Protein AF-A0AAD3CF88-F1 (afdb_monomer)

Secondary structure (DSSP, 8-state):
-------------------------------------------SS--HHHHHS-HHHHHHHTEEEEEEEEETTEEEEEEEEESSGGGEEEEEEEESS---B--TTSPPP-GGGS-SSSTT--TT-------TTHHHHHHHHHHHHHHHHS-EEEEEEE-B-TTT--TTS-HHHHHTT-HHHHHHHHHHHHHHHHHHHHHHHHH-EEEEE-TTS-EEEEEEEEEEEEEE--STTS--TT-S-----EEEE-S--HHHHTS----GGG-S-TTGGGSTT--HHHHHHSTTSHHHHHHHHHHHSGGGTT-TTTT-EES-SS--SHHHHHT-TTT-----S-TT-------S-TTHHHHTBSSTT--STTS-EEEEEEEEE-HHHHH--TTS-HHHHHHHHHHHHHHHHHHHHHHHHT-TTSPPPTTGGGGG---

Structure (mmCIF, N/CA/C/O backbone):
data_AF-A0AAD3CF88-F1
#
_entry.id   AF-A0AAD3CF88-F1
#
loop_
_atom_site.group_PDB
_atom_site.id
_atom_site.type_symbol
_atom_site.label_atom_id
_atom_site.label_alt_id
_atom_site.label_comp_id
_atom_site.label_asym_id
_atom_site.label_entity_id
_atom_site.label_seq_id
_atom_site.pdbx_PDB_ins_code
_atom_site.Cartn_x
_atom_site.Cartn_y
_atom_site.Cartn_z
_atom_site.occupancy
_atom_site.B_iso_or_equiv
_atom_site.auth_seq_id
_atom_site.auth_comp_id
_atom_site.auth_asym_id
_atom_site.auth_atom_id
_atom_site.pdbx_PDB_model_num
ATOM 1 N N . MET A 1 1 ? 71.402 -38.974 14.533 1.00 35.00 1 MET A N 1
ATOM 2 C CA . MET A 1 1 ? 71.876 -37.616 14.890 1.00 35.00 1 MET A CA 1
ATOM 3 C C . MET A 1 1 ? 70.671 -36.695 14.735 1.00 35.00 1 MET A C 1
ATOM 5 O O . MET A 1 1 ? 70.282 -36.456 13.610 1.00 35.00 1 MET A O 1
ATOM 9 N N . LEU A 1 2 ? 69.879 -36.413 15.769 1.00 31.81 2 LEU A N 1
ATOM 10 C CA . LEU A 1 2 ? 70.148 -35.460 16.853 1.00 31.81 2 LEU A CA 1
ATOM 11 C C . LEU A 1 2 ? 69.498 -35.930 18.181 1.00 31.81 2 LEU A C 1
ATOM 13 O O . LEU A 1 2 ? 68.544 -36.700 18.171 1.00 31.81 2 LEU A O 1
ATOM 17 N N . ARG A 1 3 ? 70.079 -35.480 19.298 1.00 31.27 3 ARG A N 1
ATOM 18 C CA . ARG A 1 3 ? 69.821 -35.789 20.727 1.00 31.27 3 ARG A CA 1
ATOM 19 C C . ARG A 1 3 ? 68.526 -35.110 21.259 1.00 31.27 3 ARG A C 1
ATOM 21 O O . ARG A 1 3 ? 68.211 -34.039 20.764 1.00 31.27 3 ARG A O 1
ATOM 28 N N . LEU A 1 4 ? 67.679 -35.753 22.092 1.00 29.66 4 LEU A N 1
ATOM 29 C CA . LEU A 1 4 ? 67.696 -35.900 23.586 1.00 29.66 4 LEU A CA 1
ATOM 30 C C . LEU A 1 4 ? 67.271 -34.589 24.312 1.00 29.66 4 LEU A C 1
ATOM 32 O O . LEU A 1 4 ? 67.928 -33.580 24.097 1.00 29.66 4 LEU A O 1
ATOM 36 N N . LEU A 1 5 ? 66.136 -34.496 25.036 1.00 29.28 5 LEU A N 1
ATOM 37 C CA . LEU A 1 5 ? 65.890 -34.720 26.495 1.00 29.28 5 LEU A CA 1
ATOM 38 C C . LEU A 1 5 ? 64.359 -34.495 26.765 1.00 29.28 5 LEU A C 1
ATOM 40 O O . LEU A 1 5 ? 63.810 -33.579 26.163 1.00 29.28 5 LEU A O 1
ATOM 44 N N . PHE A 1 6 ? 63.565 -35.341 27.459 1.00 27.70 6 PHE A N 1
ATOM 45 C CA . PHE A 1 6 ? 63.315 -35.473 28.929 1.00 27.70 6 PHE A CA 1
ATOM 46 C C . PHE A 1 6 ? 63.043 -34.118 29.657 1.00 27.70 6 PHE A C 1
ATOM 48 O O . PHE A 1 6 ? 63.795 -33.185 29.435 1.00 27.70 6 PHE A O 1
ATOM 55 N N . VAL A 1 7 ? 62.056 -33.891 30.553 1.00 29.02 7 VAL A N 1
ATOM 56 C CA . VAL A 1 7 ? 61.417 -34.742 31.587 1.00 29.02 7 VAL A CA 1
ATOM 57 C C . VAL A 1 7 ? 60.271 -33.970 32.339 1.00 29.02 7 VAL A C 1
ATOM 59 O O . VAL A 1 7 ? 60.304 -32.745 32.358 1.00 29.02 7 VAL A O 1
ATOM 62 N N . LEU A 1 8 ? 59.367 -34.716 33.017 1.00 27.97 8 LEU A N 1
ATOM 63 C CA . LEU A 1 8 ? 58.503 -34.457 34.223 1.00 27.97 8 LEU A CA 1
ATOM 64 C C . LEU A 1 8 ? 57.459 -33.303 34.234 1.00 27.97 8 LEU A C 1
ATOM 66 O O . LEU A 1 8 ? 57.796 -32.143 34.061 1.00 27.97 8 LEU A O 1
ATOM 70 N N . VAL A 1 9 ? 56.144 -33.570 34.346 1.00 29.48 9 VAL A N 1
ATOM 71 C CA . VAL A 1 9 ? 55.304 -33.999 35.508 1.00 29.48 9 VAL A CA 1
ATOM 72 C C . VAL A 1 9 ? 55.079 -32.912 36.568 1.00 29.48 9 VAL A C 1
ATOM 74 O O . VAL A 1 9 ? 55.984 -32.565 37.319 1.00 29.48 9 VAL A O 1
ATOM 77 N N . SER A 1 10 ? 53.818 -32.496 36.733 1.00 28.30 10 SER A N 1
ATOM 78 C CA . SER A 1 10 ? 53.130 -32.474 38.038 1.00 28.30 10 SER A CA 1
ATOM 79 C C . SER A 1 10 ? 51.633 -32.203 37.861 1.00 28.30 10 SER A C 1
ATOM 81 O O . SER A 1 10 ? 51.216 -31.265 37.190 1.00 28.30 10 SER A O 1
ATOM 83 N N . ALA A 1 11 ? 50.836 -33.081 38.461 1.00 30.59 11 ALA A N 1
ATOM 84 C CA . ALA A 1 11 ? 49.405 -32.939 38.661 1.00 30.59 11 ALA A CA 1
ATOM 85 C C . ALA A 1 11 ? 49.144 -32.136 39.942 1.00 30.59 11 ALA A C 1
ATOM 87 O O . ALA A 1 11 ? 49.865 -32.323 40.918 1.00 30.59 11 ALA A O 1
ATOM 88 N N . PHE A 1 12 ? 48.068 -31.349 39.973 1.00 28.20 12 PHE A N 1
ATOM 89 C CA . PHE A 1 12 ? 47.324 -31.079 41.203 1.00 28.20 12 PHE A CA 1
ATOM 90 C C . PHE A 1 12 ? 45.832 -30.973 40.882 1.00 28.20 12 PHE A C 1
ATOM 92 O O . PHE A 1 12 ? 45.399 -30.143 40.086 1.00 28.20 12 PHE A O 1
ATOM 99 N N . ALA A 1 13 ? 45.069 -31.865 41.504 1.00 29.31 13 ALA A N 1
ATOM 100 C CA . ALA A 1 13 ? 43.632 -31.764 41.685 1.00 29.31 13 ALA A CA 1
ATOM 101 C C . ALA A 1 13 ? 43.336 -30.842 42.880 1.00 29.31 13 ALA A C 1
ATOM 103 O O . ALA A 1 13 ? 44.122 -30.842 43.822 1.00 29.31 13 ALA A O 1
ATOM 104 N N . PHE A 1 14 ? 42.209 -30.123 42.873 1.00 26.08 14 PHE A N 1
ATOM 105 C CA . PHE A 1 14 ? 41.207 -30.134 43.953 1.00 26.08 14 PHE A CA 1
ATOM 106 C C . PHE A 1 14 ? 39.970 -29.302 43.567 1.00 26.08 14 PHE A C 1
ATOM 108 O O . PHE A 1 14 ? 40.020 -28.432 42.704 1.00 26.08 14 PHE A O 1
ATOM 115 N N . THR A 1 15 ? 38.851 -29.680 44.177 1.00 28.88 15 THR A N 1
ATOM 116 C CA . THR A 1 15 ? 37.448 -29.496 43.777 1.00 28.88 15 THR A CA 1
ATOM 117 C C . THR A 1 15 ? 36.774 -28.278 44.472 1.00 28.88 15 THR A C 1
ATOM 119 O O . THR A 1 15 ? 37.495 -27.371 44.874 1.00 28.88 15 THR A O 1
ATOM 122 N N . PRO A 1 16 ? 35.427 -28.152 44.566 1.00 41.34 16 PRO A N 1
ATOM 123 C CA . PRO A 1 16 ? 34.681 -26.957 44.168 1.00 41.34 16 PRO A CA 1
ATOM 124 C C . PRO A 1 16 ? 34.224 -26.110 45.374 1.00 41.34 16 PRO A C 1
ATOM 126 O O . PRO A 1 16 ? 34.216 -26.574 46.512 1.00 41.34 16 PRO A O 1
ATOM 129 N N . SER A 1 17 ? 33.738 -24.893 45.136 1.00 26.89 17 SER A N 1
ATOM 130 C CA . SER A 1 17 ? 32.870 -24.231 46.115 1.00 26.89 17 SER A CA 1
ATOM 131 C C . SER A 1 17 ? 31.791 -23.408 45.426 1.00 26.89 17 SER A C 1
ATOM 133 O O . SER A 1 17 ? 32.075 -22.426 44.741 1.00 26.89 17 SER A O 1
ATOM 135 N N . GLU A 1 18 ? 30.551 -23.839 45.637 1.00 32.34 18 GLU A N 1
ATOM 136 C CA . GLU A 1 18 ? 29.340 -23.059 45.436 1.00 32.34 18 GLU A CA 1
ATOM 137 C C . GLU A 1 18 ? 29.361 -21.783 46.288 1.00 32.34 18 GLU A C 1
ATOM 139 O O . GLU A 1 18 ? 29.691 -21.818 47.472 1.00 32.34 18 GLU A O 1
ATOM 144 N N . SER A 1 19 ? 28.856 -20.685 45.731 1.00 28.67 19 SER A N 1
ATOM 145 C CA . SER A 1 19 ? 27.954 -19.815 46.482 1.00 28.67 19 SER A CA 1
ATOM 146 C C . SER A 1 19 ? 26.976 -19.161 45.515 1.00 28.67 19 SER A C 1
ATOM 148 O O . SER A 1 19 ? 27.366 -18.458 44.585 1.00 28.67 19 SER A O 1
ATOM 150 N N . GLN A 1 20 ? 25.704 -19.463 45.754 1.00 30.36 20 GLN A N 1
ATOM 151 C CA . GLN A 1 20 ? 24.504 -18.947 45.107 1.00 30.36 20 GLN A CA 1
ATOM 152 C C . GLN A 1 20 ? 24.487 -17.412 45.037 1.00 30.36 20 GLN A C 1
ATOM 154 O O . GLN A 1 20 ? 25.147 -16.772 45.838 1.00 30.36 20 GLN A O 1
ATOM 159 N N . TRP A 1 21 ? 23.710 -16.838 44.113 1.00 26.75 21 TRP A N 1
ATOM 160 C CA . TRP A 1 21 ? 22.658 -15.834 44.370 1.00 26.75 21 TRP A CA 1
ATOM 161 C C . TRP A 1 21 ? 22.099 -15.317 43.024 1.00 26.75 21 TRP A C 1
ATOM 163 O O . TRP A 1 21 ? 22.660 -14.438 42.389 1.00 26.75 21 TRP A O 1
ATOM 173 N N . GLY A 1 22 ? 20.946 -15.863 42.623 1.00 25.25 22 GLY A N 1
ATOM 174 C CA . GLY A 1 22 ? 19.783 -15.065 42.219 1.00 25.25 22 GLY A CA 1
ATOM 175 C C . GLY A 1 22 ? 19.722 -14.377 40.843 1.00 25.25 22 GLY A C 1
ATOM 176 O O . GLY A 1 22 ? 20.160 -13.247 40.689 1.00 25.25 22 GLY A O 1
ATOM 177 N N . ARG A 1 23 ? 18.836 -14.950 40.013 1.00 27.17 23 ARG A N 1
ATOM 178 C CA . ARG A 1 23 ? 17.708 -14.301 39.300 1.00 27.17 23 ARG A CA 1
ATOM 179 C C . ARG A 1 23 ? 17.895 -13.722 37.878 1.00 27.17 23 ARG A C 1
ATOM 181 O O . ARG A 1 23 ? 18.526 -12.696 37.676 1.00 27.17 23 ARG A O 1
ATOM 188 N N . ARG A 1 24 ? 17.025 -14.285 37.015 1.00 26.84 24 ARG A N 1
ATOM 189 C CA . ARG A 1 24 ? 16.386 -13.787 35.775 1.00 26.84 24 ARG A CA 1
ATOM 190 C C . ARG A 1 24 ? 17.201 -13.924 34.487 1.00 26.84 24 ARG A C 1
ATOM 192 O O . ARG A 1 24 ? 17.798 -12.971 34.008 1.00 26.84 24 ARG A O 1
ATOM 199 N N . GLU A 1 25 ? 17.092 -15.099 33.867 1.00 25.30 25 GLU A N 1
ATOM 200 C CA . GLU A 1 25 ? 17.305 -15.239 32.426 1.00 25.30 25 GLU A CA 1
ATOM 201 C C . GLU A 1 25 ? 16.136 -14.576 31.682 1.00 25.30 25 GLU A C 1
ATOM 203 O O . GLU A 1 25 ? 15.008 -15.067 31.684 1.00 25.30 25 GLU A O 1
ATOM 208 N N . PHE A 1 26 ? 16.408 -13.423 31.073 1.00 25.70 26 PHE A N 1
ATOM 209 C CA . PHE A 1 26 ? 15.654 -12.947 29.921 1.00 25.70 26 PHE A CA 1
ATOM 210 C C . PHE A 1 26 ? 16.117 -13.765 28.714 1.00 25.70 26 PHE A C 1
ATOM 212 O O . PHE A 1 26 ? 17.277 -13.683 28.310 1.00 25.70 26 PHE A O 1
ATOM 219 N N . VAL A 1 27 ? 15.213 -14.552 28.136 1.00 26.78 27 VAL A N 1
ATOM 220 C CA . VAL A 1 27 ? 15.438 -15.199 26.841 1.00 26.78 27 VAL A CA 1
ATOM 221 C C . VAL A 1 27 ? 15.374 -14.109 25.769 1.00 26.78 27 VAL A C 1
ATOM 223 O O . VAL A 1 27 ? 14.305 -13.744 25.293 1.00 26.78 27 VAL A O 1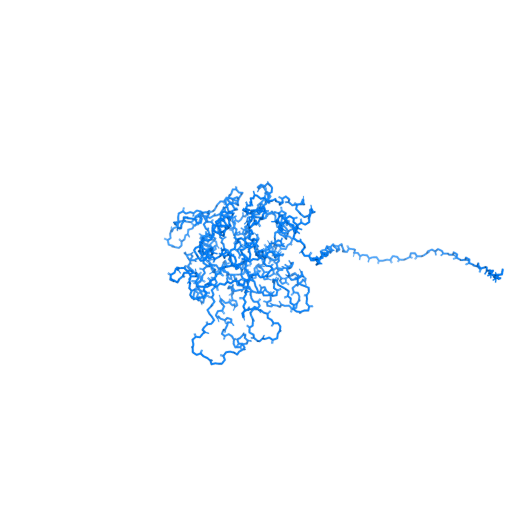
ATOM 226 N N . SER A 1 28 ? 16.533 -13.552 25.423 1.00 27.52 28 SER A N 1
ATOM 227 C CA . SER A 1 28 ? 16.717 -12.716 24.237 1.00 27.52 28 SER A CA 1
ATOM 228 C C . SER A 1 28 ? 16.906 -13.631 23.031 1.00 27.52 28 SER A C 1
ATOM 230 O O . SER A 1 28 ? 18.017 -14.079 22.752 1.00 27.52 28 SER A O 1
ATOM 232 N N . ALA A 1 29 ? 15.826 -13.925 22.311 1.00 25.61 29 ALA A N 1
ATOM 233 C CA . ALA A 1 29 ? 15.913 -14.529 20.988 1.00 25.61 29 ALA A CA 1
ATOM 234 C C . ALA A 1 29 ? 16.157 -13.428 19.941 1.00 25.61 29 ALA A C 1
ATOM 236 O O . ALA A 1 29 ? 15.255 -13.021 19.219 1.00 25.61 29 ALA A O 1
ATOM 237 N N . THR A 1 30 ? 17.388 -12.921 19.862 1.00 26.89 30 THR A N 1
ATOM 238 C CA . THR A 1 30 ? 17.843 -12.124 18.715 1.00 26.89 30 THR A CA 1
ATOM 239 C C . THR A 1 30 ? 18.110 -13.069 17.547 1.00 26.89 30 THR A C 1
ATOM 241 O O . THR A 1 30 ? 19.160 -13.709 17.486 1.00 26.89 30 THR A O 1
ATOM 244 N N . ALA A 1 31 ? 17.154 -13.182 16.624 1.00 27.03 31 ALA A N 1
ATOM 245 C CA . ALA A 1 31 ? 17.386 -13.795 15.323 1.00 27.03 31 ALA A CA 1
ATOM 246 C C . ALA A 1 31 ? 18.047 -12.761 14.402 1.00 27.03 31 ALA A C 1
ATOM 248 O O . ALA A 1 31 ? 17.384 -11.996 13.709 1.00 27.03 31 ALA A O 1
ATOM 249 N N . THR A 1 32 ? 19.375 -12.714 14.414 1.00 26.22 32 THR A N 1
ATOM 250 C CA . THR A 1 32 ? 20.156 -11.889 13.490 1.00 26.22 32 THR A CA 1
ATOM 251 C C . THR A 1 32 ? 20.099 -12.513 12.090 1.00 26.22 32 THR A C 1
ATOM 253 O O . THR A 1 32 ? 20.726 -13.544 11.841 1.00 26.22 32 THR A O 1
ATOM 256 N N . MET A 1 33 ? 19.346 -11.916 11.160 1.00 29.88 33 MET A N 1
ATOM 257 C CA . MET A 1 33 ? 19.416 -12.272 9.737 1.00 29.88 33 MET A CA 1
ATOM 258 C C . MET A 1 33 ? 20.729 -11.753 9.138 1.00 29.88 33 MET A C 1
ATOM 260 O O . MET A 1 33 ? 20.924 -10.553 8.965 1.00 29.88 33 MET A O 1
ATOM 264 N N . ALA A 1 34 ? 21.630 -12.666 8.782 1.00 25.25 34 ALA A N 1
ATOM 265 C CA . ALA A 1 34 ? 22.809 -12.347 7.988 1.00 25.25 34 ALA A CA 1
ATOM 266 C C . ALA A 1 34 ? 22.409 -12.137 6.516 1.00 25.25 34 ALA A C 1
ATOM 268 O O . ALA A 1 34 ? 22.090 -13.093 5.806 1.00 25.25 34 ALA A O 1
ATOM 269 N N . ILE A 1 35 ? 22.449 -10.891 6.036 1.00 28.02 35 ILE A N 1
ATOM 270 C CA . ILE A 1 35 ? 22.311 -10.574 4.609 1.00 28.02 35 ILE A CA 1
ATOM 271 C C . ILE A 1 35 ? 23.662 -10.843 3.934 1.00 28.02 35 ILE A C 1
ATOM 273 O O . ILE A 1 35 ? 24.577 -10.023 3.973 1.00 28.02 35 ILE A O 1
ATOM 277 N N . ALA A 1 36 ? 23.798 -12.012 3.310 1.00 27.39 36 ALA A N 1
ATOM 278 C CA . ALA A 1 36 ? 24.942 -12.320 2.462 1.00 27.39 36 ALA A CA 1
ATOM 279 C C . ALA A 1 36 ? 24.815 -11.577 1.121 1.00 27.39 36 ALA A C 1
ATOM 281 O O . ALA A 1 36 ? 23.962 -11.888 0.288 1.00 27.39 36 ALA A O 1
ATOM 282 N N . SER A 1 37 ? 25.692 -10.600 0.890 1.00 34.00 37 SER A N 1
ATOM 283 C CA . SER A 1 37 ? 25.894 -9.998 -0.427 1.00 34.00 37 SER A CA 1
ATOM 284 C C . SER A 1 37 ? 26.537 -11.024 -1.363 1.00 34.00 37 SER A C 1
ATOM 286 O O . SER A 1 37 ? 27.699 -11.377 -1.169 1.00 34.00 37 SER A O 1
ATOM 288 N N . ASN A 1 38 ? 25.829 -11.473 -2.400 1.00 29.59 38 ASN A N 1
ATOM 289 C CA . ASN A 1 38 ? 26.429 -12.281 -3.459 1.00 29.59 38 ASN A CA 1
ATOM 290 C C . ASN A 1 38 ? 26.098 -11.734 -4.852 1.00 29.59 38 ASN A C 1
ATOM 292 O O . ASN A 1 38 ? 24.953 -11.430 -5.183 1.00 29.59 38 ASN A O 1
ATOM 296 N N . LYS A 1 39 ? 27.155 -11.622 -5.666 1.00 30.69 39 LYS A N 1
ATOM 297 C CA . LYS A 1 39 ? 27.144 -11.372 -7.115 1.00 30.69 39 LYS A CA 1
ATOM 298 C C . LYS A 1 39 ? 26.056 -12.211 -7.799 1.00 30.69 39 LYS A C 1
ATOM 300 O O . LYS A 1 39 ? 26.122 -13.435 -7.776 1.00 30.69 39 LYS A O 1
ATOM 305 N N . ILE A 1 40 ? 25.111 -11.557 -8.473 1.00 30.47 40 ILE A N 1
ATOM 306 C CA . ILE A 1 40 ? 24.057 -12.235 -9.238 1.00 30.47 40 ILE A CA 1
ATOM 307 C C . ILE A 1 40 ? 24.640 -12.730 -10.569 1.00 30.47 40 ILE A C 1
ATOM 309 O O . ILE A 1 40 ? 24.848 -11.951 -11.502 1.00 30.47 40 ILE A O 1
ATOM 313 N N . VAL A 1 41 ? 24.894 -14.036 -10.653 1.00 29.47 41 VAL A N 1
ATOM 314 C CA . VAL A 1 41 ? 25.004 -14.770 -11.921 1.00 29.47 41 VAL A CA 1
ATOM 315 C C . VAL A 1 41 ? 23.579 -15.089 -12.386 1.00 29.47 41 VAL A C 1
ATOM 317 O O . VAL A 1 41 ? 22.738 -15.495 -11.592 1.00 29.47 41 VAL A O 1
ATOM 320 N N . ARG A 1 42 ? 23.287 -14.814 -13.662 1.00 35.66 42 ARG A N 1
ATOM 321 C CA . ARG A 1 42 ? 21.953 -14.947 -14.267 1.00 35.66 42 ARG A CA 1
ATOM 322 C C . ARG A 1 42 ? 21.630 -16.409 -14.576 1.00 35.66 42 ARG A C 1
ATOM 324 O O . ARG A 1 42 ? 22.322 -17.002 -15.399 1.00 35.66 42 ARG A O 1
ATOM 331 N N . GLU A 1 43 ? 20.517 -16.911 -14.055 1.00 32.91 43 GLU A N 1
ATOM 332 C CA . GLU A 1 43 ? 19.850 -18.115 -14.562 1.00 32.91 43 GLU A CA 1
ATOM 333 C C . GLU A 1 43 ? 18.487 -17.746 -15.165 1.00 32.91 43 GLU A C 1
ATOM 335 O O . GLU A 1 43 ? 17.821 -16.814 -14.712 1.00 32.91 43 GLU A O 1
ATOM 340 N N . LYS A 1 44 ? 18.103 -18.436 -16.246 1.00 34.81 44 LYS A N 1
ATOM 341 C CA . LYS A 1 44 ? 16.753 -18.362 -16.827 1.00 34.81 44 LYS A CA 1
ATOM 342 C C . LYS A 1 44 ? 15.744 -18.867 -15.789 1.00 34.81 44 LYS A C 1
ATOM 344 O O . LYS A 1 44 ? 15.991 -19.919 -15.210 1.00 34.81 44 LYS A O 1
ATOM 349 N N . GLY A 1 45 ? 14.614 -18.179 -15.616 1.00 47.31 45 GLY A N 1
ATOM 350 C CA . GLY A 1 45 ? 13.590 -18.562 -14.632 1.00 47.31 45 GLY A CA 1
ATOM 351 C C . GLY A 1 45 ? 13.537 -17.656 -13.399 1.00 47.31 45 GLY A C 1
ATOM 352 O O . GLY A 1 45 ? 13.422 -18.147 -12.279 1.00 47.31 45 GLY A O 1
ATOM 353 N N . TYR A 1 46 ? 13.685 -16.339 -13.566 1.00 48.69 46 TYR A N 1
ATOM 354 C CA . TYR A 1 46 ? 13.716 -15.401 -12.443 1.00 48.69 46 TYR A CA 1
ATOM 355 C C . TYR A 1 46 ? 12.348 -15.315 -11.738 1.00 48.69 46 TYR A C 1
ATOM 357 O O . TYR A 1 46 ? 11.441 -14.658 -12.240 1.00 48.69 46 TYR A O 1
ATOM 365 N N . SER A 1 47 ? 12.218 -15.928 -10.556 1.00 51.84 47 SER A N 1
ATOM 366 C CA . SER A 1 47 ? 11.261 -15.521 -9.513 1.00 51.84 47 SER A CA 1
ATOM 367 C C . SER A 1 47 ? 12.063 -15.081 -8.281 1.00 51.84 47 SER A C 1
ATOM 369 O O . SER A 1 47 ? 12.603 -15.924 -7.560 1.00 51.84 47 SER A O 1
ATOM 371 N N . PRO A 1 48 ? 12.217 -13.771 -8.026 1.00 60.00 48 PRO A N 1
ATOM 372 C CA . PRO A 1 48 ? 13.014 -13.287 -6.897 1.00 60.00 48 PRO A CA 1
ATOM 373 C C . PRO A 1 48 ? 12.379 -13.593 -5.536 1.00 60.00 48 PRO A C 1
ATOM 375 O O . PRO A 1 48 ? 13.073 -13.570 -4.525 1.00 60.00 48 PRO A O 1
ATOM 378 N N . THR A 1 49 ? 11.087 -13.898 -5.496 1.00 59.31 49 THR A N 1
ATOM 379 C CA . THR A 1 49 ? 10.297 -14.044 -4.270 1.00 59.31 49 THR A CA 1
ATOM 380 C C . THR A 1 49 ? 10.561 -15.373 -3.561 1.00 59.31 49 THR A C 1
ATOM 382 O O . THR A 1 49 ? 10.859 -15.374 -2.368 1.00 59.31 49 THR A O 1
ATOM 385 N N . LEU A 1 50 ? 10.581 -16.496 -4.293 1.00 49.25 50 LEU A N 1
ATOM 386 C CA . LEU A 1 50 ? 10.946 -17.812 -3.737 1.00 49.25 50 LEU A CA 1
ATOM 387 C C . LEU A 1 50 ? 12.417 -17.883 -3.296 1.00 49.25 50 LEU A C 1
ATOM 389 O O . LEU A 1 50 ? 12.762 -18.661 -2.412 1.00 49.25 50 LEU A O 1
ATOM 393 N N . ALA A 1 51 ? 13.284 -17.065 -3.899 1.00 53.06 51 ALA A N 1
ATOM 394 C CA . ALA A 1 51 ? 14.690 -16.971 -3.518 1.00 53.06 51 ALA A CA 1
ATOM 395 C C . ALA A 1 51 ? 14.922 -16.059 -2.296 1.00 53.06 51 ALA A C 1
ATOM 397 O O . ALA A 1 51 ? 15.845 -16.310 -1.522 1.00 53.06 51 ALA A O 1
ATOM 398 N N . LYS A 1 52 ? 14.109 -15.003 -2.118 1.00 58.47 52 LYS A N 1
ATOM 399 C CA . LYS A 1 52 ? 14.223 -14.044 -1.000 1.00 58.47 52 LYS A CA 1
ATOM 400 C C . LYS A 1 52 ? 13.659 -14.593 0.309 1.00 58.47 52 LYS A C 1
ATOM 402 O O . LYS A 1 52 ? 14.274 -14.403 1.356 1.00 58.47 52 LYS A O 1
ATOM 407 N N . PHE A 1 53 ? 12.544 -15.316 0.269 1.00 54.44 53 PHE A N 1
ATOM 408 C CA . PHE A 1 53 ? 12.100 -16.078 1.427 1.00 54.44 53 PHE A CA 1
ATOM 409 C C . PHE A 1 53 ? 12.798 -17.436 1.422 1.00 54.44 53 PHE A C 1
ATOM 411 O O . PHE A 1 53 ? 12.318 -18.391 0.813 1.00 54.44 53 PHE A O 1
ATOM 418 N N . SER A 1 54 ? 13.956 -17.543 2.078 1.00 48.25 54 SER A N 1
ATOM 419 C CA . SER A 1 54 ? 14.559 -18.862 2.296 1.00 48.25 54 SER A CA 1
ATOM 420 C C . SER A 1 54 ? 13.501 -19.816 2.875 1.00 48.25 54 SER A C 1
ATOM 422 O O . SER A 1 54 ? 12.698 -19.421 3.718 1.00 48.25 54 SER A O 1
ATOM 424 N N . SER A 1 55 ? 13.480 -21.057 2.389 1.00 48.75 55 SER A N 1
ATOM 425 C CA . SER A 1 55 ? 12.447 -22.097 2.598 1.00 48.75 55 SER A CA 1
ATOM 426 C C . SER A 1 55 ? 11.930 -22.356 4.034 1.00 48.75 55 SER A C 1
ATOM 428 O O . SER A 1 55 ? 10.996 -23.138 4.211 1.00 48.75 55 SER A O 1
ATOM 430 N N . LEU A 1 56 ? 12.491 -21.710 5.059 1.00 41.16 56 LEU A N 1
ATOM 431 C CA . LEU A 1 56 ? 12.069 -21.771 6.458 1.00 41.16 56 LEU A CA 1
ATOM 432 C C . LEU A 1 56 ? 10.961 -20.767 6.831 1.00 41.16 56 LEU A C 1
ATOM 434 O O . LEU A 1 56 ? 10.132 -21.111 7.667 1.00 41.16 56 LEU A O 1
ATOM 438 N N . SER A 1 57 ? 10.889 -19.575 6.225 1.00 48.09 57 SER A N 1
ATOM 439 C CA . SER A 1 57 ? 9.853 -18.573 6.557 1.00 48.09 57 SER A CA 1
ATOM 440 C C . SER A 1 57 ? 8.547 -18.767 5.774 1.00 48.09 57 SER A C 1
ATOM 442 O O . SER A 1 57 ? 7.473 -18.650 6.358 1.00 48.09 57 SER A O 1
ATOM 444 N N . LEU A 1 58 ? 8.609 -19.195 4.503 1.00 49.19 58 LEU A N 1
ATOM 445 C CA . LEU A 1 58 ? 7.413 -19.560 3.715 1.00 49.19 58 LEU A CA 1
ATOM 446 C C . LEU A 1 58 ? 6.639 -20.737 4.332 1.00 49.19 58 LEU A C 1
ATOM 448 O O . LEU A 1 58 ? 5.410 -20.726 4.383 1.00 49.19 58 LEU A O 1
ATOM 452 N N . ASN A 1 59 ? 7.357 -21.742 4.847 1.00 48.91 59 ASN A N 1
ATOM 453 C CA . ASN A 1 59 ? 6.749 -22.944 5.426 1.00 48.91 59 ASN A CA 1
ATOM 454 C C . ASN A 1 59 ? 6.160 -22.731 6.830 1.00 48.91 59 ASN A C 1
ATOM 456 O O . ASN A 1 59 ? 5.342 -23.540 7.260 1.00 48.91 59 ASN A O 1
ATOM 460 N N . LYS A 1 60 ? 6.548 -21.668 7.547 1.00 52.03 60 LYS A N 1
ATOM 461 C CA . LYS A 1 60 ? 6.083 -21.417 8.921 1.00 52.03 60 LYS A CA 1
ATOM 462 C C . LYS A 1 60 ? 4.722 -20.704 8.980 1.00 52.03 60 LYS A C 1
ATOM 464 O O . LYS A 1 60 ? 4.081 -20.751 10.021 1.00 52.03 60 LYS A O 1
ATOM 469 N N . ALA A 1 61 ? 4.279 -20.097 7.875 1.00 59.88 61 ALA A N 1
ATOM 470 C CA . ALA A 1 61 ? 3.160 -19.148 7.859 1.00 59.88 61 ALA A CA 1
ATOM 471 C C . ALA A 1 61 ? 2.030 -19.462 6.867 1.00 59.88 61 ALA A C 1
ATOM 473 O O . ALA A 1 61 ? 1.013 -18.781 6.859 1.00 59.88 61 ALA A O 1
ATOM 474 N N . GLY A 1 62 ? 2.216 -20.435 5.971 1.00 79.19 62 GLY A N 1
ATOM 475 C CA . GLY A 1 62 ? 1.231 -20.707 4.923 1.00 79.19 62 GLY A CA 1
ATOM 476 C C . GLY A 1 62 ? 1.160 -19.635 3.828 1.00 79.19 62 GLY A C 1
ATOM 477 O O . GLY A 1 62 ? 0.176 -19.611 3.100 1.00 79.19 62 GLY A O 1
ATOM 478 N N . LEU A 1 63 ? 2.175 -18.777 3.667 1.00 87.56 63 LEU A N 1
ATOM 479 C CA . LEU A 1 63 ? 2.279 -17.856 2.528 1.00 87.56 63 LEU A CA 1
ATOM 480 C C . LEU A 1 63 ? 2.605 -18.642 1.247 1.00 87.56 63 LEU A C 1
ATOM 482 O O . LEU A 1 63 ? 3.572 -19.405 1.205 1.00 87.56 63 LEU A O 1
ATOM 486 N N . VAL A 1 64 ? 1.818 -18.449 0.191 1.00 87.50 64 VAL A N 1
ATOM 487 C CA . VAL A 1 64 ? 1.978 -19.113 -1.109 1.00 87.50 64 VAL A CA 1
ATOM 488 C C . VAL A 1 64 ? 1.883 -18.112 -2.252 1.00 87.50 64 VAL A C 1
ATOM 490 O O . VAL A 1 64 ? 1.254 -17.064 -2.125 1.00 87.50 64 VAL A O 1
ATOM 493 N N . VAL A 1 65 ? 2.484 -18.460 -3.388 1.00 90.25 65 VAL A N 1
ATOM 494 C CA . VAL A 1 65 ? 2.216 -17.781 -4.660 1.00 90.25 65 VAL A CA 1
ATOM 495 C C . VAL A 1 65 ? 0.816 -18.182 -5.121 1.00 90.25 65 VAL A C 1
ATOM 497 O O . VAL A 1 65 ? 0.533 -19.372 -5.264 1.00 90.25 65 VAL A O 1
ATOM 500 N N . ILE A 1 66 ? -0.051 -17.195 -5.329 1.00 92.75 66 ILE A N 1
ATOM 501 C CA . ILE A 1 66 ? -1.429 -17.393 -5.792 1.00 92.75 66 ILE A CA 1
ATOM 502 C C . ILE A 1 66 ? -1.479 -17.360 -7.318 1.00 92.75 66 ILE A C 1
ATOM 504 O O . ILE A 1 66 ? -2.111 -18.224 -7.920 1.00 92.75 66 ILE A O 1
ATOM 508 N N . ASP A 1 67 ? -0.819 -16.374 -7.930 1.00 95.06 67 ASP A N 1
ATOM 509 C CA . ASP A 1 67 ? -0.792 -16.192 -9.381 1.00 95.06 67 ASP A CA 1
ATOM 510 C C . ASP A 1 67 ? 0.422 -15.350 -9.817 1.00 95.06 67 ASP A C 1
ATOM 512 O O . ASP A 1 67 ? 1.014 -14.617 -9.015 1.00 95.06 67 ASP A O 1
ATOM 516 N N . GLN A 1 68 ? 0.813 -15.475 -11.086 1.00 95.00 68 GLN A N 1
ATOM 517 C CA . GLN A 1 68 ? 1.982 -14.823 -11.675 1.00 95.00 68 GLN A CA 1
ATOM 518 C C . GLN A 1 68 ? 1.735 -14.428 -13.132 1.00 95.00 68 GLN A C 1
ATOM 520 O O . GLN A 1 68 ? 1.289 -15.229 -13.950 1.00 95.00 68 GLN A O 1
ATOM 525 N N . TYR A 1 69 ? 2.166 -13.223 -13.500 1.00 96.31 69 TYR A N 1
ATOM 526 C CA . TYR A 1 69 ? 2.348 -12.847 -14.897 1.00 96.31 69 TYR A CA 1
ATOM 527 C C . TYR A 1 69 ? 3.807 -13.052 -15.302 1.00 96.31 69 TYR A C 1
ATOM 529 O O . TYR A 1 69 ? 4.724 -12.436 -14.744 1.00 96.31 69 TYR A O 1
ATOM 537 N N . THR A 1 70 ? 4.021 -13.927 -16.285 1.00 93.81 70 THR A N 1
ATOM 538 C CA . THR A 1 70 ? 5.357 -14.343 -16.725 1.00 93.81 70 THR A CA 1
ATOM 539 C C . THR A 1 70 ? 5.589 -14.063 -18.205 1.00 93.81 70 THR A C 1
ATOM 541 O O . THR A 1 70 ? 4.664 -14.055 -19.017 1.00 93.81 70 THR A O 1
ATOM 544 N N . HIS A 1 71 ? 6.851 -13.851 -18.579 1.00 92.44 71 HIS A N 1
ATOM 545 C CA . HIS A 1 71 ? 7.265 -13.764 -19.976 1.00 92.44 71 HIS A CA 1
ATOM 546 C C . HIS A 1 71 ? 8.623 -14.439 -20.164 1.00 92.44 71 HIS A C 1
ATOM 548 O O . HIS A 1 71 ? 9.581 -14.122 -19.466 1.00 92.44 71 HIS A O 1
ATOM 554 N N . ASN A 1 72 ? 8.725 -15.375 -21.114 1.00 90.00 72 ASN A N 1
ATOM 555 C CA . ASN A 1 72 ? 9.938 -16.171 -21.362 1.00 90.00 72 ASN A CA 1
ATOM 556 C C . ASN A 1 72 ? 10.506 -16.873 -20.108 1.00 90.00 72 ASN A C 1
ATOM 558 O O . ASN A 1 72 ? 11.718 -17.062 -19.995 1.00 90.00 72 ASN A O 1
ATOM 562 N N . GLY A 1 73 ? 9.630 -17.265 -19.177 1.00 85.69 73 GLY A N 1
ATOM 563 C CA . GLY A 1 73 ? 10.002 -17.894 -17.908 1.00 85.69 73 GLY A CA 1
ATOM 564 C C . GLY A 1 73 ? 10.425 -16.919 -16.805 1.00 85.69 73 GLY A C 1
ATOM 565 O O . GLY A 1 73 ? 10.664 -17.362 -15.688 1.00 85.69 73 GLY A O 1
ATOM 566 N N . ASP A 1 74 ? 10.499 -15.614 -17.074 1.00 88.06 74 ASP A N 1
ATOM 567 C CA . ASP A 1 74 ? 10.714 -14.609 -16.033 1.00 88.06 74 ASP A CA 1
ATOM 568 C C . ASP A 1 74 ? 9.373 -14.212 -15.406 1.00 88.06 74 ASP A C 1
ATOM 570 O O . ASP A 1 74 ? 8.412 -13.930 -16.126 1.00 88.06 74 ASP A O 1
ATOM 574 N N . VAL A 1 75 ? 9.313 -14.142 -14.076 1.00 91.31 75 VAL A N 1
ATOM 575 C CA . VAL A 1 75 ? 8.168 -13.602 -13.334 1.00 91.31 75 VAL A CA 1
ATOM 576 C C . VAL A 1 75 ? 8.281 -12.083 -13.302 1.00 91.31 75 VAL A C 1
ATOM 578 O O . VAL A 1 75 ? 9.252 -11.527 -12.786 1.00 91.31 75 VAL A O 1
ATOM 581 N N . LEU A 1 76 ? 7.294 -11.401 -13.881 1.00 94.62 76 LEU A N 1
ATOM 582 C CA . LEU A 1 76 ? 7.285 -9.942 -13.990 1.00 94.62 76 LEU A CA 1
ATOM 583 C C . LEU A 1 76 ? 6.436 -9.299 -12.895 1.00 94.62 76 LEU A C 1
ATOM 585 O O . LEU A 1 76 ? 6.831 -8.273 -12.348 1.00 94.62 76 LEU A O 1
ATOM 589 N N . VAL A 1 77 ? 5.302 -9.919 -12.570 1.00 96.56 77 VAL A N 1
ATOM 590 C CA . VAL A 1 77 ? 4.369 -9.500 -11.518 1.00 96.56 77 VAL A CA 1
ATOM 591 C C . VAL A 1 77 ? 3.811 -10.749 -10.851 1.00 96.56 77 VAL A C 1
ATOM 593 O O . VAL A 1 77 ? 3.563 -11.742 -11.534 1.00 96.56 77 VAL A O 1
ATOM 596 N N . GLU A 1 78 ? 3.595 -10.715 -9.542 1.00 94.69 78 GLU A N 1
ATOM 597 C CA . GLU A 1 78 ? 2.939 -11.813 -8.835 1.00 94.69 78 GLU A CA 1
ATOM 598 C C . GLU A 1 78 ? 2.124 -11.349 -7.636 1.00 94.69 78 GLU A C 1
ATOM 600 O O . GLU A 1 78 ? 2.342 -10.263 -7.092 1.00 94.69 78 GLU A O 1
ATOM 605 N N . ILE A 1 79 ? 1.204 -12.218 -7.229 1.00 95.69 79 ILE A N 1
ATOM 606 C CA . ILE A 1 79 ? 0.445 -12.114 -5.992 1.00 95.69 79 ILE A CA 1
ATOM 607 C C . ILE A 1 79 ? 0.774 -13.290 -5.082 1.00 95.69 79 ILE A C 1
ATOM 609 O O . ILE A 1 79 ? 0.716 -14.458 -5.476 1.00 95.69 79 ILE A O 1
ATOM 613 N N . LEU A 1 80 ? 1.076 -12.961 -3.833 1.00 93.88 80 LEU A N 1
ATOM 614 C CA . LEU A 1 80 ? 1.196 -13.898 -2.732 1.00 93.88 80 LEU A CA 1
ATOM 615 C C . LEU A 1 80 ? 0.054 -13.708 -1.740 1.00 93.88 80 LEU A C 1
ATOM 617 O O . LEU A 1 80 ? -0.542 -12.636 -1.649 1.00 93.88 80 LEU A O 1
ATOM 621 N N . GLY A 1 81 ? -0.233 -14.745 -0.969 1.00 94.12 81 GLY A N 1
ATOM 622 C CA . GLY A 1 81 ? -1.201 -14.668 0.115 1.00 94.12 81 GLY A CA 1
ATOM 623 C C . GLY A 1 81 ? -1.300 -15.978 0.888 1.00 94.12 81 GLY A C 1
ATOM 624 O O . GLY A 1 81 ? -0.475 -16.874 0.692 1.00 94.12 81 GLY A O 1
ATOM 625 N N . PRO A 1 82 ? -2.286 -16.106 1.782 1.00 94.00 82 PRO A N 1
ATOM 626 C CA . PRO A 1 82 ? -2.468 -17.314 2.570 1.00 94.00 82 PRO A CA 1
ATOM 627 C C . PRO A 1 82 ? -2.845 -18.518 1.703 1.00 94.00 82 PRO A C 1
ATOM 629 O O . PRO A 1 82 ? -3.648 -18.425 0.773 1.00 94.00 82 PRO A O 1
ATOM 632 N N . LYS A 1 83 ? -2.344 -19.689 2.092 1.00 90.88 83 LYS A N 1
ATOM 633 C CA . LYS A 1 83 ? -2.749 -20.991 1.559 1.00 90.88 83 LYS A CA 1
ATOM 634 C C . LYS A 1 83 ? -4.219 -21.280 1.858 1.00 90.88 83 LYS A C 1
ATOM 636 O O . LYS A 1 83 ? -4.913 -21.817 0.997 1.00 90.88 83 LYS A O 1
ATOM 641 N N . ASN A 1 84 ? -4.684 -20.929 3.060 1.00 92.75 84 ASN A N 1
ATOM 642 C CA . ASN A 1 84 ? -6.081 -21.060 3.464 1.00 92.75 84 ASN A CA 1
ATOM 643 C C . ASN A 1 84 ? -6.656 -19.685 3.788 1.00 92.75 84 ASN A C 1
ATOM 645 O O . ASN A 1 84 ? -6.071 -18.929 4.551 1.00 92.75 84 ASN A O 1
ATOM 649 N N . ILE A 1 85 ? -7.851 -19.386 3.284 1.00 94.31 85 ILE A N 1
ATOM 650 C CA . ILE A 1 85 ? -8.500 -18.087 3.512 1.00 94.31 85 ILE A CA 1
ATOM 651 C C . ILE A 1 85 ? -8.719 -17.755 5.000 1.00 94.31 85 ILE A C 1
ATOM 653 O O . ILE A 1 85 ? -8.802 -16.584 5.359 1.00 94.31 85 ILE A O 1
ATOM 657 N N . GLU A 1 86 ? -8.772 -18.768 5.868 1.00 93.06 86 GLU A N 1
ATOM 658 C CA . GLU A 1 86 ? -8.900 -18.586 7.316 1.00 93.06 86 GLU A CA 1
ATOM 659 C C . GLU A 1 86 ? -7.709 -17.861 7.946 1.00 93.06 86 GLU A C 1
ATOM 661 O O . GLU A 1 86 ? -7.907 -17.130 8.914 1.00 93.06 86 GLU A O 1
ATOM 666 N N . ASP A 1 87 ? -6.527 -18.003 7.345 1.00 93.75 87 ASP A N 1
ATOM 667 C CA . ASP A 1 87 ? -5.272 -17.402 7.795 1.00 93.75 87 ASP A CA 1
ATOM 668 C C . ASP A 1 87 ? -5.074 -15.985 7.217 1.00 93.75 87 ASP A C 1
ATOM 670 O O . ASP A 1 87 ? -4.033 -15.369 7.424 1.00 93.75 87 ASP A O 1
ATOM 674 N N . ALA A 1 88 ? -6.031 -15.456 6.442 1.00 96.38 88 ALA A N 1
ATOM 675 C CA . ALA A 1 88 ? -5.896 -14.155 5.791 1.00 96.38 88 ALA A CA 1
ATOM 676 C C . ALA A 1 88 ? -5.914 -12.997 6.796 1.00 96.38 88 ALA A C 1
ATOM 678 O O . ALA A 1 88 ? -6.779 -12.944 7.664 1.00 96.38 88 ALA A O 1
ATOM 679 N N . ALA A 1 89 ? -5.027 -12.019 6.615 1.00 97.12 89 ALA A N 1
ATOM 680 C CA . ALA A 1 89 ? -5.135 -10.709 7.255 1.00 97.12 89 ALA A CA 1
ATOM 681 C C . ALA A 1 89 ? -6.122 -9.809 6.485 1.00 97.12 89 ALA A C 1
ATOM 683 O O . ALA A 1 89 ? -6.265 -9.967 5.266 1.00 97.12 89 ALA A O 1
ATOM 684 N N . PRO A 1 90 ? -6.762 -8.811 7.128 1.00 97.69 90 PRO A N 1
ATOM 685 C CA . PRO A 1 90 ? -7.619 -7.842 6.443 1.00 97.69 90 PRO A CA 1
ATOM 686 C C . PRO A 1 90 ? -6.790 -6.739 5.751 1.00 97.69 90 PRO A C 1
ATOM 688 O O . PRO A 1 90 ? -7.116 -5.552 5.812 1.00 97.69 90 PRO A O 1
ATOM 691 N N . LEU A 1 91 ? -5.683 -7.139 5.120 1.00 98.31 91 LEU A N 1
ATOM 692 C CA . LEU A 1 91 ? -4.635 -6.267 4.606 1.00 98.31 91 LEU A CA 1
ATOM 693 C C . LEU A 1 91 ? -4.174 -6.737 3.220 1.00 98.31 91 LEU A C 1
ATOM 695 O O . LEU A 1 91 ? -3.840 -7.910 3.021 1.00 98.31 91 LEU A O 1
ATOM 699 N N . VAL A 1 92 ? -4.127 -5.794 2.281 1.00 98.50 92 VAL A N 1
ATOM 700 C CA . VAL A 1 92 ? -3.471 -5.937 0.976 1.00 98.50 92 VAL A CA 1
ATOM 701 C C . VAL A 1 92 ? -2.285 -4.981 0.939 1.00 98.50 92 VAL A C 1
ATOM 703 O O . VAL A 1 92 ? -2.429 -3.812 1.282 1.00 98.50 92 VAL A O 1
ATOM 706 N N . ILE A 1 93 ? -1.120 -5.461 0.520 1.00 97.88 93 ILE A N 1
ATOM 707 C CA . ILE A 1 93 ? 0.081 -4.643 0.332 1.00 97.88 93 ILE A CA 1
ATOM 708 C C . ILE A 1 93 ? 0.448 -4.696 -1.150 1.00 97.88 93 ILE A C 1
ATOM 710 O O . ILE A 1 93 ? 0.607 -5.787 -1.700 1.00 97.88 93 ILE A O 1
ATOM 714 N N . SER A 1 94 ? 0.608 -3.544 -1.797 1.00 96.56 94 SER A N 1
ATOM 715 C CA . SER A 1 94 ? 1.117 -3.446 -3.165 1.00 96.56 94 SER A CA 1
ATOM 716 C C . SER A 1 94 ? 2.461 -2.726 -3.216 1.00 96.56 94 SER A C 1
ATOM 718 O O . SER A 1 94 ? 2.677 -1.732 -2.531 1.00 96.56 94 SER A O 1
ATOM 720 N N . VAL A 1 95 ? 3.382 -3.236 -4.039 1.00 94.81 95 VAL A N 1
ATOM 721 C CA . VAL A 1 95 ? 4.675 -2.594 -4.328 1.00 94.81 95 VAL A CA 1
ATOM 722 C C . VAL A 1 95 ? 4.834 -2.465 -5.837 1.00 94.81 95 VAL A C 1
ATOM 724 O O . VAL A 1 95 ? 5.215 -3.411 -6.534 1.00 94.81 95 VAL A O 1
ATOM 727 N N . GLY A 1 96 ? 4.532 -1.272 -6.348 1.00 93.94 96 GLY A N 1
ATOM 728 C CA . GLY A 1 96 ? 4.566 -0.986 -7.780 1.00 93.94 96 GLY A CA 1
ATOM 729 C C . GLY A 1 96 ? 5.959 -0.664 -8.325 1.00 93.94 96 GLY A C 1
ATOM 730 O O . GLY A 1 96 ? 6.245 -0.979 -9.482 1.00 93.94 96 GLY A O 1
ATOM 731 N N . HIS A 1 97 ? 6.839 -0.034 -7.533 1.00 91.88 97 HIS A N 1
ATOM 732 C CA . HIS A 1 97 ? 8.062 0.623 -8.046 1.00 91.88 97 HIS A CA 1
ATOM 733 C C . HIS A 1 97 ? 9.392 0.143 -7.434 1.00 91.88 97 HIS A C 1
ATOM 735 O O . HIS A 1 97 ? 10.458 0.631 -7.832 1.00 91.88 97 HIS A O 1
ATOM 741 N N . GLY A 1 98 ? 9.363 -0.849 -6.538 1.00 89.31 98 GLY A N 1
ATOM 742 C CA . GLY A 1 98 ? 10.561 -1.444 -5.921 1.00 89.31 98 GLY A CA 1
ATOM 743 C C . GLY A 1 98 ? 11.344 -2.413 -6.818 1.00 89.31 98 GLY A C 1
ATOM 744 O O . GLY A 1 98 ? 12.497 -2.740 -6.531 1.00 89.31 98 GLY A O 1
ATOM 745 N N . GLY A 1 99 ? 10.747 -2.858 -7.928 1.00 90.50 99 GLY A N 1
ATOM 746 C CA . GLY A 1 99 ? 11.353 -3.800 -8.864 1.00 90.50 99 GLY A CA 1
ATOM 747 C C . GLY A 1 99 ? 12.688 -3.323 -9.453 1.00 90.50 99 GLY A C 1
ATOM 748 O O . GLY A 1 99 ? 12.886 -2.153 -9.787 1.00 90.50 99 GLY A O 1
ATOM 749 N N . ARG A 1 100 ? 13.634 -4.252 -9.634 1.00 90.12 100 ARG A N 1
ATOM 750 C CA . ARG A 1 100 ? 14.965 -3.972 -10.217 1.00 90.12 100 ARG A CA 1
ATOM 751 C C . ARG A 1 100 ? 15.165 -4.594 -11.595 1.00 90.12 100 ARG A C 1
ATOM 753 O O . ARG A 1 100 ? 16.178 -4.328 -12.250 1.00 90.12 100 ARG A O 1
ATOM 760 N N . PHE A 1 101 ? 14.225 -5.415 -12.057 1.00 92.06 101 PHE A N 1
ATOM 761 C CA . PHE A 1 101 ? 14.397 -6.190 -13.273 1.00 92.06 101 PHE A CA 1
ATOM 762 C C . PHE A 1 101 ? 14.257 -5.308 -14.521 1.00 92.06 101 PHE A C 1
ATOM 764 O O . PHE A 1 101 ? 13.261 -4.619 -14.731 1.00 92.06 101 PHE A O 1
ATOM 771 N N . LYS A 1 102 ? 15.295 -5.310 -15.365 1.00 93.75 102 LYS A N 1
ATOM 772 C CA . LYS A 1 102 ? 15.368 -4.534 -16.615 1.00 93.75 102 LYS A CA 1
ATOM 773 C C . LYS A 1 102 ? 15.586 -5.476 -17.803 1.00 93.75 102 LYS A C 1
ATOM 775 O O . LYS A 1 102 ? 16.680 -5.472 -18.379 1.00 93.75 102 LYS A O 1
ATOM 780 N N . PRO A 1 103 ? 14.596 -6.308 -18.168 1.00 92.88 103 PRO A N 1
ATOM 781 C CA . PRO A 1 103 ? 14.742 -7.210 -19.301 1.00 92.88 103 PRO A CA 1
ATOM 782 C C . PRO A 1 103 ? 14.955 -6.427 -20.600 1.00 92.88 103 PRO A C 1
ATOM 784 O O . PRO A 1 103 ? 14.456 -5.313 -20.765 1.00 92.88 103 PRO A O 1
ATOM 787 N N . LYS A 1 104 ? 15.709 -7.016 -21.536 1.00 92.88 104 LYS A N 1
ATOM 788 C CA . LYS A 1 104 ? 15.955 -6.411 -22.857 1.00 92.88 104 LYS A CA 1
ATOM 789 C C . LYS A 1 104 ? 14.706 -6.424 -23.746 1.00 92.88 104 LYS A C 1
ATOM 791 O O . LYS A 1 104 ? 14.592 -5.568 -24.611 1.00 92.88 104 LYS A O 1
ATOM 796 N N . TYR A 1 105 ? 13.797 -7.377 -23.526 1.00 93.56 105 TYR A N 1
ATOM 797 C CA . TYR A 1 105 ? 12.567 -7.539 -24.310 1.00 93.56 105 TYR A CA 1
ATOM 798 C C . TYR A 1 105 ? 11.447 -6.563 -23.914 1.00 93.56 105 TYR A C 1
ATOM 800 O O . TYR A 1 105 ? 10.496 -6.407 -24.671 1.00 93.56 105 TYR A O 1
ATOM 808 N N . VAL A 1 106 ? 11.572 -5.870 -22.774 1.00 95.25 106 VAL A N 1
ATOM 809 C CA . VAL A 1 106 ? 10.731 -4.710 -22.446 1.00 95.25 106 VAL A CA 1
ATOM 810 C C . VAL A 1 106 ? 11.561 -3.447 -22.695 1.00 95.25 106 VAL A C 1
ATOM 812 O O . VAL A 1 106 ? 12.576 -3.243 -22.012 1.00 95.25 106 VAL A O 1
ATOM 815 N N . PRO A 1 107 ? 11.202 -2.600 -23.672 1.00 94.62 107 PRO A N 1
ATOM 816 C CA . PRO A 1 107 ? 11.890 -1.339 -23.917 1.00 94.62 107 PRO A CA 1
ATOM 817 C C . PRO A 1 107 ? 11.914 -0.449 -22.670 1.00 94.62 107 PRO A C 1
ATOM 819 O O . PRO A 1 107 ? 11.070 -0.548 -21.785 1.00 94.62 107 PRO A O 1
ATOM 822 N N . THR A 1 108 ? 12.930 0.403 -22.562 1.00 95.06 108 THR A N 1
ATOM 823 C CA . THR A 1 108 ? 12.915 1.464 -21.549 1.00 95.06 108 THR A CA 1
ATOM 824 C C . THR A 1 108 ? 11.945 2.544 -22.007 1.00 95.06 108 THR A C 1
ATOM 826 O O . THR A 1 108 ? 11.990 2.927 -23.175 1.00 95.06 108 THR A O 1
ATOM 829 N N . ARG A 1 109 ? 11.083 3.010 -21.102 1.00 93.00 109 ARG A N 1
ATOM 830 C CA . ARG A 1 109 ? 10.171 4.121 -21.366 1.00 93.00 109 ARG A CA 1
ATOM 831 C C . ARG A 1 109 ? 10.960 5.389 -21.643 1.00 93.00 109 ARG A C 1
ATOM 833 O O . ARG A 1 109 ? 12.022 5.589 -21.050 1.00 93.00 109 ARG A O 1
ATOM 840 N N . THR A 1 110 ? 10.442 6.239 -22.512 1.00 89.94 110 THR A N 1
ATOM 841 C CA . THR A 1 110 ? 11.110 7.479 -22.912 1.00 89.94 110 THR A CA 1
ATOM 842 C C . THR A 1 110 ? 10.152 8.662 -22.856 1.00 89.94 110 THR A C 1
ATOM 844 O O . THR A 1 110 ? 8.949 8.509 -23.066 1.00 89.94 110 THR A O 1
ATOM 847 N N . GLU A 1 111 ? 10.673 9.842 -22.524 1.00 83.19 111 GLU A N 1
ATOM 848 C CA . GLU A 1 111 ? 9.856 11.046 -22.337 1.00 83.19 111 GLU A CA 1
ATOM 849 C C . GLU A 1 111 ? 9.206 11.518 -23.647 1.00 83.19 111 GLU A C 1
ATOM 851 O O . GLU A 1 111 ? 8.070 11.972 -23.633 1.00 83.19 111 GLU A O 1
ATOM 856 N N . ASP A 1 112 ? 9.851 11.311 -24.799 1.00 80.88 112 ASP A N 1
ATOM 857 C CA . ASP A 1 112 ? 9.297 11.624 -26.129 1.00 80.88 112 ASP A CA 1
ATOM 858 C C . ASP A 1 112 ? 8.032 10.820 -26.465 1.00 80.88 112 ASP A C 1
ATOM 860 O O . ASP A 1 112 ? 7.199 11.261 -27.254 1.00 80.88 112 ASP A O 1
ATOM 864 N N . LYS A 1 113 ? 7.869 9.649 -25.843 1.00 79.31 113 LYS A N 1
ATOM 865 C CA . LYS A 1 113 ? 6.674 8.804 -25.959 1.00 79.31 113 LYS A CA 1
ATOM 866 C C . LYS A 1 113 ? 5.666 9.057 -24.845 1.00 79.31 113 LYS A C 1
ATOM 868 O O . LYS A 1 113 ? 4.676 8.336 -24.744 1.00 79.31 113 LYS A O 1
ATOM 873 N N . HIS A 1 114 ? 5.930 10.017 -23.963 1.00 73.50 114 HIS A N 1
ATOM 874 C CA . HIS A 1 114 ? 4.995 10.393 -22.922 1.00 73.50 114 HIS A CA 1
ATOM 875 C C . HIS A 1 114 ? 3.888 11.249 -23.548 1.00 73.50 114 HIS A C 1
ATOM 877 O O . HIS A 1 114 ? 4.166 12.337 -24.056 1.00 73.50 114 HIS A O 1
ATOM 883 N N . PRO A 1 115 ? 2.632 10.779 -23.552 1.00 68.00 115 PRO A N 1
ATOM 884 C CA . PRO A 1 115 ? 1.561 11.518 -24.194 1.00 68.00 115 PRO A CA 1
ATOM 885 C C . PRO A 1 115 ? 1.327 12.851 -23.470 1.00 68.00 115 PRO A C 1
ATOM 887 O O . PRO A 1 115 ? 1.222 12.900 -22.246 1.00 68.00 115 PRO A O 1
ATOM 890 N N . VAL A 1 116 ? 1.252 13.947 -24.226 1.00 63.81 116 VAL A N 1
ATOM 891 C CA . VAL A 1 116 ? 0.953 15.284 -23.694 1.00 63.81 116 VAL A CA 1
ATOM 892 C C . VAL A 1 116 ? -0.561 15.481 -23.680 1.00 63.81 116 VAL A C 1
ATOM 894 O O . VAL A 1 116 ? -1.231 15.202 -24.669 1.00 63.81 116 VAL A O 1
ATOM 897 N N . GLY A 1 117 ? -1.107 15.979 -22.568 1.00 57.41 117 GLY A N 1
ATOM 898 C CA . GLY A 1 117 ? -2.535 16.304 -22.459 1.00 57.41 117 GLY A CA 1
ATOM 899 C C . GLY A 1 117 ? -3.450 15.131 -22.091 1.00 57.41 117 GLY A C 1
ATOM 900 O O . GLY A 1 117 ? -4.660 15.323 -22.012 1.00 57.41 117 GLY A O 1
ATOM 901 N N . ILE A 1 118 ? -2.899 13.945 -21.813 1.00 57.62 118 ILE A N 1
ATOM 902 C CA . ILE A 1 118 ? -3.644 12.868 -21.147 1.00 57.62 118 ILE A CA 1
ATOM 903 C C . ILE A 1 118 ? -3.693 13.166 -19.639 1.00 57.62 118 ILE A C 1
ATOM 905 O O . ILE A 1 118 ? -2.714 13.632 -19.049 1.00 57.62 118 ILE A O 1
ATOM 909 N N . GLN A 1 119 ? -4.843 12.932 -18.999 1.00 48.53 119 GLN A N 1
ATOM 910 C CA . GLN A 1 119 ? -4.985 13.040 -17.542 1.00 48.53 119 GLN A CA 1
ATOM 911 C C . GLN A 1 119 ? -3.900 12.186 -16.856 1.00 48.53 119 GLN A C 1
ATOM 913 O O . GLN A 1 119 ? -3.525 11.140 -17.366 1.00 48.53 119 GLN A O 1
ATOM 918 N N . GLY A 1 120 ? -3.292 12.643 -15.758 1.00 50.22 120 GLY A N 1
ATOM 919 C CA . GLY A 1 120 ? -2.168 11.924 -15.125 1.00 50.22 120 GLY A CA 1
ATOM 920 C C . GLY A 1 120 ? -0.835 11.952 -15.901 1.00 50.22 120 GLY A C 1
ATOM 921 O O . GLY A 1 120 ? 0.186 11.523 -15.366 1.00 50.22 120 GLY A O 1
ATOM 922 N N . ALA A 1 121 ? -0.815 12.521 -17.112 1.00 48.34 121 ALA A N 1
ATOM 923 C CA . ALA A 1 121 ? 0.362 12.728 -17.953 1.00 48.34 121 ALA A CA 1
ATOM 924 C C . ALA A 1 121 ? 0.832 14.198 -17.941 1.00 48.34 121 ALA A C 1
ATOM 926 O O . ALA A 1 121 ? 1.271 14.734 -18.960 1.00 48.34 121 ALA A O 1
ATOM 927 N N . GLY A 1 122 ? 0.726 14.881 -16.793 1.00 44.94 122 GLY A N 1
ATOM 928 C CA . GLY A 1 122 ? 1.244 16.246 -16.648 1.00 44.94 122 GLY A CA 1
ATOM 929 C C . GLY A 1 122 ? 2.720 16.341 -17.061 1.00 44.94 122 GLY A C 1
ATOM 930 O O . GLY A 1 122 ? 3.432 15.341 -17.048 1.00 44.94 122 GLY A O 1
ATOM 931 N N . SER A 1 123 ? 3.207 17.544 -17.375 1.00 42.19 123 SER A N 1
ATOM 932 C CA . SER A 1 123 ? 4.595 17.813 -17.810 1.00 42.19 123 SER A CA 1
ATOM 933 C C . SER A 1 123 ? 5.693 17.352 -16.829 1.00 42.19 123 SER A C 1
ATOM 935 O O . SER A 1 123 ? 6.866 17.404 -17.165 1.00 42.19 123 SER A O 1
ATOM 937 N N . ASN A 1 124 ? 5.313 16.883 -15.633 1.00 52.59 124 ASN A N 1
ATOM 938 C CA . ASN A 1 124 ? 6.180 16.328 -14.587 1.00 52.59 124 ASN A CA 1
ATOM 939 C C . ASN A 1 124 ? 5.872 14.836 -14.288 1.00 52.59 124 ASN A C 1
ATOM 941 O O . ASN A 1 124 ? 6.294 14.303 -13.266 1.00 52.59 124 ASN A O 1
ATOM 945 N N . GLY A 1 125 ? 5.060 14.169 -15.119 1.00 57.62 125 GLY A N 1
ATOM 946 C CA . GLY A 1 125 ? 4.498 12.834 -14.868 1.00 57.62 125 GLY A CA 1
ATOM 947 C C . GLY A 1 125 ? 5.422 11.667 -15.223 1.00 57.62 125 GLY A C 1
ATOM 948 O O . GLY A 1 125 ? 5.190 10.548 -14.752 1.00 57.62 125 GLY A O 1
ATOM 949 N N . PHE A 1 126 ? 6.477 11.928 -16.000 1.00 70.62 126 PHE A N 1
ATOM 950 C CA . PHE A 1 126 ? 7.462 10.939 -16.418 1.00 70.62 126 PHE A CA 1
ATOM 951 C C . PHE A 1 126 ? 8.573 10.795 -15.370 1.00 70.62 126 PHE A C 1
ATOM 953 O O . PHE A 1 126 ? 9.454 11.640 -15.246 1.00 70.62 126 PHE A O 1
ATOM 960 N N . ALA A 1 127 ? 8.551 9.689 -14.629 1.00 76.25 127 ALA A N 1
ATOM 961 C CA . ALA A 1 127 ? 9.616 9.315 -13.707 1.00 76.25 127 ALA A CA 1
ATOM 962 C C . ALA A 1 127 ? 10.122 7.913 -14.038 1.00 76.25 127 ALA A C 1
ATOM 964 O O . ALA A 1 127 ? 9.336 6.993 -14.258 1.00 76.25 127 ALA A O 1
ATOM 965 N N . THR A 1 128 ? 11.441 7.734 -14.058 1.00 80.69 128 THR A N 1
ATOM 966 C CA . THR A 1 128 ? 12.078 6.430 -14.308 1.00 80.69 128 THR A CA 1
ATOM 967 C C . THR A 1 128 ? 12.868 5.908 -13.119 1.00 80.69 128 THR A C 1
ATOM 969 O O . THR A 1 128 ? 13.378 4.790 -13.187 1.00 80.69 128 THR A O 1
ATOM 972 N N . VAL A 1 129 ? 13.018 6.715 -12.069 1.00 81.88 129 VAL A N 1
ATOM 973 C CA . VAL A 1 129 ? 13.752 6.341 -10.858 1.00 81.88 129 VAL A CA 1
ATOM 974 C C . VAL A 1 129 ? 12.911 5.350 -10.058 1.00 81.88 129 VAL A C 1
ATOM 976 O O . VAL A 1 129 ? 11.700 5.503 -9.970 1.00 81.88 129 VAL A O 1
ATOM 979 N N . SER A 1 130 ? 13.549 4.300 -9.548 1.00 83.25 130 SER A N 1
ATOM 980 C CA . SER A 1 130 ? 12.891 3.302 -8.706 1.00 83.25 130 SER A CA 1
ATOM 981 C C . SER A 1 130 ? 12.813 3.778 -7.262 1.00 83.25 130 SER A C 1
ATOM 983 O O . SER A 1 130 ? 13.727 4.442 -6.761 1.00 83.25 130 SER A O 1
ATOM 985 N N . ASP A 1 131 ? 11.754 3.347 -6.595 1.00 85.31 131 ASP A N 1
ATOM 986 C CA . ASP A 1 131 ? 11.500 3.549 -5.179 1.00 85.31 131 ASP A CA 1
ATOM 987 C C . ASP A 1 131 ? 12.357 2.553 -4.398 1.00 85.31 131 ASP A C 1
ATOM 989 O O . ASP A 1 131 ? 11.914 1.472 -4.000 1.00 85.31 131 ASP A O 1
ATOM 993 N N . ALA A 1 132 ? 13.652 2.860 -4.293 1.00 80.25 132 ALA A N 1
ATOM 994 C CA . ALA A 1 132 ? 14.633 1.859 -3.905 1.00 80.25 132 ALA A CA 1
ATOM 995 C C . ALA A 1 132 ? 14.304 1.231 -2.542 1.00 80.25 132 ALA A C 1
ATOM 997 O O . ALA A 1 132 ? 14.100 1.953 -1.563 1.00 80.25 132 ALA A O 1
ATOM 998 N N . ASN A 1 133 ? 14.358 -0.107 -2.518 1.00 85.50 133 ASN A N 1
ATOM 999 C CA . ASN A 1 133 ? 14.174 -1.004 -1.371 1.00 85.50 133 ASN A CA 1
ATOM 1000 C C . ASN A 1 133 ? 12.740 -1.151 -0.839 1.00 85.50 133 ASN A C 1
ATOM 1002 O O . ASN A 1 133 ? 12.537 -1.854 0.149 1.00 85.50 133 ASN A O 1
ATOM 1006 N N . THR A 1 134 ? 11.742 -0.554 -1.494 1.00 89.12 134 THR A N 1
ATOM 1007 C CA . THR A 1 134 ? 10.325 -0.782 -1.149 1.00 89.12 134 THR A CA 1
ATOM 1008 C C . THR A 1 134 ? 9.893 -2.237 -1.357 1.00 89.12 134 THR A C 1
ATOM 1010 O O . THR A 1 134 ? 9.019 -2.720 -0.647 1.00 89.12 134 THR A O 1
ATOM 1013 N N . ASP A 1 135 ? 10.543 -2.979 -2.260 1.00 88.31 135 ASP A N 1
ATOM 1014 C CA . ASP A 1 135 ? 10.332 -4.420 -2.440 1.00 88.31 135 ASP A CA 1
ATOM 1015 C C . ASP A 1 135 ? 10.782 -5.220 -1.212 1.00 88.31 135 ASP A C 1
ATOM 1017 O O . ASP A 1 135 ? 10.053 -6.074 -0.717 1.00 88.31 135 ASP A O 1
ATOM 1021 N N . GLU A 1 136 ? 11.974 -4.929 -0.690 1.00 86.12 136 GLU A N 1
ATOM 1022 C CA . GLU A 1 136 ? 12.478 -5.539 0.540 1.00 86.12 136 GLU A CA 1
ATOM 1023 C C . GLU A 1 136 ? 11.661 -5.148 1.769 1.00 86.12 136 GLU A C 1
ATOM 1025 O O . GLU A 1 136 ? 11.421 -6.009 2.613 1.00 86.12 136 GLU A O 1
ATOM 1030 N N . LEU A 1 137 ? 11.204 -3.895 1.856 1.00 88.38 137 LEU A N 1
ATOM 1031 C CA . LEU A 1 137 ? 10.311 -3.483 2.933 1.00 88.38 137 LEU A CA 1
ATOM 1032 C C . LEU A 1 137 ? 8.971 -4.205 2.853 1.00 88.38 137 LEU A C 1
ATOM 1034 O O . LEU A 1 137 ? 8.513 -4.710 3.865 1.00 88.38 137 LEU A O 1
ATOM 1038 N N . GLY A 1 138 ? 8.371 -4.309 1.663 1.00 91.75 138 GLY A N 1
ATOM 1039 C CA . GLY A 1 138 ? 7.115 -5.034 1.471 1.00 91.75 138 GLY A CA 1
ATOM 1040 C C . GLY A 1 138 ? 7.220 -6.479 1.960 1.00 91.75 138 GLY A C 1
ATOM 1041 O O . GLY A 1 138 ? 6.375 -6.934 2.728 1.00 91.75 138 GLY A O 1
ATOM 1042 N N . PHE A 1 139 ? 8.311 -7.175 1.619 1.00 89.50 139 PHE A N 1
ATOM 1043 C CA . PHE A 1 139 ? 8.586 -8.513 2.153 1.00 89.50 139 PHE A CA 1
ATOM 1044 C C . PHE A 1 139 ? 8.750 -8.533 3.678 1.00 89.50 139 PHE A C 1
ATOM 1046 O O . PHE A 1 139 ? 8.211 -9.425 4.336 1.00 89.50 139 PHE A O 1
ATOM 1053 N N . ALA A 1 140 ? 9.467 -7.560 4.244 1.00 89.25 140 ALA A N 1
ATOM 1054 C CA . ALA A 1 140 ? 9.629 -7.441 5.688 1.00 89.25 140 ALA A CA 1
ATOM 1055 C C . ALA A 1 140 ? 8.286 -7.174 6.389 1.00 89.25 140 ALA A C 1
ATOM 1057 O O . ALA A 1 140 ? 8.003 -7.807 7.399 1.00 89.25 140 ALA A O 1
ATOM 1058 N N . THR A 1 141 ? 7.417 -6.322 5.837 1.00 93.00 141 THR A N 1
ATOM 1059 C CA . THR A 1 141 ? 6.077 -6.045 6.378 1.00 93.00 141 THR A CA 1
ATOM 1060 C C . THR A 1 141 ? 5.181 -7.280 6.322 1.00 93.00 141 THR A C 1
ATOM 1062 O O . THR A 1 141 ? 4.458 -7.544 7.281 1.00 93.00 141 THR A O 1
ATOM 1065 N N . VAL A 1 142 ? 5.248 -8.080 5.250 1.00 93.12 142 VAL A N 1
ATOM 1066 C CA . VAL A 1 142 ? 4.549 -9.376 5.176 1.00 93.12 142 VAL A CA 1
ATOM 1067 C C . VAL A 1 142 ? 5.030 -10.311 6.289 1.00 93.12 142 VAL A C 1
ATOM 1069 O O . VAL A 1 142 ? 4.202 -10.877 6.999 1.00 93.12 142 VAL A O 1
ATOM 1072 N N . SER A 1 143 ? 6.350 -10.435 6.482 1.00 90.00 143 SER A N 1
ATOM 1073 C CA . SER A 1 143 ? 6.923 -11.254 7.563 1.00 90.00 143 SER A CA 1
ATOM 1074 C C . SER A 1 143 ? 6.489 -10.755 8.939 1.00 90.00 143 SER A C 1
ATOM 1076 O O . SER A 1 143 ? 5.984 -11.534 9.736 1.00 90.00 143 SER A O 1
ATOM 1078 N N . ALA A 1 144 ? 6.598 -9.450 9.191 1.00 91.69 144 ALA A N 1
ATOM 1079 C CA . ALA A 1 144 ? 6.179 -8.844 10.448 1.00 91.69 144 ALA A CA 1
ATOM 1080 C C . ALA A 1 144 ? 4.683 -9.059 10.712 1.00 91.69 144 ALA A C 1
ATOM 1082 O O . ALA A 1 144 ? 4.295 -9.307 11.848 1.00 91.69 144 ALA A O 1
ATOM 1083 N N . THR A 1 145 ? 3.842 -9.024 9.673 1.00 93.56 145 THR A N 1
ATOM 1084 C CA . THR A 1 145 ? 2.402 -9.292 9.807 1.00 93.56 145 THR A CA 1
ATOM 1085 C C . THR A 1 145 ? 2.147 -10.713 10.296 1.00 93.56 145 THR A C 1
ATOM 1087 O O . THR A 1 145 ? 1.398 -10.919 11.250 1.00 93.56 145 THR A O 1
ATOM 1090 N N . ILE A 1 146 ? 2.824 -11.681 9.683 1.00 91.81 146 ILE A N 1
ATOM 1091 C CA . ILE A 1 146 ? 2.775 -13.087 10.084 1.00 91.81 146 ILE A CA 1
ATOM 1092 C C . ILE A 1 146 ? 3.257 -13.252 11.526 1.00 91.81 146 ILE A C 1
ATOM 1094 O O . ILE A 1 146 ? 2.579 -13.891 12.325 1.00 91.81 146 ILE A O 1
ATOM 1098 N N . ASP A 1 147 ? 4.404 -12.669 11.868 1.00 89.88 147 ASP A N 1
ATOM 1099 C CA . ASP A 1 147 ? 5.026 -12.856 13.179 1.00 89.88 147 ASP A CA 1
ATOM 1100 C C . ASP A 1 147 ? 4.218 -12.192 14.309 1.00 89.88 147 ASP A C 1
ATOM 1102 O O . ASP A 1 147 ? 4.120 -12.742 15.405 1.00 89.88 147 ASP A O 1
ATOM 1106 N N . ASN A 1 148 ? 3.602 -11.037 14.043 1.00 91.00 148 ASN A N 1
ATOM 1107 C CA . ASN A 1 148 ? 2.859 -10.267 15.043 1.00 91.00 148 ASN A CA 1
ATOM 1108 C C . ASN A 1 148 ? 1.418 -10.736 15.241 1.00 91.00 148 ASN A C 1
ATOM 1110 O O . ASN A 1 148 ? 0.905 -10.677 16.358 1.00 91.00 148 ASN A O 1
ATOM 1114 N N . TRP A 1 149 ? 0.758 -11.154 14.160 1.00 91.81 149 TRP A N 1
ATOM 1115 C CA . TRP A 1 149 ? -0.682 -11.418 14.158 1.00 91.81 149 TRP A CA 1
ATOM 1116 C C . TRP A 1 149 ? -1.027 -12.877 13.890 1.00 91.81 149 TRP A C 1
ATOM 1118 O O . TRP A 1 149 ? -2.182 -13.262 14.051 1.00 91.81 149 TRP A O 1
ATOM 1128 N N . ASN A 1 150 ? -0.054 -13.691 13.467 1.00 90.88 150 ASN A N 1
ATOM 1129 C CA . ASN A 1 150 ? -0.294 -15.036 12.948 1.00 90.88 150 ASN A CA 1
ATOM 1130 C C . ASN A 1 150 ? -1.339 -15.038 11.810 1.00 90.88 150 ASN A C 1
ATOM 1132 O O . ASN A 1 150 ? -2.138 -15.963 11.677 1.00 90.88 150 ASN A O 1
ATOM 1136 N N . LEU A 1 151 ? -1.337 -13.969 11.005 1.00 93.19 151 LEU A N 1
ATOM 1137 C CA . LEU A 1 151 ? -2.176 -13.774 9.825 1.00 93.19 151 LEU A CA 1
ATOM 1138 C C . LEU A 1 151 ? -1.291 -13.453 8.619 1.00 93.19 151 LEU A C 1
ATOM 1140 O O . LEU A 1 151 ? -0.219 -12.866 8.750 1.00 93.19 151 LEU A O 1
ATOM 1144 N N . VAL A 1 152 ? -1.758 -13.797 7.424 1.00 94.94 152 VAL A N 1
ATOM 1145 C CA . VAL A 1 152 ? -1.025 -13.617 6.171 1.00 94.94 152 VAL A CA 1
ATOM 1146 C C . VAL A 1 152 ? -1.713 -12.543 5.323 1.00 94.94 152 VAL A C 1
ATOM 1148 O O . VAL A 1 152 ? -2.857 -12.743 4.899 1.00 94.94 152 VAL A O 1
ATOM 1151 N N . PRO A 1 153 ? -1.056 -11.407 5.038 1.00 97.06 153 PRO A N 1
ATOM 1152 C CA . PRO A 1 153 ? -1.600 -10.408 4.128 1.00 97.06 153 PRO A CA 1
ATOM 1153 C C . PRO A 1 153 ? -1.489 -10.882 2.676 1.00 97.06 153 PRO A C 1
ATOM 1155 O O . PRO A 1 153 ? -0.616 -11.682 2.327 1.00 97.06 153 PRO A O 1
ATOM 1158 N N . TYR A 1 154 ? -2.349 -10.352 1.808 1.00 98.06 154 TYR A N 1
ATOM 1159 C CA . TYR A 1 154 ? -2.138 -10.485 0.368 1.00 98.06 154 TYR A CA 1
ATOM 1160 C C . TYR A 1 154 ? -1.074 -9.482 -0.076 1.00 98.06 154 TYR A C 1
ATOM 1162 O O . TYR A 1 154 ? -1.130 -8.311 0.299 1.00 98.06 154 TYR A O 1
ATOM 1170 N N . PHE A 1 155 ? -0.115 -9.930 -0.880 1.00 96.94 155 PHE A N 1
ATOM 1171 C CA . PHE A 1 155 ? 1.016 -9.121 -1.319 1.00 96.94 155 PHE A CA 1
ATOM 1172 C C . PHE A 1 155 ? 1.148 -9.144 -2.838 1.00 96.94 155 PHE A C 1
ATOM 1174 O O . PHE A 1 155 ? 1.416 -10.195 -3.417 1.00 96.94 155 PHE A O 1
ATOM 1181 N N . VAL A 1 156 ? 0.967 -7.990 -3.478 1.00 97.56 156 VAL A N 1
ATOM 1182 C CA . VAL A 1 156 ? 1.075 -7.821 -4.931 1.00 97.56 156 VAL A CA 1
ATOM 1183 C C . VAL A 1 156 ? 2.351 -7.054 -5.249 1.00 97.56 156 VAL A C 1
ATOM 1185 O O . VAL A 1 156 ? 2.534 -5.916 -4.818 1.00 97.56 156 VAL A O 1
ATOM 1188 N N . ILE A 1 157 ? 3.246 -7.659 -6.021 1.00 95.44 157 ILE A N 1
ATOM 1189 C CA . ILE A 1 157 ? 4.569 -7.092 -6.283 1.00 95.44 157 ILE A CA 1
ATOM 1190 C C . ILE A 1 157 ? 4.889 -7.074 -7.774 1.00 95.44 157 ILE A C 1
ATOM 1192 O O . ILE A 1 157 ? 4.724 -8.065 -8.486 1.00 95.44 157 ILE A O 1
ATOM 1196 N N . ASN A 1 158 ? 5.394 -5.930 -8.235 1.00 95.50 158 ASN A N 1
ATOM 1197 C CA . ASN A 1 158 ? 6.000 -5.779 -9.548 1.00 95.50 158 ASN A CA 1
ATOM 1198 C C . ASN A 1 158 ? 7.532 -5.903 -9.461 1.00 95.50 158 ASN A C 1
ATOM 1200 O O . ASN A 1 158 ? 8.197 -5.146 -8.751 1.00 95.50 158 ASN A O 1
ATOM 1204 N N . HIS A 1 159 ? 8.109 -6.803 -10.259 1.00 94.19 159 HIS A N 1
ATOM 1205 C CA . HIS A 1 159 ? 9.560 -7.011 -10.330 1.00 94.19 159 HIS A CA 1
ATOM 1206 C C . HIS A 1 159 ? 10.240 -6.154 -11.391 1.00 94.19 159 HIS A C 1
ATOM 1208 O O . HIS A 1 159 ? 11.454 -5.925 -11.314 1.00 94.19 159 HIS A O 1
ATOM 1214 N N . LEU A 1 160 ? 9.486 -5.665 -12.379 1.00 95.00 160 LEU A N 1
ATOM 1215 C CA . LEU A 1 160 ? 10.012 -4.769 -13.400 1.00 95.00 160 LEU A CA 1
ATOM 1216 C C . LEU A 1 160 ? 10.404 -3.430 -12.781 1.00 95.00 160 LEU A C 1
ATOM 1218 O O . LEU A 1 160 ? 9.677 -2.831 -11.997 1.00 95.00 160 LEU A O 1
ATOM 1222 N N . HIS A 1 161 ? 11.552 -2.910 -13.191 1.00 94.38 161 HIS A N 1
ATOM 1223 C CA . HIS A 1 161 ? 11.957 -1.568 -12.806 1.00 94.38 161 HIS A CA 1
ATOM 1224 C C . HIS A 1 161 ? 10.998 -0.516 -13.369 1.00 94.38 161 HIS A C 1
ATOM 1226 O O . HIS A 1 161 ? 10.584 -0.631 -14.521 1.00 94.38 161 HIS A O 1
ATOM 1232 N N . ARG A 1 162 ? 10.738 0.565 -12.617 1.00 93.19 162 ARG A N 1
ATOM 1233 C CA . ARG A 1 162 ? 9.821 1.654 -13.017 1.00 93.19 162 ARG A CA 1
ATOM 1234 C C . ARG A 1 162 ? 10.100 2.211 -14.417 1.00 93.19 162 ARG A C 1
ATOM 1236 O O . ARG A 1 162 ? 9.197 2.555 -15.172 1.00 93.19 162 ARG A O 1
ATOM 1243 N N . SER A 1 163 ? 11.368 2.261 -14.826 1.00 93.31 163 SER A N 1
ATOM 1244 C CA . SER A 1 163 ? 11.770 2.652 -16.191 1.00 93.31 163 SER A CA 1
ATOM 1245 C C . SER A 1 163 ? 11.263 1.726 -17.312 1.00 93.31 163 SER A C 1
ATOM 1247 O O . SER A 1 163 ? 11.464 2.041 -18.478 1.00 93.31 163 SER A O 1
ATOM 1249 N N . LYS A 1 164 ? 10.720 0.550 -16.992 1.00 95.56 164 LYS A N 1
ATOM 1250 C CA . LYS A 1 164 ? 10.135 -0.417 -17.932 1.00 95.56 164 LYS A CA 1
ATOM 1251 C C . LYS A 1 164 ? 8.619 -0.307 -17.958 1.00 95.56 164 LYS A C 1
ATOM 1253 O O . LYS A 1 164 ? 8.044 -0.294 -19.036 1.00 95.56 164 LYS A O 1
ATOM 1258 N N . VAL A 1 165 ? 8.008 -0.176 -16.785 1.00 94.56 165 VAL A N 1
ATOM 1259 C CA . VAL A 1 165 ? 6.573 0.048 -16.620 1.00 94.56 165 VAL A CA 1
ATOM 1260 C C . VAL A 1 165 ? 6.327 0.849 -15.343 1.00 94.56 165 VAL A C 1
ATOM 1262 O O . VAL A 1 165 ? 6.969 0.588 -14.328 1.00 94.56 165 VAL A O 1
ATOM 1265 N N . ASP A 1 166 ? 5.451 1.851 -15.394 1.00 92.19 166 ASP A N 1
ATOM 1266 C CA . ASP A 1 166 ? 5.033 2.603 -14.203 1.00 92.19 166 ASP A CA 1
ATOM 1267 C C . ASP A 1 166 ? 3.653 2.128 -13.739 1.00 92.19 166 ASP A C 1
ATOM 1269 O O . ASP A 1 166 ? 2.640 2.531 -14.299 1.00 92.19 166 ASP A O 1
ATOM 1273 N N . MET A 1 167 ? 3.612 1.292 -12.700 1.00 91.38 167 MET A N 1
ATOM 1274 C CA . MET A 1 167 ? 2.359 0.739 -12.163 1.00 91.38 167 MET A CA 1
ATOM 1275 C C . MET A 1 167 ? 1.422 1.785 -11.542 1.00 91.38 167 MET A C 1
ATOM 1277 O O . MET A 1 167 ? 0.292 1.460 -11.203 1.00 91.38 167 MET A O 1
ATOM 1281 N N . ASN A 1 168 ? 1.871 3.034 -11.375 1.00 86.56 168 ASN A N 1
ATOM 1282 C CA . ASN A 1 168 ? 1.100 4.103 -10.745 1.00 86.56 168 ASN A CA 1
ATOM 1283 C C . ASN A 1 168 ? 0.786 5.234 -11.757 1.00 86.56 168 ASN A C 1
ATOM 1285 O O . ASN A 1 168 ? 0.792 6.428 -11.430 1.00 86.56 168 ASN A O 1
ATOM 1289 N N . ARG A 1 169 ? 0.578 4.858 -13.027 1.00 83.62 169 ARG A N 1
ATOM 1290 C CA . ARG A 1 169 ? 0.176 5.724 -14.149 1.00 83.62 169 ARG A CA 1
ATOM 1291 C C . ARG A 1 169 ? -0.858 5.014 -15.019 1.00 83.62 169 ARG A C 1
ATOM 1293 O O . ARG A 1 169 ? -0.919 3.790 -15.026 1.00 83.62 169 ARG A O 1
ATOM 1300 N N . TYR A 1 170 ? -1.616 5.780 -15.804 1.00 81.31 170 TYR A N 1
ATOM 1301 C CA . TYR A 1 170 ? -2.460 5.220 -16.862 1.00 81.31 170 TYR A CA 1
ATOM 1302 C C . TYR A 1 170 ? -1.653 4.381 -17.846 1.00 81.31 170 TYR A C 1
ATOM 1304 O O . TYR A 1 170 ? -0.526 4.747 -18.176 1.00 81.31 170 TYR A O 1
ATOM 1312 N N . ILE A 1 171 ? -2.266 3.319 -18.369 1.00 87.31 171 ILE A N 1
ATOM 1313 C CA . ILE A 1 171 ? -1.610 2.324 -19.220 1.00 87.31 171 ILE A CA 1
ATOM 1314 C C . ILE A 1 171 ? -0.831 2.932 -20.401 1.00 87.31 171 ILE A C 1
ATOM 1316 O O . ILE A 1 171 ? 0.319 2.555 -20.627 1.00 87.31 171 ILE A O 1
ATOM 1320 N N . ASP A 1 172 ? -1.378 3.951 -21.072 1.00 84.12 172 ASP A N 1
ATOM 1321 C CA . ASP A 1 172 ? -0.723 4.619 -22.209 1.00 84.12 172 ASP A CA 1
ATOM 1322 C C . ASP A 1 172 ? 0.608 5.281 -21.810 1.00 84.12 172 ASP A C 1
ATOM 1324 O O . ASP A 1 172 ? 1.598 5.232 -22.542 1.00 84.12 172 ASP A O 1
ATOM 1328 N N . VAL A 1 173 ? 0.662 5.856 -20.606 1.00 82.75 173 VAL A N 1
ATOM 1329 C CA . VAL A 1 173 ? 1.867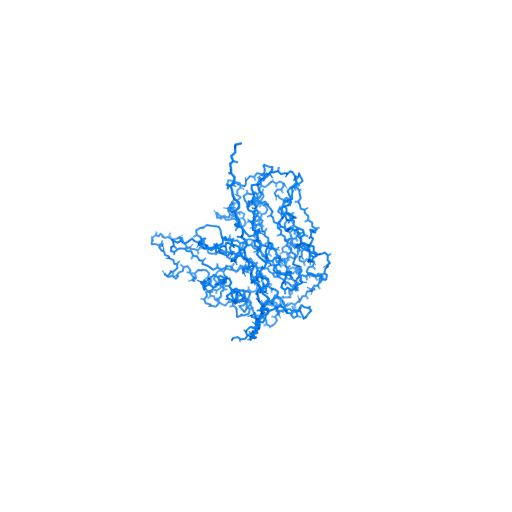 6.454 -20.008 1.00 82.75 173 VAL A CA 1
ATOM 1330 C C . VAL A 1 173 ? 2.774 5.377 -19.402 1.00 82.75 173 VAL A C 1
ATOM 1332 O O . VAL A 1 173 ? 4.007 5.449 -19.477 1.00 82.75 173 VAL A O 1
ATOM 1335 N N . ALA A 1 174 ? 2.156 4.387 -18.765 1.00 88.19 174 ALA A N 1
ATOM 1336 C CA . ALA A 1 174 ? 2.804 3.355 -17.983 1.00 88.19 174 ALA A CA 1
ATOM 1337 C C . ALA A 1 174 ? 3.555 2.353 -18.846 1.00 88.19 174 ALA A C 1
ATOM 1339 O O . ALA A 1 174 ? 4.635 1.939 -18.448 1.00 88.19 174 ALA A O 1
ATOM 1340 N N . ALA A 1 175 ? 3.003 1.963 -19.992 1.00 91.94 175 ALA A N 1
ATOM 1341 C CA . ALA A 1 175 ? 3.508 0.879 -20.828 1.00 91.94 175 ALA A CA 1
ATOM 1342 C C . ALA A 1 1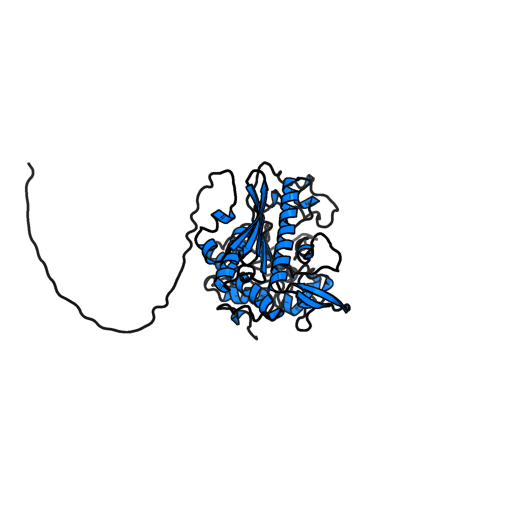75 ? 3.924 1.333 -22.237 1.00 91.94 175 ALA A C 1
ATOM 1344 O O . ALA A 1 175 ? 4.646 0.601 -22.918 1.00 91.94 175 ALA A O 1
ATOM 1345 N N . GLN A 1 176 ? 3.519 2.537 -22.665 1.00 91.06 176 GLN A N 1
ATOM 1346 C CA . GLN A 1 176 ? 3.888 3.149 -23.952 1.00 91.06 176 GLN A CA 1
ATOM 1347 C C . GLN A 1 176 ? 3.669 2.220 -25.162 1.00 91.06 176 GLN A C 1
ATOM 1349 O O . GLN A 1 176 ? 4.522 2.128 -26.051 1.00 91.06 176 GLN A O 1
ATOM 1354 N N . GLY A 1 177 ? 2.542 1.498 -25.174 1.00 92.25 177 GLY A N 1
ATOM 1355 C CA . GLY A 1 177 ? 2.152 0.600 -26.265 1.00 92.25 177 GLY A CA 1
ATOM 1356 C C . GLY A 1 177 ? 2.923 -0.723 -26.325 1.00 92.25 177 GLY A C 1
ATOM 1357 O O . GLY A 1 177 ? 2.828 -1.445 -27.319 1.00 92.25 177 GLY A O 1
ATOM 1358 N N . ASN A 1 178 ? 3.764 -1.041 -25.331 1.00 95.88 178 ASN A N 1
ATOM 1359 C CA . ASN A 1 178 ? 4.472 -2.317 -25.309 1.00 95.88 178 ASN A CA 1
ATOM 1360 C C . ASN A 1 178 ? 3.575 -3.421 -24.718 1.00 95.88 178 ASN A C 1
ATOM 1362 O O . ASN A 1 178 ? 3.289 -3.369 -23.523 1.00 95.88 178 ASN A O 1
ATOM 1366 N N . PRO A 1 179 ? 3.235 -4.485 -25.470 1.00 97.31 179 PRO A N 1
ATOM 1367 C CA . PRO A 1 179 ? 2.253 -5.478 -25.024 1.00 97.31 179 PRO A CA 1
ATOM 1368 C C . PRO A 1 179 ? 2.694 -6.266 -23.782 1.00 97.31 179 PRO A C 1
ATOM 1370 O O . PRO A 1 179 ? 1.863 -6.695 -22.987 1.00 97.31 179 PRO A O 1
ATOM 1373 N N . ILE A 1 180 ? 4.004 -6.451 -23.574 1.00 97.56 180 ILE A N 1
ATOM 1374 C CA . ILE A 1 180 ? 4.517 -7.147 -22.385 1.00 97.56 180 ILE A CA 1
ATOM 1375 C C . ILE A 1 180 ? 4.361 -6.254 -21.150 1.00 97.56 180 ILE A C 1
ATOM 1377 O O . ILE A 1 180 ? 3.937 -6.743 -20.104 1.00 97.56 180 ILE A O 1
ATOM 1381 N N . ALA A 1 181 ? 4.685 -4.963 -21.275 1.00 97.00 181 ALA A N 1
ATOM 1382 C CA . ALA A 1 181 ? 4.497 -3.978 -20.214 1.00 97.00 181 ALA A CA 1
ATOM 1383 C C . ALA A 1 181 ? 3.010 -3.735 -19.914 1.00 97.00 181 ALA A C 1
ATOM 1385 O O . ALA A 1 181 ? 2.650 -3.653 -18.747 1.00 97.00 181 ALA A O 1
ATOM 1386 N N . GLU A 1 182 ? 2.145 -3.691 -20.931 1.00 97.12 182 GLU A N 1
ATOM 1387 C CA . GLU A 1 182 ? 0.688 -3.606 -20.763 1.00 97.12 182 GLU A CA 1
ATOM 1388 C C . GLU A 1 182 ? 0.135 -4.836 -20.046 1.00 97.12 182 GLU A C 1
ATOM 1390 O O . GLU A 1 182 ? -0.673 -4.705 -19.132 1.00 97.12 182 GLU A O 1
ATOM 1395 N N . GLY A 1 183 ? 0.596 -6.037 -20.409 1.00 97.81 183 GLY A N 1
ATOM 1396 C CA . GLY A 1 183 ? 0.219 -7.263 -19.707 1.00 97.81 183 GLY A CA 1
ATOM 1397 C C . GLY A 1 183 ? 0.674 -7.264 -18.246 1.00 97.81 183 GLY A C 1
ATOM 1398 O O . GLY A 1 183 ? -0.105 -7.631 -17.372 1.00 97.81 183 GLY A O 1
ATOM 1399 N N . ALA A 1 184 ? 1.889 -6.781 -17.960 1.00 97.44 184 ALA A N 1
ATOM 1400 C CA . ALA A 1 184 ? 2.380 -6.642 -16.588 1.00 97.44 184 ALA A CA 1
ATOM 1401 C C . ALA A 1 184 ? 1.563 -5.614 -15.794 1.00 97.44 184 ALA A C 1
ATOM 1403 O O . ALA A 1 184 ? 1.192 -5.873 -14.654 1.00 97.44 184 ALA A O 1
ATOM 1404 N N . TRP A 1 185 ? 1.256 -4.470 -16.407 1.00 95.81 185 TRP A N 1
ATOM 1405 C CA . TRP A 1 185 ? 0.424 -3.429 -15.814 1.00 95.81 185 TRP A CA 1
ATOM 1406 C C . TRP A 1 185 ? -0.971 -3.971 -15.481 1.00 95.81 185 TRP A C 1
ATOM 1408 O O . TRP A 1 185 ? -1.378 -3.947 -14.324 1.00 95.81 185 TRP A O 1
ATOM 1418 N N . ASN A 1 186 ? -1.658 -4.581 -16.453 1.00 95.44 186 ASN A N 1
ATOM 1419 C CA . ASN A 1 186 ? -2.977 -5.179 -16.241 1.00 95.44 186 ASN A CA 1
ATOM 1420 C C . ASN A 1 186 ? -2.952 -6.255 -15.147 1.00 95.44 186 ASN A C 1
ATOM 1422 O O . ASN A 1 186 ? -3.813 -6.241 -14.272 1.00 95.44 186 ASN A O 1
ATOM 1426 N N . ALA A 1 187 ? -1.951 -7.143 -15.153 1.00 96.75 187 ALA A N 1
ATOM 1427 C CA . ALA A 1 187 ? -1.814 -8.179 -14.134 1.00 96.75 187 ALA A CA 1
ATOM 1428 C C . ALA A 1 187 ? -1.652 -7.592 -12.725 1.00 96.75 187 ALA A C 1
ATOM 1430 O O . ALA A 1 187 ? -2.275 -8.080 -11.790 1.00 96.75 187 ALA A O 1
ATOM 1431 N N . PHE A 1 188 ? -0.868 -6.522 -12.566 1.00 96.69 188 PHE A N 1
ATOM 1432 C CA . PHE A 1 188 ? -0.689 -5.857 -11.274 1.00 96.69 188 PHE A CA 1
ATOM 1433 C C . PHE A 1 188 ? -2.015 -5.330 -10.707 1.00 96.69 188 PHE A C 1
ATOM 1435 O O . PHE A 1 188 ? -2.342 -5.601 -9.551 1.00 96.69 188 PHE A O 1
ATOM 1442 N N . HIS A 1 189 ? -2.812 -4.633 -11.522 1.00 94.69 189 HIS A N 1
ATOM 1443 C CA . HIS A 1 189 ? -4.114 -4.116 -11.084 1.00 94.69 189 HIS A CA 1
ATOM 1444 C C . HIS A 1 189 ? -5.152 -5.230 -10.877 1.00 94.69 189 HIS A C 1
ATOM 1446 O O . HIS A 1 189 ? -5.905 -5.191 -9.905 1.00 94.69 189 HIS A O 1
ATOM 1452 N N . ASP A 1 190 ? -5.162 -6.257 -11.729 1.00 94.44 190 ASP A N 1
ATOM 1453 C CA . ASP A 1 190 ? -6.057 -7.411 -11.585 1.00 94.44 190 ASP A CA 1
ATOM 1454 C C . ASP A 1 190 ? -5.760 -8.217 -10.315 1.00 94.44 190 ASP A C 1
ATOM 1456 O O . ASP A 1 190 ? -6.683 -8.648 -9.624 1.00 94.44 190 ASP A O 1
ATOM 1460 N N . PHE A 1 191 ? -4.484 -8.385 -9.968 1.00 97.00 191 PHE A N 1
ATOM 1461 C CA . PHE A 1 191 ? -4.070 -9.048 -8.734 1.00 97.00 191 PHE A CA 1
ATOM 1462 C C . PHE A 1 191 ? -4.455 -8.249 -7.487 1.00 97.00 191 PHE A C 1
ATOM 1464 O O . PHE A 1 191 ? -4.865 -8.843 -6.490 1.00 97.00 191 PHE A O 1
ATOM 1471 N N . ILE A 1 192 ? -4.419 -6.914 -7.538 1.00 96.12 192 ILE A N 1
ATOM 1472 C CA . ILE A 1 192 ? -4.970 -6.078 -6.461 1.00 96.12 192 ILE A CA 1
ATOM 1473 C C . ILE A 1 192 ? -6.470 -6.347 -6.293 1.00 96.12 192 ILE A C 1
ATOM 1475 O O . ILE A 1 192 ? -6.898 -6.714 -5.198 1.00 96.12 192 ILE A O 1
ATOM 1479 N N . SER A 1 193 ? -7.255 -6.281 -7.371 1.00 94.44 193 SER A N 1
ATOM 1480 C CA . SER A 1 193 ? -8.686 -6.618 -7.336 1.00 94.44 193 SER A CA 1
ATOM 1481 C C . SER A 1 193 ? -8.948 -8.027 -6.798 1.00 94.44 193 SER A C 1
ATOM 1483 O O . SER A 1 193 ? -9.844 -8.235 -5.976 1.00 94.44 193 SER A O 1
ATOM 1485 N N . GLN A 1 194 ? -8.143 -9.007 -7.213 1.00 95.62 194 GLN A N 1
ATOM 1486 C CA . GLN A 1 194 ? -8.225 -10.381 -6.725 1.00 95.62 194 GLN A CA 1
ATOM 1487 C C . GLN A 1 194 ? -7.993 -10.457 -5.210 1.00 95.62 194 GLN A C 1
ATOM 1489 O O . GLN A 1 194 ? -8.768 -11.110 -4.507 1.00 95.62 194 GLN A O 1
ATOM 1494 N N . ALA A 1 195 ? -6.970 -9.771 -4.694 1.00 97.81 195 ALA A N 1
ATOM 1495 C CA . ALA A 1 195 ? -6.669 -9.703 -3.268 1.00 97.81 195 ALA A CA 1
ATOM 1496 C C . ALA A 1 195 ? -7.821 -9.071 -2.469 1.00 97.81 195 ALA A C 1
ATOM 1498 O O . ALA A 1 195 ? -8.259 -9.625 -1.461 1.00 97.81 195 ALA A O 1
ATOM 1499 N N . GLN A 1 196 ? -8.385 -7.963 -2.953 1.00 96.62 196 GLN A N 1
ATOM 1500 C CA . GLN A 1 196 ? -9.517 -7.291 -2.308 1.00 96.62 196 GLN A CA 1
ATOM 1501 C C . GLN A 1 196 ? -10.763 -8.182 -2.252 1.00 96.62 196 GLN A C 1
ATOM 1503 O O . GLN A 1 196 ? -11.435 -8.255 -1.222 1.00 96.62 196 GLN A O 1
ATOM 1508 N N . VAL A 1 197 ? -11.057 -8.916 -3.332 1.00 96.19 197 VAL A N 1
ATOM 1509 C CA . VAL A 1 197 ? -12.147 -9.905 -3.359 1.00 96.19 197 VAL A CA 1
ATOM 1510 C C . VAL A 1 197 ? -11.915 -11.006 -2.325 1.00 96.19 197 VAL A C 1
ATOM 1512 O O . VAL A 1 197 ? -12.864 -11.443 -1.674 1.00 96.19 197 VAL A O 1
ATOM 1515 N N . LYS A 1 198 ? -10.672 -11.450 -2.130 1.00 97.38 198 LYS A N 1
ATOM 1516 C CA . LYS A 1 198 ? -10.342 -12.459 -1.118 1.00 97.38 198 LYS A CA 1
ATOM 1517 C C . LYS A 1 198 ? -10.486 -11.931 0.311 1.00 97.38 198 LYS A C 1
ATOM 1519 O O . LYS A 1 198 ? -11.045 -12.629 1.155 1.00 97.38 198 LYS A O 1
ATOM 1524 N N . VAL A 1 199 ? -10.065 -10.694 0.576 1.00 98.12 199 VAL A N 1
ATOM 1525 C CA . VAL A 1 199 ? -10.299 -10.032 1.872 1.00 98.12 199 VAL A CA 1
ATOM 1526 C C . VAL A 1 199 ? -11.801 -9.876 2.125 1.00 98.12 199 VAL A C 1
ATOM 1528 O O . VAL A 1 199 ? -12.283 -10.247 3.194 1.00 98.12 199 VAL A O 1
ATOM 1531 N N . LYS A 1 200 ? -12.572 -9.451 1.115 1.00 97.12 200 LYS A N 1
ATOM 1532 C CA . LYS A 1 200 ? -14.041 -9.406 1.173 1.00 97.12 200 LYS A CA 1
ATOM 1533 C C . LYS A 1 200 ? -14.651 -10.760 1.530 1.00 97.12 200 LYS A C 1
ATOM 1535 O O . LYS A 1 200 ? -15.581 -10.809 2.324 1.00 97.12 200 LYS A O 1
ATOM 1540 N N . GLN A 1 201 ? -14.159 -11.852 0.946 1.00 96.69 201 GLN A N 1
ATOM 1541 C CA . GLN A 1 201 ? -14.668 -13.198 1.227 1.00 96.69 201 GLN A CA 1
ATOM 1542 C C . GLN A 1 201 ? -14.473 -13.604 2.695 1.00 96.69 201 GLN A C 1
ATOM 1544 O O . GLN A 1 201 ? -15.358 -14.244 3.254 1.00 96.69 201 GLN A O 1
ATOM 1549 N N . LYS A 1 202 ? -13.350 -13.223 3.318 1.00 96.50 202 LYS A N 1
ATOM 1550 C CA . LYS A 1 202 ? -13.042 -13.557 4.718 1.00 96.50 202 LYS A CA 1
ATOM 1551 C C . LYS A 1 202 ? -13.735 -12.636 5.723 1.00 96.50 202 LYS A C 1
ATOM 1553 O O . LYS A 1 202 ? -14.300 -13.115 6.700 1.00 96.50 202 LYS A O 1
ATOM 1558 N N . PHE A 1 203 ? -13.668 -11.326 5.497 1.00 97.00 203 PHE A N 1
ATOM 1559 C CA . PHE A 1 203 ? -14.065 -10.320 6.488 1.00 97.00 203 PHE A CA 1
ATOM 1560 C C . PHE A 1 203 ? -15.412 -9.659 6.184 1.00 97.00 203 PHE A C 1
ATOM 1562 O O . PHE A 1 203 ? -15.992 -9.007 7.050 1.00 97.00 203 PHE A O 1
ATOM 1569 N N . GLY A 1 204 ? -15.950 -9.850 4.980 1.00 96.12 204 GLY A N 1
ATOM 1570 C CA . GLY A 1 204 ? -17.211 -9.257 4.551 1.00 96.12 204 GLY A CA 1
ATOM 1571 C C . GLY A 1 204 ? -17.103 -7.768 4.224 1.00 96.12 204 GLY A C 1
ATOM 1572 O O . GLY A 1 204 ? -16.023 -7.221 3.974 1.00 96.12 204 GLY A O 1
ATOM 1573 N N . THR A 1 205 ? -18.262 -7.115 4.200 1.00 96.00 205 THR A N 1
ATOM 1574 C CA . THR A 1 205 ? -18.414 -5.688 3.907 1.00 96.00 205 THR A CA 1
ATOM 1575 C C . THR A 1 205 ? -19.119 -4.952 5.044 1.00 96.00 205 THR A C 1
ATOM 1577 O O . THR A 1 205 ? -19.711 -5.553 5.944 1.00 96.00 205 THR A O 1
ATOM 1580 N N . VAL A 1 206 ? -19.041 -3.627 5.007 1.00 94.00 206 VAL A N 1
ATOM 1581 C CA . VAL A 1 206 ? -19.834 -2.697 5.803 1.00 94.00 206 VAL A CA 1
ATOM 1582 C C . VAL A 1 206 ? -20.471 -1.674 4.868 1.00 94.00 206 VAL A C 1
ATOM 1584 O O . VAL A 1 206 ? -19.903 -1.328 3.833 1.00 94.00 206 VAL A O 1
ATOM 1587 N N . THR A 1 207 ? -21.666 -1.204 5.216 1.00 92.31 207 THR A N 1
ATOM 1588 C CA . THR A 1 207 ? -22.334 -0.112 4.502 1.00 92.31 207 THR A CA 1
ATOM 1589 C C . THR A 1 207 ? -22.386 1.107 5.404 1.00 92.31 207 THR A C 1
ATOM 1591 O O . THR A 1 207 ? -22.975 1.042 6.481 1.00 92.31 207 THR A O 1
ATOM 1594 N N . GLY A 1 208 ? -21.795 2.210 4.957 1.00 88.38 208 GLY A N 1
ATOM 1595 C CA . GLY A 1 208 ? -21.920 3.507 5.614 1.00 88.38 208 GLY A CA 1
ATOM 1596 C C . GLY A 1 208 ? -22.656 4.518 4.739 1.00 88.38 208 GLY A C 1
ATOM 1597 O O . GLY A 1 208 ? -23.124 4.207 3.635 1.00 88.38 208 GLY A O 1
ATOM 1598 N N . ARG A 1 209 ? -22.803 5.743 5.248 1.00 86.88 209 ARG A N 1
ATOM 1599 C CA . ARG A 1 209 ? -23.565 6.811 4.594 1.00 86.88 209 ARG A CA 1
ATOM 1600 C C . ARG A 1 209 ? -22.720 8.070 4.465 1.00 86.88 209 ARG A C 1
ATOM 1602 O O . ARG A 1 209 ? -22.303 8.663 5.451 1.00 86.88 209 ARG A O 1
ATOM 1609 N N . LEU A 1 210 ? -22.515 8.511 3.229 1.00 80.38 210 LEU A N 1
ATOM 1610 C CA . LEU A 1 210 ? -21.847 9.773 2.930 1.00 80.38 210 LEU A CA 1
ATOM 1611 C C . LEU A 1 210 ? -22.696 10.967 3.373 1.00 80.38 210 LEU A C 1
ATOM 1613 O O . LEU A 1 210 ? -23.927 10.900 3.407 1.00 80.38 210 LEU A O 1
ATOM 1617 N N . LYS A 1 211 ? -22.044 12.114 3.596 1.00 73.94 211 LYS A N 1
ATOM 1618 C CA . LYS A 1 211 ? -22.709 13.386 3.934 1.00 73.94 211 LYS A CA 1
ATOM 1619 C C . LYS A 1 211 ? -23.761 13.826 2.913 1.00 73.94 211 LYS A C 1
ATOM 1621 O O . LYS A 1 211 ? -24.764 14.421 3.285 1.00 73.94 211 LYS A O 1
ATOM 1626 N N . ASN A 1 212 ? -23.561 13.500 1.635 1.00 76.56 212 ASN A N 1
ATOM 1627 C CA . ASN A 1 212 ? -24.531 13.777 0.570 1.00 76.56 212 ASN A CA 1
ATOM 1628 C C . ASN A 1 212 ? -25.724 12.796 0.551 1.00 76.56 212 ASN A C 1
ATOM 1630 O O . ASN A 1 212 ? -26.539 12.830 -0.366 1.00 76.56 212 ASN A O 1
ATOM 1634 N N . GLY A 1 213 ? -25.823 11.903 1.539 1.00 81.00 213 GLY A N 1
ATOM 1635 C CA . GLY A 1 213 ? -26.909 10.945 1.706 1.00 81.00 213 GLY A CA 1
ATOM 1636 C C . GLY A 1 213 ? -26.725 9.623 0.961 1.00 81.00 213 GLY A C 1
ATOM 1637 O O . GLY A 1 213 ? -27.521 8.716 1.207 1.00 81.00 213 GLY A O 1
ATOM 1638 N N . ARG A 1 214 ? -25.702 9.488 0.102 1.00 83.12 214 ARG A N 1
ATOM 1639 C CA . ARG A 1 214 ? -25.417 8.267 -0.667 1.00 83.12 214 ARG A CA 1
ATOM 1640 C C . ARG A 1 214 ? -24.842 7.168 0.229 1.00 83.12 214 ARG A C 1
ATOM 1642 O O . ARG A 1 214 ? -23.954 7.428 1.037 1.00 83.12 214 ARG A O 1
ATOM 1649 N N . PHE A 1 215 ? -25.315 5.939 0.045 1.00 86.62 215 PHE A N 1
ATOM 1650 C CA . PHE A 1 215 ? -24.735 4.760 0.689 1.00 86.62 215 PHE A CA 1
ATOM 1651 C C . PHE A 1 215 ? -23.480 4.294 -0.046 1.00 86.62 215 PHE A C 1
ATOM 1653 O O . PHE A 1 215 ? -23.420 4.359 -1.275 1.00 86.62 215 PHE A O 1
ATOM 1660 N N . VAL A 1 216 ? -22.491 3.825 0.709 1.00 86.56 216 VAL A N 1
ATOM 1661 C CA . VAL A 1 216 ? -21.263 3.233 0.172 1.00 86.56 216 VAL A CA 1
ATOM 1662 C C . VAL A 1 216 ? -21.024 1.905 0.869 1.00 86.56 216 VAL A C 1
ATOM 1664 O O . VAL A 1 216 ? -21.023 1.842 2.097 1.00 86.56 216 VAL A O 1
ATOM 1667 N N . GLU A 1 217 ? -20.818 0.856 0.077 1.00 90.62 217 GLU A N 1
ATOM 1668 C CA . GLU A 1 217 ? -20.400 -0.456 0.562 1.00 90.62 217 GLU A CA 1
ATOM 1669 C C . GLU A 1 217 ? -18.877 -0.593 0.445 1.00 90.62 217 GLU A C 1
ATOM 1671 O O . GLU A 1 217 ? -18.290 -0.308 -0.604 1.00 90.62 217 GLU A O 1
ATOM 1676 N N . GLY A 1 218 ? -18.235 -1.057 1.515 1.00 92.44 218 GLY A N 1
ATOM 1677 C CA . GLY A 1 218 ? -16.795 -1.263 1.563 1.00 92.44 218 GLY A CA 1
ATOM 1678 C C . GLY A 1 218 ? -16.391 -2.562 2.248 1.00 92.44 218 GLY A C 1
ATOM 1679 O O . GLY A 1 218 ? -17.062 -3.032 3.158 1.00 92.44 218 GLY A O 1
ATOM 1680 N N . VAL A 1 219 ? -15.301 -3.162 1.790 1.00 95.69 219 VAL A N 1
ATOM 1681 C CA . VAL A 1 219 ? -14.639 -4.326 2.373 1.00 95.69 219 VAL A CA 1
ATOM 1682 C C . VAL A 1 219 ? -14.037 -3.945 3.715 1.00 95.69 219 VAL A C 1
ATOM 1684 O O . VAL A 1 219 ? -13.334 -2.941 3.806 1.00 95.69 219 VAL A O 1
ATOM 1687 N N . LYS A 1 220 ? -14.243 -4.786 4.732 1.00 96.62 220 LYS A N 1
ATOM 1688 C CA . LYS A 1 220 ? -13.635 -4.623 6.059 1.00 96.62 220 LYS A CA 1
ATOM 1689 C C . LYS A 1 220 ? -12.129 -4.928 6.022 1.00 96.62 220 LYS A C 1
ATOM 1691 O O . LYS A 1 220 ? -11.684 -5.977 6.478 1.00 96.62 220 LYS A O 1
ATOM 1696 N N . GLY A 1 221 ? -11.356 -4.027 5.423 1.00 97.00 221 GLY A N 1
ATOM 1697 C CA . GLY A 1 221 ? -9.912 -4.141 5.263 1.00 97.00 221 GLY A CA 1
ATOM 1698 C C . GLY A 1 221 ? -9.259 -2.864 4.735 1.00 97.00 221 GLY A C 1
ATOM 1699 O O . GLY A 1 221 ? -9.934 -1.875 4.432 1.00 97.00 221 GLY A O 1
ATOM 1700 N N . LEU A 1 222 ? -7.932 -2.909 4.618 1.00 97.44 222 LEU A N 1
ATOM 1701 C CA . LEU A 1 222 ? -7.093 -1.814 4.131 1.00 97.44 222 LEU A CA 1
ATOM 1702 C C . LEU A 1 222 ? -6.137 -2.282 3.026 1.00 97.44 222 LEU A C 1
ATOM 1704 O O . LEU A 1 222 ? -5.551 -3.361 3.122 1.00 97.44 222 LEU A O 1
ATOM 1708 N N . LEU A 1 223 ? -5.965 -1.463 1.991 1.00 96.88 223 LEU A N 1
ATOM 1709 C CA . LEU A 1 223 ? -4.895 -1.588 1.008 1.00 96.88 223 LEU A CA 1
ATOM 1710 C C . LEU A 1 223 ? -3.812 -0.544 1.290 1.00 96.88 223 LEU A C 1
ATOM 1712 O O . LEU A 1 223 ? -4.105 0.644 1.415 1.00 96.88 223 LEU A O 1
ATOM 1716 N N . ILE A 1 224 ? -2.562 -0.990 1.351 1.00 95.62 224 ILE A N 1
ATOM 1717 C CA . ILE A 1 224 ? -1.378 -0.138 1.434 1.00 95.62 224 ILE A CA 1
ATOM 1718 C C . ILE A 1 224 ? -0.623 -0.214 0.109 1.00 95.62 224 ILE A C 1
ATOM 1720 O O . ILE A 1 224 ? -0.110 -1.275 -0.243 1.00 95.62 224 ILE A O 1
ATOM 1724 N N . ASP A 1 225 ? -0.523 0.915 -0.589 1.00 93.94 225 ASP A N 1
ATOM 1725 C CA . ASP A 1 225 ? 0.310 1.061 -1.781 1.00 93.94 225 ASP A CA 1
ATOM 1726 C C . ASP A 1 225 ? 1.649 1.700 -1.398 1.00 93.94 225 ASP A C 1
ATOM 1728 O O . ASP A 1 225 ? 1.724 2.882 -1.058 1.00 93.94 225 ASP A O 1
ATOM 1732 N N . LEU A 1 226 ? 2.703 0.887 -1.376 1.00 92.88 226 LEU A N 1
ATOM 1733 C CA . LEU A 1 226 ? 3.991 1.217 -0.775 1.00 92.88 226 LEU A CA 1
ATOM 1734 C C . LEU A 1 226 ? 4.959 1.822 -1.804 1.00 92.88 226 LEU A C 1
ATOM 1736 O O . LEU A 1 226 ? 5.408 1.142 -2.732 1.00 92.88 226 LEU A O 1
ATOM 1740 N N . HIS A 1 227 ? 5.329 3.081 -1.578 1.00 89.75 227 HIS A N 1
ATOM 1741 C CA . HIS A 1 227 ? 6.246 3.890 -2.386 1.00 89.75 227 HIS A CA 1
ATOM 1742 C C . HIS A 1 227 ? 7.358 4.500 -1.523 1.00 89.75 227 HIS A C 1
ATOM 1744 O O . HIS A 1 227 ? 7.402 4.366 -0.294 1.00 89.75 227 HIS A O 1
ATOM 1750 N N . GLY A 1 228 ? 8.306 5.165 -2.173 1.00 83.69 228 GLY A N 1
ATOM 1751 C CA . GLY A 1 228 ? 9.339 5.940 -1.499 1.00 83.69 228 GLY A CA 1
ATOM 1752 C C . GLY A 1 228 ? 9.847 7.082 -2.359 1.00 83.69 228 GLY A C 1
ATOM 1753 O O . GLY A 1 228 ? 10.051 6.910 -3.561 1.00 83.69 228 GLY A O 1
ATOM 1754 N N . TYR A 1 229 ? 10.156 8.228 -1.740 1.00 74.81 229 TYR A N 1
ATOM 1755 C CA . TYR A 1 229 ? 10.607 9.385 -2.512 1.00 74.81 229 TYR A CA 1
ATOM 1756 C C . TYR A 1 229 ? 11.879 9.067 -3.289 1.00 74.81 229 TYR A C 1
ATOM 1758 O O . TYR A 1 229 ? 12.878 8.577 -2.748 1.00 74.81 229 TYR A O 1
ATOM 1766 N N . ALA A 1 230 ? 11.865 9.440 -4.560 1.00 59.47 230 ALA A N 1
ATOM 1767 C CA . ALA A 1 230 ? 13.038 9.507 -5.405 1.00 59.47 230 ALA A CA 1
ATOM 1768 C C . ALA A 1 230 ? 13.250 10.967 -5.829 1.00 59.47 230 ALA A C 1
ATOM 1770 O O . ALA A 1 230 ? 12.411 11.525 -6.532 1.00 59.47 230 ALA A O 1
ATOM 1771 N N . GLY A 1 231 ? 14.359 11.602 -5.428 1.00 52.62 231 GLY A N 1
ATOM 1772 C CA . GLY A 1 231 ? 14.691 12.964 -5.872 1.00 52.62 231 GLY A CA 1
ATOM 1773 C C . GLY A 1 231 ? 15.307 13.853 -4.793 1.00 52.62 231 GLY A C 1
ATOM 1774 O O . GLY A 1 231 ? 15.918 13.352 -3.859 1.00 52.62 231 GLY A O 1
ATOM 1775 N N . ALA A 1 232 ? 15.154 15.170 -4.951 1.00 48.53 232 ALA A N 1
ATOM 1776 C CA . ALA A 1 232 ? 15.668 16.210 -4.049 1.00 48.53 232 ALA A CA 1
ATOM 1777 C C . ALA A 1 232 ? 14.931 16.312 -2.697 1.00 48.53 232 ALA A C 1
ATOM 1779 O O . ALA A 1 232 ? 15.287 17.160 -1.899 1.00 48.53 232 ALA A O 1
ATOM 1780 N N . ASN A 1 233 ? 13.930 15.456 -2.462 1.00 50.22 233 ASN A N 1
ATOM 1781 C CA . ASN A 1 233 ? 13.214 15.324 -1.186 1.00 50.22 233 ASN A CA 1
ATOM 1782 C C . ASN A 1 233 ? 13.669 14.056 -0.417 1.00 50.22 233 ASN A C 1
ATOM 1784 O O . ASN A 1 233 ? 12.951 13.550 0.446 1.00 50.22 233 ASN A O 1
ATOM 1788 N N . ASP A 1 234 ? 14.792 13.450 -0.823 1.00 54.81 234 ASP A N 1
ATOM 1789 C CA . ASP A 1 234 ? 15.342 12.209 -0.271 1.00 54.81 234 ASP A CA 1
ATOM 1790 C C . ASP A 1 234 ? 16.433 12.530 0.757 1.00 54.81 234 ASP A C 1
ATOM 1792 O O . ASP A 1 234 ? 17.578 12.719 0.360 1.00 54.81 234 ASP A O 1
ATOM 1796 N N . TRP A 1 235 ? 16.097 12.505 2.056 1.00 56.25 235 TRP A N 1
ATOM 1797 C CA . TRP A 1 235 ? 17.017 12.799 3.173 1.00 56.25 235 TRP A CA 1
ATOM 1798 C C . TRP A 1 235 ? 18.457 12.315 3.009 1.00 56.25 235 TRP A C 1
ATOM 1800 O O . TRP A 1 235 ? 18.725 11.123 3.136 1.00 56.25 235 TRP A O 1
ATOM 1810 N N . ARG A 1 236 ? 19.404 13.246 2.817 1.00 54.56 236 ARG A N 1
ATOM 1811 C CA . ARG A 1 236 ? 20.856 13.024 2.842 1.00 54.56 236 ARG A CA 1
ATOM 1812 C C . ARG A 1 236 ? 21.491 13.755 4.019 1.00 54.56 236 ARG A C 1
ATOM 1814 O O . ARG A 1 236 ? 21.299 14.951 4.212 1.00 54.56 236 ARG A O 1
ATOM 1821 N N . SER A 1 237 ? 22.328 13.046 4.775 1.00 44.03 237 SER A N 1
ATOM 1822 C CA . SER A 1 237 ? 23.134 13.672 5.822 1.00 44.03 237 SER A CA 1
ATOM 1823 C C . SER A 1 237 ? 24.091 14.697 5.190 1.00 44.03 237 SER A C 1
ATOM 1825 O O . SER A 1 237 ? 24.970 14.324 4.412 1.00 44.03 237 SER A O 1
ATOM 1827 N N . GLY A 1 238 ? 23.896 15.991 5.481 1.00 50.66 238 GLY A N 1
ATOM 1828 C CA . GLY A 1 238 ? 24.780 17.080 5.036 1.00 50.66 238 GLY A CA 1
ATOM 1829 C C . GLY A 1 238 ? 24.165 18.171 4.145 1.00 50.66 238 GLY A C 1
ATOM 1830 O O . GLY A 1 238 ? 24.915 19.025 3.675 1.00 50.66 238 GLY A O 1
ATOM 1831 N N . GLY A 1 239 ? 22.847 18.182 3.920 1.00 44.66 239 GLY A N 1
ATOM 1832 C CA . GLY A 1 239 ? 22.119 19.287 3.274 1.00 44.66 239 GLY A CA 1
ATOM 1833 C C . GLY A 1 239 ? 20.935 19.753 4.128 1.00 44.66 239 GLY A C 1
ATOM 1834 O O . GLY A 1 239 ? 20.372 18.958 4.871 1.00 44.66 239 GLY A O 1
ATOM 1835 N N . ASN A 1 240 ? 20.569 21.034 4.054 1.00 42.88 240 ASN A N 1
ATOM 1836 C CA . ASN A 1 240 ? 19.492 21.633 4.858 1.00 42.88 240 ASN A CA 1
ATOM 1837 C C . ASN A 1 240 ? 18.074 21.416 4.272 1.00 42.88 240 ASN A C 1
ATOM 1839 O O . ASN A 1 240 ? 17.160 22.145 4.651 1.00 42.88 240 ASN A O 1
ATOM 1843 N N . ASP A 1 241 ? 17.876 20.457 3.361 1.00 48.12 241 ASP A N 1
ATOM 1844 C CA . ASP A 1 241 ? 16.731 20.481 2.428 1.00 48.12 241 ASP A CA 1
ATOM 1845 C C . ASP A 1 241 ? 15.919 19.185 2.347 1.00 48.12 241 ASP A C 1
ATOM 1847 O O . ASP A 1 241 ? 15.264 18.924 1.341 1.00 48.12 241 ASP A O 1
ATOM 1851 N N . ASP A 1 242 ? 15.914 18.362 3.392 1.00 54.84 242 ASP A N 1
ATOM 1852 C CA . ASP A 1 242 ? 15.200 17.093 3.335 1.00 54.84 242 ASP A CA 1
ATOM 1853 C C . ASP A 1 242 ? 14.158 16.908 4.445 1.00 54.84 242 ASP A C 1
ATOM 1855 O O . ASP A 1 242 ? 14.335 17.327 5.590 1.00 54.84 242 ASP A O 1
ATOM 1859 N N . LEU A 1 243 ? 13.063 16.217 4.112 1.00 61.47 243 LEU A N 1
ATOM 1860 C CA . LEU A 1 243 ? 11.955 15.940 5.026 1.00 61.47 243 LEU A CA 1
ATOM 1861 C C . LEU A 1 243 ? 12.047 14.493 5.555 1.00 61.47 243 LEU A C 1
ATOM 1863 O O . LEU A 1 243 ? 11.982 13.547 4.768 1.00 61.47 243 LEU A O 1
ATOM 1867 N N . PRO A 1 244 ? 12.165 14.273 6.878 1.00 70.50 244 PRO A N 1
ATOM 1868 C CA . PRO A 1 244 ? 12.180 12.932 7.477 1.00 70.50 244 PRO A CA 1
ATOM 1869 C C . PRO A 1 244 ? 10.777 12.307 7.595 1.00 70.50 244 PRO A C 1
ATOM 1871 O O . PRO A 1 244 ? 10.625 11.258 8.226 1.00 70.50 244 PRO A O 1
ATOM 1874 N N . PHE A 1 245 ? 9.759 12.949 7.018 1.00 79.31 245 PHE A N 1
ATOM 1875 C CA . PHE A 1 245 ? 8.364 12.582 7.195 1.00 79.31 245 PHE A CA 1
ATOM 1876 C C . PHE A 1 245 ? 7.917 11.481 6.226 1.00 79.31 245 PHE A C 1
ATOM 1878 O O . PHE A 1 245 ? 8.282 11.454 5.049 1.00 79.31 245 PHE A O 1
ATOM 1885 N N . ILE A 1 246 ? 7.076 10.579 6.726 1.00 84.75 246 ILE A N 1
ATOM 1886 C CA . ILE A 1 246 ? 6.252 9.712 5.881 1.00 84.75 246 ILE A CA 1
ATOM 1887 C C . ILE A 1 246 ? 5.113 10.557 5.339 1.00 84.75 246 ILE A C 1
ATOM 1889 O O . ILE A 1 246 ? 4.482 11.283 6.102 1.00 84.75 246 ILE A O 1
ATOM 1893 N N . HIS A 1 247 ? 4.799 10.448 4.055 1.00 82.88 247 HIS A N 1
ATOM 1894 C CA . HIS A 1 247 ? 3.608 11.094 3.523 1.00 82.88 247 HIS A CA 1
ATOM 1895 C C . HIS A 1 247 ? 2.561 10.028 3.216 1.00 82.88 247 HIS A C 1
ATOM 1897 O O . HIS A 1 247 ? 2.736 9.159 2.360 1.00 82.88 247 HIS A O 1
ATOM 1903 N N . TRP A 1 248 ? 1.469 10.109 3.963 1.00 85.50 248 TRP A N 1
ATOM 1904 C CA . TRP A 1 248 ? 0.299 9.258 3.870 1.00 85.50 248 TRP A CA 1
ATOM 1905 C C . TRP A 1 248 ? -0.659 9.874 2.848 1.00 85.50 248 TRP A C 1
ATOM 1907 O O . TRP A 1 248 ? -1.300 10.896 3.089 1.00 85.50 248 TRP A O 1
ATOM 1917 N N . GLY A 1 249 ? -0.705 9.281 1.661 1.00 80.81 249 GLY A N 1
ATOM 1918 C CA . GLY A 1 249 ? -1.556 9.687 0.556 1.00 80.81 249 GLY A CA 1
ATOM 1919 C C . GLY A 1 249 ? -2.950 9.081 0.672 1.00 80.81 249 GLY A C 1
ATOM 1920 O O . GLY A 1 249 ? -3.129 7.875 0.510 1.00 80.81 249 GLY A O 1
ATOM 1921 N N . TYR A 1 250 ? -3.939 9.946 0.875 1.00 78.38 250 TYR A N 1
ATOM 1922 C CA . TYR A 1 250 ? -5.360 9.589 0.973 1.00 78.38 250 TYR A CA 1
ATOM 1923 C C . TYR A 1 250 ? -6.188 10.104 -0.216 1.00 78.38 250 TYR A C 1
ATOM 1925 O O . TYR A 1 250 ? -7.401 10.259 -0.087 1.00 78.38 250 TYR A O 1
ATOM 1933 N N . ASN A 1 251 ? -5.529 10.431 -1.337 1.00 77.12 251 ASN A N 1
ATOM 1934 C CA . ASN A 1 251 ? -6.106 11.077 -2.526 1.00 77.12 251 ASN A CA 1
ATOM 1935 C C . ASN A 1 251 ? -6.691 12.479 -2.262 1.00 77.12 251 ASN A C 1
ATOM 1937 O O . ASN A 1 251 ? -7.710 12.854 -2.826 1.00 77.12 251 ASN A O 1
ATOM 1941 N N . MET A 1 252 ? -6.055 13.272 -1.398 1.00 69.81 252 MET A N 1
ATOM 1942 C CA . MET A 1 252 ? -6.541 14.608 -1.039 1.00 69.81 252 MET A CA 1
ATOM 1943 C C . MET A 1 252 ? -5.572 15.703 -1.482 1.00 69.81 252 MET A C 1
ATOM 1945 O O . MET A 1 252 ? -4.353 15.532 -1.419 1.00 69.81 252 MET A O 1
ATOM 1949 N N . GLU A 1 253 ? -6.130 16.841 -1.895 1.00 65.62 253 GLU A N 1
ATOM 1950 C CA . GLU A 1 253 ? -5.367 18.055 -2.187 1.00 65.62 253 GLU A CA 1
ATOM 1951 C C . GLU A 1 253 ? -4.911 18.749 -0.894 1.00 65.62 253 GLU A C 1
ATOM 1953 O O . GLU A 1 253 ? -5.654 18.796 0.089 1.00 65.62 253 GLU A O 1
ATOM 1958 N N . ASP A 1 254 ? -3.723 19.360 -0.911 1.00 64.38 254 ASP A N 1
ATOM 1959 C CA . ASP A 1 254 ? -3.134 20.037 0.256 1.00 64.38 254 ASP A CA 1
ATOM 1960 C C . ASP A 1 254 ? -4.065 21.099 0.873 1.00 64.38 254 ASP A C 1
ATOM 1962 O O . ASP A 1 254 ? -4.166 21.211 2.093 1.00 64.38 254 ASP A O 1
ATOM 1966 N N . SER A 1 255 ? -4.821 21.835 0.049 1.00 63.31 255 SER A N 1
ATOM 1967 C CA . SER A 1 255 ? -5.753 22.869 0.524 1.00 63.31 255 SER A CA 1
ATOM 1968 C C . SER A 1 255 ? -6.924 22.324 1.348 1.00 63.31 255 SER A C 1
ATOM 1970 O O . SER A 1 255 ? -7.517 23.070 2.132 1.00 63.31 255 SER A O 1
ATOM 1972 N N . LEU A 1 256 ? -7.275 21.042 1.184 1.00 65.12 256 LEU A N 1
ATOM 1973 C CA . LEU A 1 256 ? -8.267 20.372 2.033 1.00 65.12 256 LEU A CA 1
ATOM 1974 C C . LEU A 1 256 ? -7.683 20.050 3.412 1.00 65.12 256 LEU A C 1
ATOM 1976 O O . LEU A 1 256 ? -8.396 20.095 4.412 1.00 65.12 256 LEU A O 1
ATOM 1980 N N . LEU A 1 257 ? -6.381 19.768 3.474 1.00 68.44 257 LEU A N 1
ATOM 1981 C CA . LEU A 1 257 ? -5.672 19.442 4.706 1.00 68.44 257 LEU A CA 1
ATOM 1982 C C . LEU A 1 257 ? -5.392 20.677 5.582 1.00 68.44 257 LEU A C 1
ATOM 1984 O O . LEU A 1 257 ? -5.371 20.561 6.807 1.00 68.44 257 LEU A O 1
ATOM 1988 N N . ASP A 1 258 ? -5.225 21.859 4.980 1.00 61.72 258 ASP A N 1
ATOM 1989 C CA . ASP A 1 258 ? -5.109 23.148 5.691 1.00 61.72 258 ASP A CA 1
ATOM 1990 C C . ASP A 1 258 ? -6.382 23.551 6.461 1.00 61.72 258 ASP A C 1
ATOM 1992 O O . ASP A 1 258 ? -6.330 24.376 7.371 1.00 61.72 258 ASP A O 1
ATOM 1996 N N . ASN A 1 259 ? -7.536 22.989 6.093 1.00 63.22 259 ASN A N 1
ATOM 1997 C CA . ASN A 1 259 ? -8.845 23.367 6.620 1.00 63.22 259 ASN A CA 1
ATOM 1998 C C . ASN A 1 259 ? -9.522 22.168 7.317 1.00 63.22 259 ASN A C 1
ATOM 2000 O O . ASN A 1 259 ? -8.860 21.300 7.898 1.00 63.22 259 ASN A O 1
ATOM 2004 N N . ARG A 1 260 ? -10.861 22.128 7.308 1.00 61.19 260 ARG A N 1
ATOM 2005 C CA . ARG A 1 260 ? -11.632 20.981 7.794 1.00 61.19 260 ARG A CA 1
ATOM 2006 C C . ARG A 1 260 ? -11.526 19.841 6.781 1.00 61.19 260 ARG A C 1
ATOM 2008 O O . ARG A 1 260 ? -11.930 20.002 5.631 1.00 61.19 260 ARG A O 1
ATOM 2015 N N . VAL A 1 261 ? -11.044 18.684 7.226 1.00 58.94 261 VAL A N 1
ATOM 2016 C CA . VAL A 1 261 ? -10.959 17.485 6.386 1.00 58.94 261 VAL A CA 1
ATOM 2017 C C . VAL A 1 261 ? -12.322 16.804 6.391 1.00 58.94 261 VAL A C 1
ATOM 2019 O O . VAL A 1 261 ? -12.658 16.030 7.284 1.00 58.94 261 VAL A O 1
ATOM 2022 N N . ASP A 1 262 ? -13.167 17.180 5.439 1.00 60.62 262 ASP A N 1
ATOM 2023 C CA . ASP A 1 262 ? -14.587 16.855 5.520 1.00 60.62 262 ASP A CA 1
ATOM 2024 C C . ASP A 1 262 ? -15.209 16.437 4.173 1.00 60.62 262 ASP A C 1
ATOM 2026 O O . ASP A 1 262 ? -16.362 15.985 4.152 1.00 60.62 262 ASP A O 1
ATOM 2030 N N . ASP A 1 263 ? -14.413 16.471 3.098 1.00 62.41 263 ASP A N 1
ATOM 2031 C CA . ASP A 1 263 ? -14.780 16.040 1.750 1.00 62.41 263 ASP A CA 1
ATOM 2032 C C . ASP A 1 263 ? -14.475 14.552 1.510 1.00 62.41 263 ASP A C 1
ATOM 2034 O O . ASP A 1 263 ? -13.502 14.152 0.871 1.00 62.41 263 ASP A O 1
ATOM 2038 N N . ILE A 1 264 ? -15.365 13.713 2.038 1.00 58.84 264 ILE A N 1
ATOM 2039 C CA . ILE A 1 264 ? -15.303 12.251 1.918 1.00 58.84 264 ILE A CA 1
ATOM 2040 C C . ILE A 1 264 ? -15.334 11.788 0.451 1.00 58.84 264 ILE A C 1
ATOM 2042 O O . ILE A 1 264 ? -14.831 10.714 0.137 1.00 58.84 264 ILE A O 1
ATOM 2046 N N . ALA A 1 265 ? -15.921 12.570 -0.464 1.00 60.22 265 ALA A N 1
ATOM 2047 C CA . ALA A 1 265 ? -16.123 12.134 -1.844 1.00 60.22 265 ALA A CA 1
ATOM 2048 C C . ALA A 1 265 ? -14.814 11.995 -2.636 1.00 60.22 265 ALA A C 1
ATOM 2050 O O . ALA A 1 265 ? -14.805 11.279 -3.638 1.00 60.22 265 ALA A O 1
ATOM 2051 N N . ASN A 1 266 ? -13.746 12.651 -2.177 1.00 62.00 266 ASN A N 1
ATOM 2052 C CA . ASN A 1 266 ? -12.450 12.674 -2.842 1.00 62.00 266 ASN A CA 1
ATOM 2053 C C . ASN A 1 266 ? -11.357 11.900 -2.087 1.00 62.00 266 ASN A C 1
ATOM 2055 O O . ASN A 1 266 ? -10.246 11.808 -2.591 1.00 62.00 266 ASN A O 1
ATOM 2059 N N . SER A 1 267 ? -11.644 11.294 -0.931 1.00 76.69 267 SER A N 1
ATOM 2060 C CA . SER A 1 267 ? -10.658 10.490 -0.193 1.00 76.69 267 SER A CA 1
ATOM 2061 C C . SER A 1 267 ? -10.668 9.012 -0.606 1.00 76.69 267 SER A C 1
ATOM 2063 O O . SER A 1 267 ? -11.684 8.499 -1.056 1.00 76.69 267 SER A O 1
ATOM 2065 N N . THR A 1 268 ? -9.562 8.297 -0.388 1.00 82.69 268 THR A N 1
ATOM 2066 C CA . THR A 1 268 ? -9.480 6.826 -0.477 1.00 82.69 268 THR A CA 1
ATOM 2067 C C . THR A 1 268 ? -9.766 6.105 0.850 1.00 82.69 268 THR A C 1
ATOM 2069 O O . THR A 1 268 ? -9.562 4.896 0.957 1.00 82.69 268 THR A O 1
ATOM 2072 N N . LEU A 1 269 ? -10.253 6.827 1.869 1.00 87.31 269 LEU A N 1
ATOM 2073 C CA . LEU A 1 269 ? -10.856 6.271 3.091 1.00 87.31 269 LEU A CA 1
ATOM 2074 C C . LEU A 1 269 ? -12.391 6.389 3.063 1.00 87.31 269 LEU A C 1
ATOM 2076 O O . LEU A 1 269 ? -13.026 6.632 4.099 1.00 87.31 269 LEU A O 1
ATOM 2080 N N . THR A 1 270 ? -13.000 6.288 1.872 1.00 81.81 270 THR A N 1
ATOM 2081 C CA . THR A 1 270 ? -14.394 6.703 1.647 1.00 81.81 270 THR A CA 1
ATOM 2082 C C . THR A 1 270 ? -15.356 6.020 2.606 1.00 81.81 270 THR A C 1
ATOM 2084 O O . THR A 1 270 ? -16.258 6.661 3.142 1.00 81.81 270 THR A O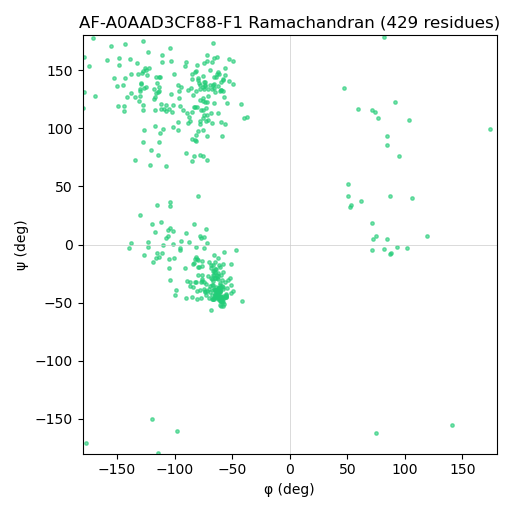 1
ATOM 2087 N N . HIS A 1 271 ? -15.207 4.709 2.809 1.00 87.31 271 HIS A N 1
ATOM 2088 C CA . HIS A 1 271 ? -16.208 3.969 3.564 1.00 87.31 271 HIS A CA 1
ATOM 2089 C C . HIS A 1 271 ? -15.920 3.936 5.067 1.00 87.31 271 HIS A C 1
ATOM 2091 O O . HIS A 1 271 ? -16.883 3.988 5.826 1.00 87.31 271 HIS A O 1
ATOM 2097 N N . MET A 1 272 ? -14.653 3.949 5.510 1.00 91.62 272 MET A N 1
ATOM 2098 C CA . MET A 1 272 ? -14.330 4.160 6.935 1.00 91.62 272 MET A CA 1
ATOM 2099 C C . MET A 1 272 ? -14.902 5.487 7.435 1.00 91.62 272 MET A C 1
ATOM 2101 O O . MET A 1 272 ? -15.578 5.522 8.454 1.00 91.62 272 MET A O 1
ATOM 2105 N N . SER A 1 273 ? -14.713 6.565 6.670 1.00 88.25 273 SER A N 1
ATOM 2106 C CA . SER A 1 273 ? -15.237 7.898 7.011 1.00 88.25 273 SER A CA 1
ATOM 2107 C C . SER A 1 273 ? -16.750 8.058 6.802 1.00 88.25 273 SER A C 1
ATOM 2109 O O . SER A 1 273 ? -17.309 9.113 7.094 1.00 88.25 273 SER A O 1
ATOM 2111 N N . SER A 1 274 ? -17.422 7.027 6.279 1.00 87.06 274 SER A N 1
ATOM 2112 C CA . SER A 1 274 ? -18.882 6.987 6.133 1.00 87.06 274 SER A CA 1
ATOM 2113 C C . SER A 1 274 ? -19.589 6.279 7.294 1.00 87.06 274 SER A C 1
ATOM 2115 O O . SER A 1 274 ? -20.823 6.220 7.314 1.00 87.06 274 SER A O 1
ATOM 2117 N N . LEU A 1 275 ? -18.824 5.712 8.232 1.00 89.50 275 LEU A N 1
ATOM 2118 C CA . LEU A 1 275 ? -19.343 5.116 9.458 1.00 89.50 275 LEU A CA 1
ATOM 2119 C C . LEU A 1 275 ? -19.655 6.221 10.480 1.00 89.50 275 LEU A C 1
ATOM 2121 O O . LEU A 1 275 ? -18.909 7.193 10.561 1.00 89.50 275 LEU A O 1
ATOM 2125 N N . PRO A 1 276 ? -20.750 6.113 11.249 1.00 86.81 276 PRO A N 1
ATOM 2126 C CA . PRO A 1 276 ? -21.172 7.176 12.161 1.00 86.81 276 PRO A CA 1
ATOM 2127 C C . PRO A 1 276 ? -20.186 7.449 13.309 1.00 86.81 276 PRO A C 1
ATOM 2129 O O . PRO A 1 276 ? -20.228 8.534 13.885 1.00 86.81 276 PRO A O 1
ATOM 2132 N N . GLU A 1 277 ? -19.314 6.496 13.640 1.00 88.38 277 GLU A N 1
ATOM 2133 C CA . GLU A 1 277 ? -18.310 6.597 14.703 1.00 88.38 277 GLU A CA 1
ATOM 2134 C C . GLU A 1 277 ? -17.067 7.401 14.294 1.00 88.38 277 GLU A C 1
ATOM 2136 O O . GLU A 1 277 ? -16.329 7.862 15.165 1.00 88.38 277 GLU A O 1
ATOM 2141 N N . TYR A 1 278 ? -16.828 7.576 12.989 1.00 88.12 278 TYR A N 1
ATOM 2142 C CA . TYR A 1 278 ? -15.587 8.142 12.464 1.00 88.12 278 TYR A CA 1
ATOM 2143 C C . TYR A 1 278 ? -15.851 9.318 11.530 1.00 88.12 278 TYR A C 1
ATOM 2145 O O . TYR A 1 278 ? -16.660 9.245 10.609 1.00 88.12 278 TYR A O 1
ATOM 2153 N N . ASP A 1 279 ? -15.089 10.394 11.711 1.00 84.69 279 ASP A N 1
ATOM 2154 C CA . ASP A 1 279 ? -14.958 11.433 10.695 1.00 84.69 279 ASP A CA 1
ATOM 2155 C C . ASP A 1 279 ? -13.619 11.306 9.955 1.00 84.69 279 ASP A C 1
ATOM 2157 O O . ASP A 1 279 ? -12.657 10.699 10.433 1.00 84.69 279 ASP A O 1
ATOM 2161 N N . LEU A 1 280 ? -13.556 11.860 8.744 1.00 83.94 280 LEU A N 1
ATOM 2162 C CA . LEU A 1 280 ? -12.364 11.763 7.904 1.00 83.94 280 LEU A CA 1
ATOM 2163 C C . LEU A 1 280 ? -11.133 12.398 8.570 1.00 83.94 280 LEU A C 1
ATOM 2165 O O . LEU A 1 280 ? -10.030 11.881 8.435 1.00 83.94 280 LEU A O 1
ATOM 2169 N N . GLU A 1 281 ? -11.314 13.478 9.326 1.00 84.38 281 GLU A N 1
ATOM 2170 C CA . GLU A 1 281 ? -10.225 14.149 10.032 1.00 84.38 281 GLU A CA 1
ATOM 2171 C C . GLU A 1 281 ? -9.567 13.244 11.086 1.00 84.38 281 GLU A C 1
ATOM 2173 O O . GLU A 1 281 ? -8.338 13.134 11.132 1.00 84.38 281 GLU A O 1
ATOM 2178 N N . SER A 1 282 ? -10.374 12.543 11.883 1.00 87.25 282 SER A N 1
ATOM 2179 C CA . SER A 1 282 ? -9.925 11.592 12.899 1.00 87.25 282 SER A CA 1
ATOM 2180 C C . SER A 1 282 ? -9.151 10.422 12.284 1.00 87.25 282 SER A C 1
ATOM 2182 O O . SER A 1 282 ? -8.111 10.030 12.814 1.00 87.25 282 SER A O 1
ATOM 2184 N N . LEU A 1 283 ? -9.594 9.927 11.124 1.00 88.88 283 LEU A N 1
ATOM 2185 C CA . LEU A 1 283 ? -8.949 8.828 10.399 1.00 88.88 283 LEU A CA 1
ATOM 2186 C C . LEU A 1 283 ? -7.631 9.240 9.737 1.00 88.88 283 LEU A C 1
ATOM 2188 O O . LEU A 1 283 ? -6.705 8.435 9.650 1.00 88.88 283 LEU A O 1
ATOM 2192 N N . VAL A 1 284 ? -7.546 10.487 9.274 1.00 86.31 284 VAL A N 1
ATOM 2193 C CA . VAL A 1 284 ? -6.404 11.011 8.517 1.00 86.31 284 VAL A CA 1
ATOM 2194 C C . VAL A 1 284 ? -5.294 11.517 9.432 1.00 86.31 284 VAL A C 1
ATOM 2196 O O . VAL A 1 284 ? -4.126 11.233 9.176 1.00 86.31 284 VAL A O 1
ATOM 2199 N N . ARG A 1 285 ? -5.643 12.277 10.478 1.00 85.69 285 ARG A N 1
ATOM 2200 C CA . ARG A 1 285 ? -4.672 12.973 11.341 1.00 85.69 285 ARG A CA 1
ATOM 2201 C C . ARG A 1 285 ? -4.971 12.908 12.838 1.00 85.69 285 ARG A C 1
ATOM 2203 O O . ARG A 1 285 ? -4.236 13.505 13.619 1.00 85.69 285 ARG A O 1
ATOM 2210 N N . GLY A 1 286 ? -6.043 12.233 13.253 1.00 86.06 286 GLY A N 1
ATOM 2211 C CA . GLY A 1 286 ? -6.403 12.077 14.663 1.00 86.06 286 GLY A CA 1
ATOM 2212 C C . GLY A 1 286 ? -5.407 11.224 15.458 1.00 86.06 286 GLY A C 1
ATOM 2213 O O . GLY A 1 286 ? -4.493 10.612 14.900 1.00 86.06 286 GLY A O 1
ATOM 2214 N N . GLU A 1 287 ? -5.603 11.151 16.776 1.00 87.06 287 GLU A N 1
ATOM 2215 C CA . GLU A 1 287 ? -4.767 10.335 17.680 1.00 87.06 287 GLU A CA 1
ATOM 2216 C C . GLU A 1 287 ? -4.780 8.845 17.315 1.00 87.06 287 GLU A C 1
ATOM 2218 O O . GLU A 1 287 ? -3.769 8.168 17.451 1.00 87.06 287 GLU A O 1
ATOM 2223 N N . ASN A 1 288 ? -5.890 8.364 16.754 1.00 88.19 288 ASN A N 1
ATOM 2224 C CA . ASN A 1 288 ? -6.058 6.975 16.328 1.00 88.19 288 ASN A CA 1
ATOM 2225 C C . ASN A 1 288 ? -5.892 6.775 14.810 1.00 88.19 288 ASN A C 1
ATOM 2227 O O . ASN A 1 288 ? -6.238 5.709 14.296 1.00 88.19 288 ASN A O 1
ATOM 2231 N N . SER A 1 289 ? -5.387 7.779 14.083 1.00 91.06 289 SER A N 1
ATOM 2232 C CA . SER A 1 289 ? -5.103 7.671 12.644 1.00 91.06 289 SER A CA 1
ATOM 2233 C C . SER A 1 289 ? -3.984 6.667 12.355 1.00 91.06 289 SER A C 1
ATOM 2235 O O . SER A 1 289 ? -3.161 6.361 13.223 1.00 91.06 289 SER A O 1
ATOM 2237 N N . LEU A 1 290 ? -3.906 6.191 11.107 1.00 92.75 290 LEU A N 1
ATOM 2238 C CA . LEU A 1 290 ? -2.832 5.289 10.672 1.00 92.75 290 LEU A CA 1
ATOM 2239 C C . LEU A 1 290 ? -1.441 5.884 10.938 1.00 92.75 290 LEU A C 1
ATOM 2241 O O . LEU A 1 290 ? -0.560 5.193 11.451 1.00 92.75 290 LEU A O 1
ATOM 2245 N N . GLY A 1 291 ? -1.267 7.172 10.626 1.00 91.38 291 GLY A N 1
ATOM 2246 C CA . GLY A 1 291 ? -0.005 7.885 10.809 1.00 91.38 291 GLY A CA 1
ATOM 2247 C C . GLY A 1 291 ? 0.406 7.997 12.276 1.00 91.38 291 GLY A C 1
ATOM 2248 O O . GLY A 1 291 ? 1.557 7.710 12.604 1.00 91.38 291 GLY A O 1
ATOM 2249 N N . THR A 1 292 ? -0.525 8.339 13.173 1.00 90.31 292 THR A N 1
ATOM 2250 C CA . THR A 1 292 ? -0.231 8.427 14.614 1.00 90.31 292 THR A CA 1
ATOM 2251 C C . THR A 1 292 ? 0.080 7.057 15.212 1.00 90.31 292 THR A C 1
ATOM 2253 O O . THR A 1 292 ? 1.065 6.912 15.936 1.00 90.31 292 THR A O 1
ATOM 2256 N N . ARG A 1 293 ? -0.697 6.022 14.860 1.00 93.00 293 ARG A N 1
ATOM 2257 C CA . ARG A 1 293 ? -0.436 4.643 15.303 1.00 93.00 293 ARG A CA 1
ATOM 2258 C C . ARG A 1 293 ? 0.932 4.160 14.841 1.00 93.00 293 ARG A C 1
ATOM 2260 O O . ARG A 1 293 ? 1.686 3.616 15.644 1.00 93.00 293 ARG A O 1
ATOM 2267 N N . PHE A 1 294 ? 1.264 4.389 13.568 1.00 93.44 294 PHE A N 1
ATOM 2268 C CA . PHE A 1 294 ? 2.577 4.056 13.028 1.00 93.44 294 PHE A CA 1
ATOM 2269 C C . PHE A 1 294 ? 3.685 4.749 13.823 1.00 93.44 294 PHE A C 1
ATOM 2271 O O . PHE A 1 294 ? 4.608 4.079 14.276 1.00 93.44 294 PHE A O 1
ATOM 2278 N N . TYR A 1 295 ? 3.578 6.066 14.022 1.00 90.25 295 TYR A N 1
ATOM 2279 C CA . TYR A 1 295 ? 4.584 6.837 14.745 1.00 90.25 295 TYR A CA 1
ATOM 2280 C C . TYR A 1 295 ? 4.784 6.311 16.171 1.00 90.25 295 TYR A C 1
ATOM 2282 O O . TYR A 1 295 ? 5.913 6.019 16.554 1.00 90.25 295 TYR A O 1
ATOM 2290 N N . ASN A 1 296 ? 3.709 6.095 16.932 1.00 89.75 296 ASN A N 1
ATOM 2291 C CA . ASN A 1 296 ? 3.801 5.605 18.310 1.00 89.75 296 ASN A CA 1
ATOM 2292 C C . ASN A 1 296 ? 4.471 4.225 18.390 1.00 89.75 296 ASN A C 1
ATOM 2294 O O . ASN A 1 296 ? 5.373 4.019 19.205 1.00 89.75 296 ASN A O 1
ATOM 2298 N N . VAL A 1 297 ? 4.080 3.290 17.516 1.00 91.38 297 VAL A N 1
ATOM 2299 C CA . VAL A 1 297 ? 4.693 1.955 17.474 1.00 91.38 297 VAL A CA 1
ATOM 2300 C C . VAL A 1 297 ? 6.158 2.050 17.060 1.00 91.38 297 VAL A C 1
ATOM 2302 O O . VAL A 1 297 ? 7.017 1.458 17.714 1.00 91.38 297 VAL A O 1
ATOM 2305 N N . PHE A 1 298 ? 6.467 2.831 16.025 1.00 89.50 298 PHE A N 1
ATOM 2306 C CA . PHE A 1 298 ? 7.834 3.019 15.556 1.00 89.50 298 PHE A CA 1
ATOM 2307 C C . PHE A 1 298 ? 8.725 3.593 16.665 1.00 89.50 298 PHE A C 1
ATOM 2309 O O . PHE A 1 298 ? 9.762 3.011 16.976 1.00 89.50 298 PHE A O 1
ATOM 2316 N N . GLN A 1 299 ? 8.289 4.658 17.343 1.00 86.81 299 GLN A N 1
ATOM 2317 C CA . GLN A 1 299 ? 9.030 5.288 18.442 1.00 86.81 299 GLN A CA 1
ATOM 2318 C C . GLN A 1 299 ? 9.192 4.389 19.677 1.00 86.81 299 GLN A C 1
ATOM 2320 O O . GLN A 1 299 ? 10.127 4.581 20.450 1.00 86.81 299 GLN A O 1
ATOM 2325 N N . SER A 1 300 ? 8.312 3.402 19.867 1.00 86.88 300 SER A N 1
ATOM 2326 C CA . SER A 1 300 ? 8.443 2.407 20.942 1.00 86.88 300 SER A CA 1
ATOM 2327 C C . SER A 1 300 ? 9.448 1.294 20.625 1.00 86.88 300 SER A C 1
ATOM 2329 O O . SER A 1 300 ? 9.929 0.608 21.529 1.00 86.88 300 SER A O 1
ATOM 2331 N N . HIS A 1 301 ? 9.775 1.099 19.344 1.00 86.56 301 HIS A N 1
ATOM 2332 C CA . HIS A 1 301 ? 10.675 0.040 18.918 1.00 86.56 301 HIS A CA 1
ATOM 2333 C C . HIS A 1 301 ? 12.116 0.361 19.353 1.00 86.56 301 HIS A C 1
ATOM 2335 O O . HIS A 1 301 ? 12.588 1.464 19.080 1.00 86.56 301 HIS A O 1
ATOM 2341 N N . PRO A 1 302 ? 12.886 -0.579 19.940 1.00 82.81 302 PRO A N 1
ATOM 2342 C CA . PRO A 1 302 ? 14.267 -0.318 20.379 1.00 82.81 302 PRO A CA 1
ATOM 2343 C C . PRO A 1 302 ? 15.150 0.293 19.281 1.00 82.81 302 PRO A C 1
ATOM 2345 O O . PRO A 1 302 ? 16.062 1.084 19.541 1.00 82.81 302 PRO A O 1
ATOM 2348 N N . ASN A 1 303 ? 14.816 -0.046 18.036 1.00 77.44 303 ASN A N 1
ATOM 2349 C CA . ASN A 1 303 ? 15.547 0.354 16.849 1.00 77.44 303 ASN A CA 1
ATOM 2350 C C . ASN A 1 303 ? 15.249 1.772 16.324 1.00 77.44 303 ASN A C 1
ATOM 2352 O O . ASN A 1 303 ? 15.885 2.196 15.361 1.00 77.44 303 ASN A O 1
ATOM 2356 N N . SER A 1 304 ? 14.327 2.520 16.935 1.00 73.69 304 SER A N 1
ATOM 2357 C CA . SER A 1 304 ? 14.035 3.918 16.564 1.00 73.69 304 SER A CA 1
ATOM 2358 C C . SER A 1 304 ? 14.787 4.956 17.411 1.00 73.69 304 SER A C 1
ATOM 2360 O O . SER A 1 304 ? 14.700 6.161 17.156 1.00 73.69 304 SER A O 1
ATOM 2362 N N . THR A 1 305 ? 15.562 4.508 18.407 1.00 66.19 305 THR A N 1
ATOM 2363 C CA . THR A 1 305 ? 16.277 5.383 19.348 1.00 66.19 305 THR A CA 1
ATOM 2364 C C . THR A 1 305 ? 17.211 6.361 18.619 1.00 66.19 305 THR A C 1
ATOM 2366 O O . THR A 1 305 ? 18.073 5.949 17.846 1.00 66.19 305 THR A O 1
ATOM 2369 N N . GLY A 1 306 ? 17.073 7.663 18.905 1.00 62.81 306 GLY A N 1
ATOM 2370 C CA . GLY A 1 306 ? 17.937 8.727 18.370 1.00 62.81 306 GLY A CA 1
ATOM 2371 C C . GLY A 1 306 ? 17.350 9.543 17.212 1.00 62.81 306 GLY A C 1
ATOM 2372 O O . GLY A 1 306 ? 17.977 10.516 16.796 1.00 62.81 306 GLY A O 1
ATOM 2373 N N . TYR A 1 307 ? 16.145 9.213 16.731 1.00 66.44 307 TYR A N 1
ATOM 2374 C CA . TYR A 1 307 ? 15.559 9.852 15.548 1.00 66.44 307 TYR A CA 1
ATOM 2375 C C . TYR A 1 307 ? 14.084 10.247 15.724 1.00 66.44 307 TYR A C 1
ATOM 2377 O O . TYR A 1 307 ? 13.206 9.655 15.104 1.00 66.44 307 TYR A O 1
ATOM 2385 N N . PRO A 1 308 ? 13.780 11.295 16.510 1.00 67.44 308 PRO A N 1
ATOM 2386 C CA . PRO A 1 308 ? 12.405 11.640 16.890 1.00 67.44 308 PRO A CA 1
ATOM 2387 C C . PRO A 1 308 ? 11.503 12.063 15.722 1.00 67.44 308 PRO A C 1
ATOM 2389 O O . PRO A 1 308 ? 10.293 12.127 15.884 1.00 67.44 308 PRO A O 1
ATOM 2392 N N . LYS A 1 309 ? 12.080 12.384 14.556 1.00 72.44 309 LYS A N 1
ATOM 2393 C CA . LYS A 1 309 ? 11.319 12.801 13.371 1.00 72.44 309 LYS A CA 1
ATOM 2394 C C . LYS A 1 309 ? 11.133 11.698 12.334 1.00 72.44 309 LYS A C 1
ATOM 2396 O O . LYS A 1 309 ? 10.360 11.880 11.401 1.00 72.44 309 LYS A O 1
ATOM 2401 N N . ILE A 1 310 ? 11.841 10.577 12.470 1.00 74.81 310 ILE A N 1
ATOM 2402 C CA . ILE A 1 310 ? 11.701 9.459 11.539 1.00 74.81 310 ILE A CA 1
ATOM 2403 C C . ILE A 1 310 ? 10.394 8.744 11.857 1.00 74.81 310 ILE A C 1
ATOM 2405 O O . ILE A 1 310 ? 10.152 8.361 12.992 1.00 74.81 310 ILE A O 1
ATOM 2409 N N . GLY A 1 311 ? 9.548 8.578 10.844 1.00 72.75 311 GLY A N 1
ATOM 2410 C CA . GLY A 1 311 ? 8.249 7.934 11.016 1.00 72.75 311 GLY A CA 1
ATOM 2411 C C . GLY A 1 311 ? 7.114 8.876 11.408 1.00 72.75 311 GLY A C 1
ATOM 2412 O O . GLY A 1 311 ? 5.961 8.451 11.372 1.00 72.75 311 GLY A O 1
ATOM 2413 N N . LEU A 1 312 ? 7.401 10.153 11.706 1.00 80.50 312 LEU A N 1
ATOM 2414 C CA . LEU A 1 312 ? 6.357 11.177 11.776 1.00 80.50 312 LEU A CA 1
ATOM 2415 C C . LEU A 1 312 ? 5.678 11.293 10.409 1.00 80.50 312 LEU A C 1
ATOM 2417 O O . LEU A 1 312 ? 6.341 11.354 9.374 1.00 80.50 312 LEU A O 1
ATOM 2421 N N . GLY A 1 313 ? 4.349 11.292 10.416 1.00 81.38 313 GLY A N 1
ATOM 2422 C CA . GLY A 1 313 ? 3.526 11.300 9.216 1.00 81.38 313 GLY A CA 1
ATOM 2423 C C . GLY A 1 313 ? 2.960 12.673 8.868 1.00 81.38 313 GLY A C 1
ATOM 2424 O O . GLY A 1 313 ? 2.591 13.436 9.759 1.00 81.38 313 GLY A O 1
ATOM 2425 N N . LEU A 1 314 ? 2.809 12.943 7.574 1.00 79.31 314 LEU A N 1
ATOM 2426 C CA . LEU A 1 314 ? 1.948 13.990 7.026 1.00 79.31 314 LEU A CA 1
ATOM 2427 C C . LEU A 1 314 ? 0.807 13.328 6.251 1.00 79.31 314 LEU A C 1
ATOM 2429 O O . LEU A 1 314 ? 1.086 12.419 5.469 1.00 79.31 314 LEU A O 1
ATOM 2433 N N . PRO A 1 315 ? -0.444 13.775 6.401 1.00 79.50 315 PRO A N 1
ATOM 2434 C CA . PRO A 1 315 ? -0.912 14.771 7.368 1.00 79.50 315 PRO A CA 1
ATOM 2435 C C . PRO A 1 315 ? -0.874 14.277 8.830 1.00 79.50 315 PRO A C 1
ATOM 2437 O O . PRO A 1 315 ? -1.059 13.095 9.106 1.00 79.50 315 PRO A O 1
ATOM 2440 N N . SER A 1 316 ? -0.680 15.204 9.772 1.00 82.81 316 SER A N 1
ATOM 2441 C CA . SER A 1 316 ? -0.850 15.023 11.226 1.00 82.81 316 SER A CA 1
ATOM 2442 C C . SER A 1 316 ? -1.426 16.296 11.869 1.00 82.81 316 SER A C 1
ATOM 2444 O O . SER A 1 316 ? -1.565 17.319 11.200 1.00 82.81 316 SER A O 1
ATOM 2446 N N . LYS A 1 317 ? -1.797 16.259 13.161 1.00 79.94 317 LYS A N 1
ATOM 2447 C CA . LYS A 1 317 ? -2.237 17.472 13.889 1.00 79.94 317 LYS A CA 1
ATOM 2448 C C . LYS A 1 317 ? -1.144 18.546 13.946 1.00 79.94 317 LYS A C 1
ATOM 2450 O O . LYS A 1 317 ? -1.452 19.725 13.823 1.00 79.94 317 LYS A O 1
ATOM 2455 N N . GLU A 1 318 ? 0.108 18.136 14.153 1.00 78.94 318 GLU A N 1
ATOM 2456 C CA . GLU A 1 318 ? 1.257 19.050 14.224 1.00 78.94 318 GLU A CA 1
ATOM 2457 C C . GLU A 1 318 ? 1.630 19.583 12.838 1.00 78.94 318 GLU A C 1
ATOM 2459 O O . GLU A 1 318 ? 1.912 20.768 12.675 1.00 78.94 318 GLU A O 1
ATOM 2464 N N . PHE A 1 319 ? 1.568 18.718 11.826 1.00 78.44 319 PHE A N 1
ATOM 2465 C CA . PHE A 1 319 ? 1.960 19.042 10.465 1.00 78.44 319 PHE A CA 1
ATOM 2466 C C . PHE A 1 319 ? 0.825 18.678 9.491 1.00 78.44 319 PHE A C 1
ATOM 2468 O O . PHE A 1 319 ? 0.766 17.556 8.972 1.00 78.44 319 PHE A O 1
ATOM 2475 N N . PRO A 1 320 ? -0.118 19.607 9.251 1.00 70.19 320 PRO A N 1
ATOM 2476 C CA . PRO A 1 320 ? -1.371 19.305 8.564 1.00 70.19 320 PRO A CA 1
ATOM 2477 C C . PRO A 1 320 ? -1.174 18.948 7.097 1.00 70.19 320 PRO A C 1
ATOM 2479 O O . PRO A 1 320 ? -1.939 18.153 6.571 1.00 70.19 320 PRO A O 1
ATOM 2482 N N . ASN A 1 321 ? -0.153 19.483 6.437 1.00 69.00 321 ASN A N 1
ATOM 2483 C CA . ASN A 1 321 ? 0.199 19.121 5.072 1.00 69.00 321 ASN A CA 1
ATOM 2484 C C . ASN A 1 321 ? 1.680 19.402 4.799 1.00 69.00 321 ASN A C 1
ATOM 2486 O O . ASN A 1 321 ? 2.358 20.065 5.594 1.00 69.00 321 ASN A O 1
ATOM 2490 N N . PRO A 1 322 ? 2.183 18.945 3.646 1.00 59.22 322 PRO A N 1
ATOM 2491 C CA . PRO A 1 322 ? 3.580 19.161 3.299 1.00 59.22 322 PRO A CA 1
ATOM 2492 C C . PRO A 1 322 ? 3.920 20.624 3.017 1.00 59.22 322 PRO A C 1
ATOM 2494 O O . PRO A 1 322 ? 5.025 21.044 3.353 1.00 59.22 322 PRO A O 1
ATOM 2497 N N . TYR A 1 323 ? 2.980 21.443 2.528 1.00 55.28 323 TYR A N 1
ATOM 2498 C CA . TYR A 1 323 ? 3.203 22.882 2.353 1.00 55.28 323 TYR A CA 1
ATOM 2499 C C . TYR A 1 323 ? 3.570 23.583 3.676 1.00 55.28 323 TYR A C 1
ATOM 2501 O O . TYR A 1 323 ? 4.563 24.313 3.720 1.00 55.28 323 TYR A O 1
ATOM 2509 N N . ALA A 1 324 ? 2.856 23.288 4.768 1.00 55.12 324 ALA A N 1
ATOM 2510 C CA . ALA A 1 324 ? 3.121 23.817 6.107 1.00 55.12 324 ALA A CA 1
ATOM 2511 C C . ALA A 1 324 ? 4.534 23.468 6.609 1.00 55.12 324 ALA A C 1
ATOM 2513 O O . ALA A 1 324 ? 5.188 24.306 7.224 1.00 55.12 324 ALA A O 1
ATOM 2514 N N . THR A 1 325 ? 5.044 22.275 6.278 1.00 52.59 325 THR A N 1
ATOM 2515 C CA . THR A 1 325 ? 6.430 21.882 6.597 1.00 52.59 325 THR A CA 1
ATOM 2516 C C . THR A 1 325 ? 7.470 22.522 5.674 1.00 52.59 325 THR A C 1
ATOM 2518 O O . THR A 1 325 ? 8.574 22.825 6.114 1.00 52.59 325 THR A O 1
ATOM 2521 N N . THR A 1 326 ? 7.123 22.787 4.408 1.00 46.38 326 THR A N 1
ATOM 2522 C CA . THR A 1 326 ? 8.025 23.412 3.419 1.00 46.38 326 THR A CA 1
ATOM 2523 C C . THR A 1 326 ? 8.126 24.934 3.538 1.00 46.38 326 THR A C 1
ATOM 2525 O O . THR A 1 326 ? 8.999 25.533 2.923 1.00 46.38 326 THR A O 1
ATOM 2528 N N . MET A 1 327 ? 7.249 25.586 4.303 1.00 41.84 327 MET A N 1
ATOM 2529 C CA . MET A 1 327 ? 7.324 27.028 4.581 1.00 41.84 327 MET A CA 1
ATOM 2530 C C . MET A 1 327 ? 7.898 27.336 5.968 1.00 41.84 327 MET A C 1
ATOM 2532 O O . MET A 1 327 ? 8.029 28.509 6.320 1.00 41.84 327 MET A O 1
ATOM 2536 N N . ASP A 1 328 ? 8.263 26.315 6.747 1.00 46.22 328 ASP A N 1
ATOM 2537 C CA . ASP A 1 328 ? 8.990 26.508 7.994 1.00 46.22 328 ASP A CA 1
ATOM 2538 C C . ASP A 1 328 ? 10.452 26.903 7.671 1.00 46.22 328 ASP A C 1
ATOM 2540 O O . ASP A 1 328 ? 11.188 26.117 7.058 1.00 46.22 328 ASP A O 1
ATOM 2544 N N . PRO A 1 329 ? 10.904 28.114 8.066 1.00 41.78 329 PRO A N 1
ATOM 2545 C CA . PRO A 1 329 ? 12.258 28.605 7.800 1.00 41.78 329 PRO A CA 1
ATOM 2546 C C . PRO A 1 329 ? 13.379 27.708 8.348 1.00 41.78 329 PRO A C 1
ATOM 2548 O O . PRO A 1 329 ? 14.531 27.873 7.952 1.00 41.78 329 PRO A O 1
ATOM 2551 N N . ILE A 1 330 ? 13.062 26.792 9.269 1.00 44.34 330 ILE A N 1
ATOM 2552 C CA . ILE A 1 330 ? 13.995 25.822 9.854 1.00 44.34 330 ILE A CA 1
ATOM 2553 C C . ILE A 1 330 ? 14.230 24.623 8.917 1.00 44.34 330 ILE A C 1
ATOM 2555 O O . ILE A 1 330 ? 15.294 24.011 8.987 1.00 44.34 330 ILE A O 1
ATOM 2559 N N . TYR A 1 331 ? 13.278 24.296 8.037 1.00 45.22 331 TYR A N 1
ATOM 2560 C CA . TYR A 1 331 ? 13.298 23.081 7.202 1.00 45.22 331 TYR A CA 1
ATOM 2561 C C . TYR A 1 331 ? 13.442 23.361 5.703 1.00 45.22 331 TYR A C 1
ATOM 2563 O O . TYR A 1 331 ? 13.681 22.439 4.930 1.00 45.22 331 TYR A O 1
ATOM 2571 N N . CYS A 1 332 ? 13.310 24.623 5.292 1.00 43.12 332 CYS A N 1
ATOM 2572 C CA . CYS A 1 332 ? 13.484 25.068 3.912 1.00 43.12 332 CYS A CA 1
ATOM 2573 C C . CYS A 1 332 ? 14.794 25.856 3.780 1.00 43.12 332 CYS A C 1
ATOM 2575 O O . CYS A 1 332 ? 14.821 27.086 3.635 1.00 43.12 332 CYS A O 1
ATOM 2577 N N . GLY A 1 333 ? 15.909 25.148 3.933 1.00 39.66 333 GLY A N 1
ATOM 2578 C CA . GLY A 1 333 ? 17.240 25.721 3.993 1.00 39.66 333 GLY A CA 1
ATOM 2579 C C . GLY A 1 333 ? 17.795 26.166 2.644 1.00 39.66 333 GLY A C 1
ATOM 2580 O O . GLY A 1 333 ? 18.769 25.599 2.178 1.00 39.66 333 GLY A O 1
ATOM 2581 N N . ALA A 1 334 ? 17.307 27.313 2.157 1.00 39.56 334 ALA A N 1
ATOM 2582 C CA . ALA A 1 334 ? 17.846 28.123 1.053 1.00 39.56 334 ALA A CA 1
ATOM 2583 C C . ALA A 1 334 ? 17.252 27.881 -0.346 1.00 39.56 334 ALA A C 1
ATOM 2585 O O . ALA A 1 334 ? 17.929 27.453 -1.275 1.00 39.56 334 ALA A O 1
ATOM 2586 N N . VAL A 1 335 ? 16.044 28.406 -0.562 1.00 37.09 335 VAL A N 1
ATOM 2587 C CA . VAL A 1 335 ? 15.673 28.957 -1.876 1.00 37.09 335 VAL A CA 1
ATOM 2588 C C . VAL A 1 335 ? 15.454 30.458 -1.717 1.00 37.09 335 VAL A C 1
ATOM 2590 O O . VAL A 1 335 ? 14.337 30.958 -1.602 1.00 37.09 335 VAL A O 1
ATOM 2593 N N . ARG A 1 336 ? 16.565 31.199 -1.636 1.00 39.31 336 ARG A N 1
ATOM 2594 C CA . ARG A 1 336 ? 16.541 32.632 -1.925 1.00 39.31 336 ARG A CA 1
ATOM 2595 C C . ARG A 1 336 ? 16.583 32.779 -3.440 1.00 39.31 336 ARG A C 1
ATOM 2597 O O . ARG A 1 336 ? 17.583 32.416 -4.044 1.00 39.31 336 ARG A O 1
ATOM 2604 N N . ASP A 1 337 ? 15.520 33.379 -3.962 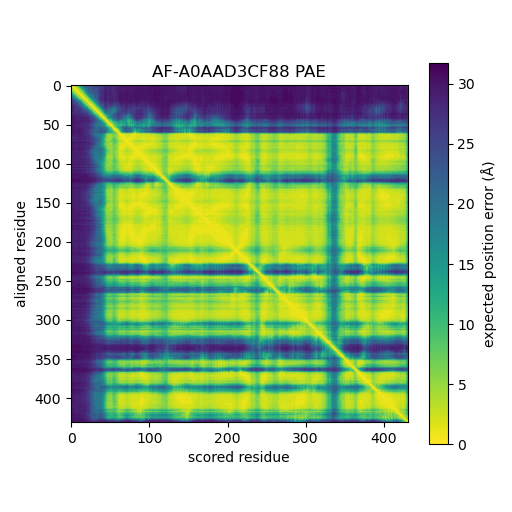1.00 42.78 337 ASP A N 1
ATOM 2605 C CA . ASP A 1 337 ? 15.388 33.920 -5.317 1.00 42.78 337 ASP A CA 1
ATOM 2606 C C . ASP A 1 337 ? 14.978 32.918 -6.413 1.00 42.78 337 ASP A C 1
ATOM 2608 O O . ASP A 1 337 ? 15.811 32.237 -6.999 1.00 42.78 337 ASP A O 1
ATOM 2612 N N . ASP A 1 338 ? 13.666 32.832 -6.664 1.00 35.97 338 ASP A N 1
ATOM 2613 C CA . ASP A 1 338 ? 13.056 32.764 -8.005 1.00 35.97 338 ASP A CA 1
ATOM 2614 C C . ASP A 1 338 ? 11.522 32.682 -7.858 1.00 35.97 338 ASP A C 1
ATOM 2616 O O . ASP A 1 338 ? 10.934 31.758 -7.286 1.00 35.97 338 ASP A O 1
ATOM 2620 N N . THR A 1 339 ? 10.861 33.699 -8.393 1.00 38.72 339 THR A N 1
ATOM 2621 C CA . THR A 1 339 ? 9.441 33.753 -8.728 1.00 38.72 339 THR A CA 1
ATOM 2622 C C . THR A 1 339 ? 8.885 32.445 -9.338 1.00 38.72 339 THR A C 1
ATOM 2624 O O . THR A 1 339 ? 9.063 32.160 -10.513 1.00 38.72 339 THR A O 1
ATOM 2627 N N . CYS A 1 340 ? 8.055 31.719 -8.575 1.00 38.44 340 CYS A N 1
ATOM 2628 C CA . CYS A 1 340 ? 7.166 30.622 -9.027 1.00 38.44 340 CYS A CA 1
ATOM 2629 C C . CYS A 1 340 ? 7.693 29.171 -9.104 1.00 38.44 340 CYS A C 1
ATOM 2631 O O . CYS A 1 340 ? 7.226 28.400 -9.946 1.00 38.44 340 CYS A O 1
ATOM 2633 N N . LYS A 1 341 ? 8.468 28.691 -8.124 1.00 37.06 341 LYS A N 1
ATOM 2634 C CA . LYS A 1 341 ? 8.524 27.239 -7.836 1.00 37.06 341 LYS A CA 1
ATOM 2635 C C . LYS A 1 341 ? 8.097 26.921 -6.408 1.00 37.06 341 LYS A C 1
ATOM 2637 O O . LYS A 1 341 ? 8.905 26.720 -5.516 1.00 37.06 341 LYS A O 1
ATOM 2642 N N . ARG A 1 342 ? 6.774 26.869 -6.224 1.00 35.72 342 ARG A N 1
ATOM 2643 C CA . ARG A 1 342 ? 6.130 26.272 -5.046 1.00 35.72 342 ARG A CA 1
ATOM 2644 C C . ARG A 1 342 ? 6.547 24.802 -4.984 1.00 35.72 342 ARG A C 1
ATOM 2646 O O . ARG A 1 342 ? 6.434 24.121 -6.008 1.00 35.72 342 ARG A O 1
ATOM 2653 N N . CYS A 1 343 ? 6.967 24.312 -3.822 1.00 35.50 343 CYS A N 1
ATOM 2654 C CA . CYS A 1 343 ? 7.013 22.881 -3.542 1.00 35.50 343 CYS A CA 1
ATOM 2655 C C . CYS A 1 343 ? 5.585 22.342 -3.705 1.00 35.50 343 CYS A C 1
ATOM 2657 O O . CYS A 1 343 ? 4.755 22.482 -2.816 1.00 35.50 343 CYS A O 1
ATOM 2659 N N . LYS A 1 344 ? 5.247 21.843 -4.899 1.00 34.72 344 LYS A N 1
ATOM 2660 C CA . LYS A 1 344 ? 3.960 21.193 -5.141 1.00 34.72 344 LYS A CA 1
ATOM 2661 C C . LYS A 1 344 ? 4.071 19.799 -4.568 1.00 34.72 344 LYS A C 1
ATOM 2663 O O . LYS A 1 344 ? 4.767 18.960 -5.143 1.00 34.72 344 LYS A O 1
ATOM 2668 N N . TYR A 1 345 ? 3.417 19.581 -3.441 1.00 39.53 345 TYR A N 1
ATOM 2669 C CA . TYR A 1 345 ? 3.287 18.254 -2.903 1.00 39.53 345 TYR A CA 1
ATOM 2670 C C . TYR A 1 345 ? 2.103 17.554 -3.573 1.00 39.53 345 TYR A C 1
ATOM 2672 O O . TYR A 1 345 ? 1.019 18.113 -3.703 1.00 39.53 345 TYR A O 1
ATOM 2680 N N . PHE A 1 346 ? 2.337 16.350 -4.087 1.00 40.72 346 PHE A N 1
ATOM 2681 C CA . PHE A 1 346 ? 1.281 15.482 -4.596 1.00 40.72 346 PHE A CA 1
ATOM 2682 C C . PHE A 1 346 ? 1.167 14.319 -3.616 1.00 40.72 346 PHE A C 1
ATOM 2684 O O . PHE A 1 346 ? 1.978 13.395 -3.657 1.00 40.72 346 PHE A O 1
ATOM 2691 N N . SER A 1 347 ? 0.192 14.379 -2.705 1.00 45.38 347 SER A N 1
ATOM 2692 C CA . SER A 1 347 ? -0.179 13.226 -1.882 1.00 45.38 347 SER A CA 1
ATOM 2693 C C . SER A 1 347 ? -1.216 12.406 -2.654 1.00 45.38 347 SER A C 1
ATOM 2695 O O . SER A 1 347 ? -2.336 12.854 -2.879 1.00 45.38 347 SER A O 1
ATOM 2697 N N . GLY A 1 348 ? -0.821 11.224 -3.125 1.00 47.41 348 GLY A N 1
ATOM 2698 C CA . GLY A 1 348 ? -1.661 10.357 -3.951 1.00 47.41 348 GLY A CA 1
ATOM 2699 C C . GLY A 1 348 ? -1.266 10.398 -5.422 1.00 47.41 348 GLY A C 1
ATOM 2700 O O . GLY A 1 348 ? -1.496 11.370 -6.141 1.00 47.41 348 GLY A O 1
ATOM 2701 N N . GLY A 1 349 ? -0.645 9.315 -5.881 1.00 51.75 349 GLY A N 1
ATOM 2702 C CA . GLY A 1 349 ? -0.501 9.043 -7.297 1.00 51.75 349 GLY A CA 1
ATOM 2703 C C . GLY A 1 349 ? -1.868 8.844 -7.942 1.00 51.75 349 GLY A C 1
ATOM 2704 O O . GLY A 1 349 ? -2.866 8.545 -7.292 1.00 51.75 349 GLY A O 1
ATOM 2705 N N . PHE A 1 350 ? -1.885 8.979 -9.260 1.00 53.16 350 PHE A N 1
ATOM 2706 C CA . PHE A 1 350 ? -3.059 8.881 -10.119 1.00 53.16 350 PHE A CA 1
ATOM 2707 C C . PHE A 1 350 ? -3.921 7.598 -9.905 1.00 53.16 350 PHE A C 1
ATOM 2709 O O . PHE A 1 350 ? -5.082 7.550 -10.306 1.00 53.16 350 PHE A O 1
ATOM 2716 N N . THR A 1 351 ? -3.386 6.558 -9.257 1.00 64.38 351 THR A N 1
ATOM 2717 C CA . THR A 1 351 ? -3.941 5.194 -9.277 1.00 64.38 351 THR A CA 1
ATOM 2718 C C . THR A 1 351 ? -4.672 4.780 -8.003 1.00 64.38 351 THR A C 1
ATOM 2720 O O . THR A 1 351 ? -5.507 3.879 -8.064 1.00 64.38 351 THR A O 1
ATOM 2723 N N . ILE A 1 352 ? -4.442 5.435 -6.860 1.00 73.19 352 ILE A N 1
ATOM 2724 C CA . ILE A 1 352 ? -5.032 4.955 -5.597 1.00 73.19 352 ILE A CA 1
ATOM 2725 C C . ILE A 1 352 ? -6.556 5.062 -5.555 1.00 73.19 352 ILE A C 1
ATOM 2727 O O . ILE A 1 352 ? -7.204 4.249 -4.903 1.00 73.19 352 ILE A O 1
ATOM 2731 N N . ILE A 1 353 ? -7.147 5.996 -6.308 1.00 73.75 353 ILE A N 1
ATOM 2732 C CA . ILE A 1 353 ? -8.604 6.063 -6.458 1.00 73.75 353 ILE A CA 1
ATOM 2733 C C . ILE A 1 353 ? -9.160 4.819 -7.158 1.00 73.75 353 ILE A C 1
ATOM 2735 O O . ILE A 1 353 ? -10.219 4.345 -6.774 1.00 73.75 353 ILE A O 1
ATOM 2739 N N . TYR A 1 354 ? -8.448 4.250 -8.138 1.00 78.00 354 TYR A N 1
ATOM 2740 C CA . TYR A 1 354 ? -8.869 3.024 -8.826 1.00 78.00 354 TYR A CA 1
ATOM 2741 C C . TYR A 1 354 ? -8.675 1.797 -7.954 1.00 78.00 354 TYR A C 1
ATOM 2743 O O . TYR A 1 354 ? -9.522 0.910 -7.958 1.00 78.00 354 TYR A O 1
ATOM 2751 N N . HIS A 1 355 ? -7.585 1.764 -7.187 1.00 83.88 355 HIS A N 1
ATOM 2752 C CA . HIS A 1 355 ? -7.357 0.715 -6.201 1.00 83.88 355 HIS A CA 1
ATOM 2753 C C . HIS A 1 355 ? -8.364 0.764 -5.058 1.00 83.88 355 HIS A C 1
ATOM 2755 O O . HIS A 1 355 ? -8.552 -0.253 -4.411 1.00 83.88 355 HIS A O 1
ATOM 2761 N N . GLU A 1 356 ? -9.079 1.869 -4.835 1.00 82.38 356 GLU A N 1
ATOM 2762 C CA . GLU A 1 356 ? -10.195 1.863 -3.890 1.00 82.38 356 GLU A CA 1
ATOM 2763 C C . GLU A 1 356 ? -11.362 0.983 -4.376 1.00 82.38 356 GLU A C 1
ATOM 2765 O O . GLU A 1 356 ? -12.138 0.511 -3.553 1.00 82.38 356 GLU A O 1
ATOM 2770 N N . TYR A 1 357 ? -11.502 0.713 -5.679 1.00 80.50 357 TYR A N 1
ATOM 2771 C CA . TYR A 1 357 ? -12.594 -0.096 -6.235 1.00 80.50 357 TYR A CA 1
ATOM 2772 C C . TYR A 1 357 ? -12.170 -1.547 -6.462 1.00 80.50 357 TYR A C 1
ATOM 2774 O O . TYR A 1 357 ? -11.120 -1.820 -7.035 1.00 80.50 357 TYR A O 1
ATOM 2782 N N . LEU A 1 358 ? -13.052 -2.492 -6.114 1.00 79.81 358 LEU A N 1
ATOM 2783 C CA . LEU A 1 358 ? -12.817 -3.917 -6.389 1.00 79.81 358 LEU A CA 1
ATOM 2784 C C . LEU A 1 358 ? -12.773 -4.234 -7.889 1.00 79.81 358 LEU A C 1
ATOM 2786 O O . LEU A 1 358 ? -12.105 -5.185 -8.285 1.00 79.81 358 LEU A O 1
ATOM 2790 N N . ASP A 1 359 ? -13.482 -3.467 -8.717 1.00 80.38 359 ASP A N 1
ATOM 2791 C CA . ASP A 1 359 ? -13.376 -3.509 -10.178 1.00 80.38 359 ASP A CA 1
ATOM 2792 C C . ASP A 1 359 ? -12.786 -2.184 -10.660 1.00 80.38 359 ASP A C 1
ATOM 2794 O O . ASP A 1 359 ? -13.507 -1.236 -10.976 1.00 80.38 359 ASP A O 1
ATOM 2798 N N . TRP A 1 360 ? -11.456 -2.123 -10.715 1.00 78.00 360 TRP A N 1
ATOM 2799 C CA . TRP A 1 360 ? -10.728 -0.927 -11.138 1.00 78.00 360 TRP A CA 1
ATOM 2800 C C . TRP A 1 360 ? -11.070 -0.501 -12.579 1.00 78.00 360 TRP A C 1
ATOM 2802 O O . TRP A 1 360 ? -10.857 0.652 -12.950 1.00 78.00 360 TRP A O 1
ATOM 2812 N N . ARG A 1 361 ? -11.627 -1.402 -13.405 1.00 79.19 361 ARG A N 1
ATOM 2813 C CA . ARG A 1 361 ? -12.000 -1.127 -14.804 1.00 79.19 361 ARG A CA 1
ATOM 2814 C C . ARG A 1 361 ? -13.355 -0.436 -14.930 1.00 79.19 361 ARG A C 1
ATOM 2816 O O . ARG A 1 361 ? -13.684 0.055 -16.011 1.00 79.19 361 ARG A O 1
ATOM 2823 N N . ARG A 1 362 ? -14.150 -0.393 -13.857 1.00 67.06 362 ARG A N 1
ATOM 2824 C CA . ARG A 1 362 ? -15.444 0.294 -13.810 1.00 67.06 362 ARG A CA 1
ATOM 2825 C C . ARG A 1 362 ? -15.359 1.488 -12.861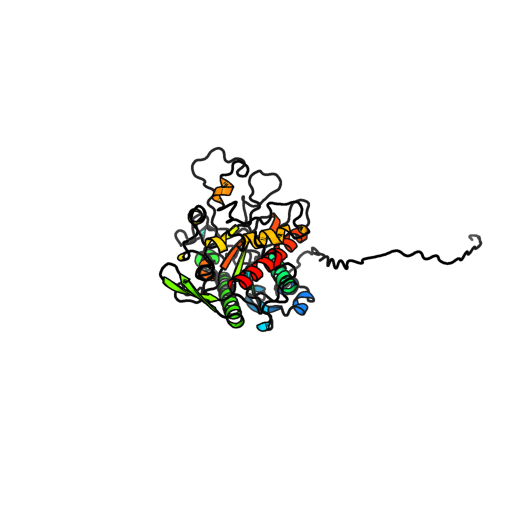 1.00 67.06 362 ARG A C 1
ATOM 2827 O O . ARG A 1 362 ? -15.600 1.332 -11.671 1.00 67.06 362 ARG A O 1
ATOM 2834 N N . PRO A 1 363 ? -15.113 2.706 -13.370 1.00 53.09 363 PRO A N 1
ATOM 2835 C CA . PRO A 1 363 ? -15.078 3.908 -12.538 1.00 53.09 363 PRO A CA 1
ATOM 2836 C C . PRO A 1 363 ? -16.476 4.388 -12.098 1.00 53.09 363 PRO A C 1
ATOM 2838 O O . PRO A 1 363 ? -16.602 5.471 -11.527 1.00 53.09 363 PRO A O 1
ATOM 2841 N N . ASN A 1 364 ? -17.544 3.628 -12.377 1.00 52.50 364 ASN A N 1
ATOM 2842 C CA . ASN A 1 364 ? -18.878 4.002 -11.929 1.00 52.50 364 ASN A CA 1
ATOM 2843 C C . ASN A 1 364 ? -19.015 3.756 -10.421 1.00 52.50 364 ASN A C 1
ATOM 2845 O O . ASN A 1 364 ? -18.516 2.791 -9.850 1.00 52.50 364 ASN A O 1
ATOM 2849 N N . ILE A 1 365 ? -19.682 4.702 -9.769 1.00 50.31 365 ILE A N 1
ATOM 2850 C CA . ILE A 1 365 ? -19.711 4.914 -8.319 1.00 50.31 365 ILE A CA 1
ATOM 2851 C C . ILE A 1 365 ? -20.543 3.838 -7.568 1.00 50.31 365 ILE A C 1
ATOM 2853 O O . ILE A 1 365 ? -20.885 4.005 -6.399 1.00 50.31 365 ILE A O 1
ATOM 2857 N N . ASP A 1 366 ? -20.890 2.740 -8.233 1.00 56.09 366 ASP A N 1
ATOM 2858 C CA . ASP A 1 366 ? -21.781 1.667 -7.787 1.00 56.09 366 ASP A CA 1
ATOM 2859 C C . ASP A 1 366 ? -21.049 0.369 -7.384 1.00 56.09 366 ASP A C 1
ATOM 2861 O O . ASP A 1 366 ? -21.691 -0.638 -7.086 1.00 56.09 366 ASP A O 1
ATOM 2865 N N . GLY A 1 367 ? -19.713 0.388 -7.325 1.00 73.69 367 GLY A N 1
ATOM 2866 C CA . GLY A 1 367 ? -18.888 -0.747 -6.899 1.00 73.69 367 GLY A CA 1
ATOM 2867 C C . GLY A 1 367 ? -18.565 -0.796 -5.399 1.00 73.69 367 GLY A C 1
ATOM 2868 O O . GLY A 1 367 ? -18.473 0.232 -4.724 1.00 73.69 367 GLY A O 1
ATOM 2869 N N . VAL A 1 368 ? -18.322 -2.013 -4.895 1.00 86.31 368 VAL A N 1
ATOM 2870 C CA . VAL A 1 368 ? -17.754 -2.247 -3.556 1.00 86.31 368 VAL A CA 1
ATOM 2871 C C . VAL A 1 368 ? -16.327 -1.714 -3.505 1.00 86.31 368 VAL A C 1
ATOM 2873 O O . VAL A 1 368 ? -15.555 -1.920 -4.446 1.00 86.31 368 VAL A O 1
ATOM 2876 N N . ARG A 1 369 ? -15.980 -1.063 -2.394 1.00 88.88 369 ARG A N 1
ATOM 2877 C CA . ARG A 1 369 ? -14.681 -0.411 -2.204 1.00 88.88 369 ARG A CA 1
ATOM 2878 C C . ARG A 1 369 ? -13.798 -1.106 -1.178 1.00 88.88 369 ARG A C 1
ATOM 2880 O O . ARG A 1 369 ? -14.304 -1.832 -0.341 1.00 88.88 369 ARG A O 1
ATOM 2887 N N . MET A 1 370 ? -12.503 -0.833 -1.159 1.00 92.94 370 MET A N 1
ATOM 2888 C CA . MET A 1 370 ? -11.599 -1.153 -0.052 1.00 92.94 370 MET A CA 1
ATOM 2889 C C . MET A 1 370 ? -10.733 0.077 0.213 1.00 92.94 370 MET A C 1
ATOM 2891 O O . MET A 1 370 ? -10.151 0.609 -0.729 1.00 92.94 370 MET A O 1
ATOM 2895 N N . ASN A 1 371 ? -10.672 0.561 1.461 1.00 92.81 371 ASN A N 1
ATOM 2896 C CA . ASN A 1 371 ? -9.926 1.792 1.732 1.00 92.81 371 ASN A CA 1
ATOM 2897 C C . ASN A 1 371 ? -8.476 1.582 1.327 1.00 92.81 371 ASN A C 1
ATOM 2899 O O . ASN A 1 371 ? -7.919 0.508 1.555 1.00 92.81 371 ASN A O 1
ATOM 2903 N N . THR A 1 372 ? -7.888 2.605 0.732 1.00 91.56 372 THR A N 1
ATOM 2904 C CA . THR A 1 372 ? -6.549 2.548 0.164 1.00 91.56 372 THR A CA 1
ATOM 2905 C C . THR A 1 372 ? -5.730 3.715 0.679 1.00 91.56 372 THR A C 1
ATOM 2907 O O . THR A 1 372 ? -6.220 4.839 0.762 1.00 91.56 372 THR A O 1
ATOM 2910 N N . VAL A 1 373 ? -4.472 3.464 1.018 1.00 91.12 373 VAL A N 1
ATOM 2911 C CA . VAL A 1 373 ? -3.525 4.502 1.421 1.00 91.12 373 VAL A CA 1
ATOM 2912 C C . VAL A 1 373 ? -2.245 4.314 0.626 1.00 91.12 373 VAL A C 1
ATOM 2914 O O . VAL A 1 373 ? -1.642 3.243 0.672 1.00 91.12 373 VAL A O 1
ATOM 2917 N N . GLN A 1 374 ? -1.824 5.354 -0.093 1.00 89.62 374 GLN A N 1
ATOM 2918 C CA . GLN A 1 374 ? -0.460 5.410 -0.612 1.00 89.62 374 GLN A CA 1
ATOM 2919 C C . GLN A 1 374 ? 0.466 5.807 0.527 1.00 89.62 374 GLN A C 1
ATOM 2921 O O . GLN A 1 374 ? 0.159 6.727 1.280 1.00 89.62 374 GLN A O 1
ATOM 2926 N N . ILE A 1 375 ? 1.617 5.169 0.637 1.00 88.88 375 ILE A N 1
ATOM 2927 C CA . ILE A 1 375 ? 2.650 5.579 1.581 1.00 88.88 375 ILE A CA 1
ATOM 2928 C C . ILE A 1 375 ? 3.867 5.963 0.776 1.00 88.88 375 ILE A C 1
ATOM 2930 O O . ILE A 1 375 ? 4.371 5.153 0.010 1.00 88.88 375 ILE A O 1
ATOM 2934 N N . GLU A 1 376 ? 4.368 7.167 0.988 1.00 84.81 376 GLU A N 1
ATOM 2935 C CA . GLU A 1 376 ? 5.667 7.568 0.482 1.00 84.81 376 GLU A CA 1
ATOM 2936 C C . GLU A 1 376 ? 6.671 7.588 1.635 1.00 84.81 376 GLU A C 1
ATOM 2938 O O . GLU A 1 376 ? 6.530 8.330 2.613 1.00 84.81 376 GLU A O 1
ATOM 2943 N N . LEU A 1 377 ? 7.681 6.726 1.551 1.00 86.06 377 LEU A N 1
ATOM 2944 C CA . LEU A 1 377 ? 8.686 6.590 2.595 1.00 86.06 377 LEU A CA 1
ATOM 2945 C C . LEU A 1 377 ? 9.938 7.438 2.328 1.00 86.06 377 LEU A C 1
ATOM 2947 O O . LEU A 1 377 ? 10.504 7.391 1.227 1.00 86.06 377 LEU A O 1
ATOM 2951 N N . PRO A 1 378 ? 10.450 8.146 3.349 1.00 80.81 378 PRO A N 1
ATOM 2952 C CA . PRO A 1 378 ? 11.712 8.861 3.262 1.00 80.81 378 PRO A CA 1
ATOM 2953 C C . PRO A 1 378 ? 12.897 7.890 3.248 1.00 80.81 378 PRO A C 1
ATOM 2955 O O . PRO A 1 378 ? 12.812 6.754 3.731 1.00 80.81 378 PRO A O 1
ATOM 2958 N N . ARG A 1 379 ? 14.043 8.358 2.731 1.00 77.38 379 ARG A N 1
ATOM 2959 C CA . ARG A 1 379 ? 15.296 7.585 2.648 1.00 77.38 379 ARG A CA 1
ATOM 2960 C C . ARG A 1 379 ? 15.616 6.756 3.891 1.00 77.38 379 ARG A C 1
ATOM 2962 O O . ARG A 1 379 ? 15.931 5.580 3.706 1.00 77.38 379 ARG A O 1
ATOM 2969 N N . PRO A 1 380 ? 15.545 7.312 5.118 1.00 78.81 380 PRO A N 1
ATOM 2970 C CA . PRO A 1 380 ? 15.961 6.604 6.319 1.00 78.81 380 PRO A CA 1
ATOM 2971 C C . PRO A 1 380 ? 15.203 5.297 6.522 1.00 78.81 380 PRO A C 1
ATOM 2973 O O . PRO A 1 380 ? 15.804 4.288 6.880 1.00 78.81 380 PRO A O 1
ATOM 2976 N N . LEU A 1 381 ? 13.904 5.303 6.212 1.00 81.44 381 LEU A N 1
ATOM 2977 C CA . LEU A 1 381 ? 13.038 4.145 6.385 1.00 81.44 381 LEU A CA 1
ATOM 2978 C C . LEU A 1 381 ? 13.238 3.085 5.308 1.00 81.44 381 LEU A C 1
ATOM 2980 O O . LEU A 1 381 ? 13.001 1.925 5.591 1.00 81.44 381 LEU A O 1
ATOM 2984 N N . ARG A 1 382 ? 13.704 3.446 4.107 1.00 79.44 382 ARG A N 1
ATOM 2985 C CA . ARG A 1 382 ? 13.877 2.502 2.983 1.00 79.44 382 ARG A CA 1
ATOM 2986 C C . ARG A 1 382 ? 15.329 2.086 2.731 1.00 79.44 382 ARG A C 1
ATOM 2988 O O . ARG A 1 382 ? 15.604 1.002 2.235 1.00 79.44 382 ARG A O 1
ATOM 2995 N N . SER A 1 383 ? 16.306 2.938 3.021 1.00 72.06 383 SER A N 1
ATOM 2996 C CA . SER A 1 383 ? 17.725 2.702 2.695 1.00 72.06 383 SER A CA 1
ATOM 2997 C C . SER A 1 383 ? 18.656 2.747 3.901 1.00 72.06 383 SER A C 1
ATOM 2999 O O . SER A 1 383 ? 19.845 2.485 3.730 1.00 72.06 383 SER A O 1
ATOM 3001 N N . GLY A 1 384 ? 18.130 3.022 5.095 1.00 68.94 384 GLY A N 1
ATOM 3002 C CA . GLY A 1 384 ? 18.931 3.247 6.290 1.00 68.94 384 GLY A CA 1
ATOM 3003 C C . GLY A 1 384 ? 19.468 4.674 6.379 1.00 68.94 384 GLY A C 1
ATOM 3004 O O . GLY A 1 384 ? 19.243 5.515 5.504 1.00 68.94 384 GLY A O 1
ATOM 3005 N N . ILE A 1 385 ? 20.176 4.931 7.473 1.00 65.50 385 ILE A N 1
ATOM 3006 C CA . ILE A 1 385 ? 20.776 6.223 7.813 1.00 65.50 385 ILE A CA 1
ATOM 3007 C C . ILE A 1 385 ? 22.290 6.062 7.742 1.00 65.50 385 ILE A C 1
ATOM 3009 O O . ILE A 1 385 ? 22.816 5.007 8.100 1.00 65.50 385 ILE A O 1
ATOM 3013 N N . ASP A 1 386 ? 22.999 7.097 7.299 1.00 60.22 386 ASP A N 1
ATOM 3014 C CA . ASP A 1 386 ? 24.460 7.082 7.279 1.00 60.22 386 ASP A CA 1
ATOM 3015 C C . ASP A 1 386 ? 25.005 6.763 8.685 1.00 60.22 386 ASP A C 1
ATOM 3017 O O . ASP A 1 386 ? 24.697 7.453 9.656 1.00 60.22 386 ASP A O 1
ATOM 3021 N N . GLY A 1 387 ? 25.791 5.687 8.793 1.00 55.16 387 GLY A N 1
ATOM 3022 C CA . GLY A 1 387 ? 26.342 5.198 10.063 1.00 55.16 387 GLY A CA 1
ATOM 3023 C C . GLY A 1 387 ? 25.512 4.129 10.790 1.00 55.16 387 GLY A C 1
ATOM 3024 O O . GLY A 1 387 ? 25.979 3.620 11.805 1.00 55.16 387 GLY A O 1
ATOM 3025 N N .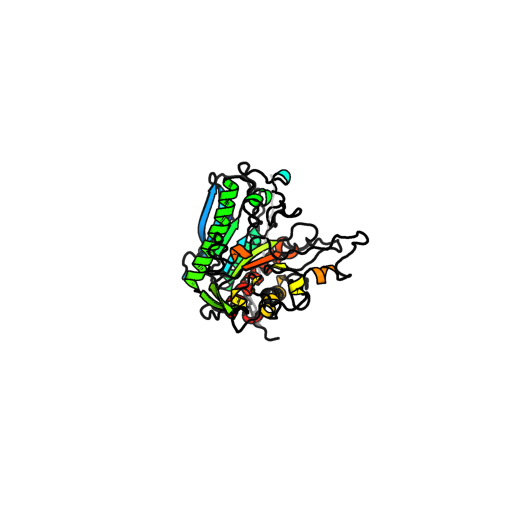 HIS A 1 388 ? 24.343 3.739 10.269 1.00 59.44 388 HIS A N 1
ATOM 3026 C CA . HIS A 1 388 ? 23.483 2.698 10.848 1.00 59.44 388 HIS A CA 1
ATOM 3027 C C . HIS A 1 388 ? 23.165 1.584 9.843 1.00 59.44 388 HIS A C 1
ATOM 3029 O O . HIS A 1 388 ? 23.103 1.805 8.634 1.00 59.44 388 HIS A O 1
ATOM 3035 N N . ASP A 1 389 ? 22.954 0.365 10.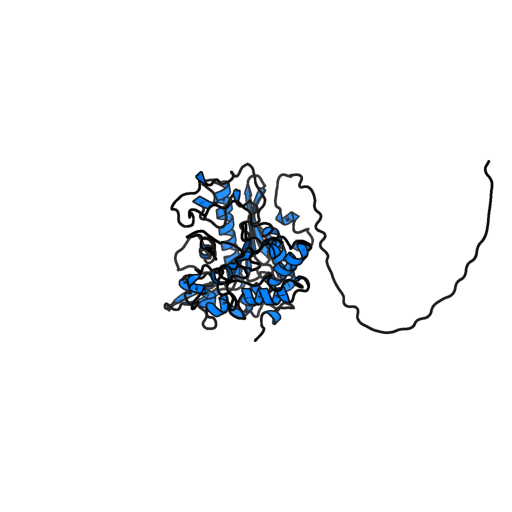347 1.00 64.81 389 ASP A 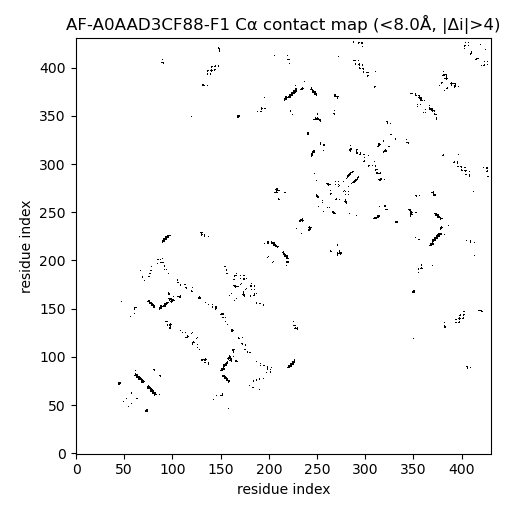N 1
ATOM 3036 C CA . ASP A 1 389 ? 22.578 -0.772 9.508 1.00 64.81 389 ASP A CA 1
ATOM 3037 C C . ASP A 1 389 ? 21.181 -0.551 8.904 1.00 64.81 389 ASP A C 1
ATOM 3039 O O . ASP A 1 389 ? 20.193 -0.391 9.626 1.00 64.81 389 ASP A O 1
ATOM 3043 N N . LYS A 1 390 ? 21.093 -0.572 7.568 1.00 68.81 390 LYS A N 1
ATOM 3044 C CA . LYS A 1 390 ? 19.834 -0.506 6.813 1.00 68.81 390 LYS A CA 1
ATOM 3045 C C . LYS A 1 390 ? 18.810 -1.508 7.345 1.00 68.81 390 LYS A C 1
ATOM 3047 O O . LYS A 1 390 ? 17.635 -1.165 7.410 1.00 68.81 390 LYS A O 1
ATOM 3052 N N . ALA A 1 391 ? 19.233 -2.718 7.712 1.00 70.44 391 ALA A N 1
ATOM 3053 C CA . ALA A 1 391 ? 18.327 -3.772 8.161 1.00 70.44 391 ALA A CA 1
ATOM 3054 C C . ALA A 1 391 ? 17.539 -3.372 9.421 1.00 70.44 391 ALA A C 1
ATOM 3056 O O . ALA A 1 391 ? 16.373 -3.723 9.558 1.00 70.44 391 ALA A O 1
ATOM 3057 N N . PHE A 1 392 ? 18.153 -2.579 10.296 1.00 73.19 392 PHE A N 1
ATOM 3058 C CA . PHE A 1 392 ? 17.626 -2.223 11.609 1.00 73.19 392 PHE A CA 1
ATOM 3059 C C . PHE A 1 392 ? 16.408 -1.292 11.547 1.00 73.19 392 PHE A C 1
ATOM 3061 O O . PHE A 1 392 ? 15.399 -1.531 12.211 1.00 73.19 392 PHE A O 1
ATOM 3068 N N . VAL A 1 393 ? 16.492 -0.242 10.722 1.00 75.56 393 VAL A N 1
ATOM 3069 C CA . VAL A 1 393 ? 15.401 0.731 10.532 1.00 75.56 393 VAL A CA 1
ATOM 3070 C C . VAL A 1 393 ? 14.303 0.148 9.636 1.00 75.56 393 VAL A C 1
ATOM 3072 O O . VAL A 1 393 ? 13.124 0.433 9.844 1.00 75.56 393 VAL A O 1
ATOM 3075 N N . HIS A 1 394 ? 14.673 -0.717 8.683 1.00 82.31 394 HIS A N 1
ATOM 3076 C CA . HIS A 1 394 ? 13.712 -1.449 7.854 1.00 82.31 394 HIS A CA 1
ATOM 3077 C C . HIS A 1 394 ? 12.809 -2.350 8.693 1.00 82.31 394 HIS A C 1
ATOM 3079 O O . HIS A 1 394 ? 11.597 -2.336 8.507 1.00 82.31 394 HIS A O 1
ATOM 3085 N N . ASP A 1 395 ? 13.401 -3.096 9.626 1.00 84.00 395 ASP A N 1
ATOM 3086 C CA . ASP A 1 395 ? 12.686 -3.993 10.529 1.00 84.00 395 ASP A CA 1
ATOM 3087 C C . ASP A 1 395 ? 11.704 -3.223 11.424 1.00 84.00 395 ASP A C 1
ATOM 3089 O O . ASP A 1 395 ? 10.521 -3.546 11.468 1.00 84.00 395 ASP A O 1
ATOM 3093 N N . ALA A 1 396 ? 12.146 -2.109 12.018 1.00 88.06 396 ALA A N 1
ATOM 3094 C CA . ALA A 1 396 ? 11.273 -1.234 12.804 1.00 88.06 396 ALA A CA 1
ATOM 3095 C C . ALA A 1 396 ? 10.107 -0.661 11.980 1.00 88.06 396 ALA A C 1
ATOM 3097 O O . ALA A 1 396 ? 8.978 -0.581 12.463 1.00 88.06 396 ALA A O 1
ATOM 3098 N N . CYS A 1 397 ? 10.365 -0.269 10.728 1.00 90.44 397 CYS A N 1
ATOM 3099 C CA . CYS A 1 397 ? 9.335 0.236 9.823 1.00 90.44 397 CYS A CA 1
ATOM 3100 C C . CYS A 1 397 ? 8.327 -0.859 9.451 1.00 90.44 397 CYS A C 1
ATOM 3102 O O . CYS A 1 397 ? 7.120 -0.639 9.543 1.00 90.44 397 CYS A O 1
ATOM 3104 N N . ALA A 1 398 ? 8.810 -2.048 9.085 1.00 92.25 398 ALA A N 1
ATOM 3105 C CA . ALA A 1 398 ? 7.978 -3.206 8.779 1.00 92.25 398 ALA A CA 1
ATOM 3106 C C . ALA A 1 398 ? 7.100 -3.609 9.968 1.00 92.25 398 ALA A C 1
ATOM 3108 O O . ALA A 1 398 ? 5.898 -3.826 9.803 1.00 92.25 398 ALA A O 1
ATOM 3109 N N . TYR A 1 399 ? 7.698 -3.649 11.160 1.00 92.94 399 TYR A N 1
ATOM 3110 C CA . TYR A 1 399 ? 7.024 -3.909 12.422 1.00 92.94 399 TYR A CA 1
ATOM 3111 C C . TYR A 1 399 ? 5.906 -2.895 12.679 1.00 92.94 399 TYR A C 1
ATOM 3113 O O . TYR A 1 399 ? 4.752 -3.276 12.881 1.00 92.94 399 TYR A O 1
ATOM 3121 N N . ALA A 1 400 ? 6.224 -1.600 12.601 1.00 94.00 400 ALA A N 1
ATOM 3122 C CA . ALA A 1 400 ? 5.262 -0.535 12.842 1.00 94.00 400 ALA A CA 1
ATOM 3123 C C . ALA A 1 400 ? 4.118 -0.526 11.816 1.00 94.00 400 ALA A C 1
ATOM 3125 O O . ALA A 1 400 ? 2.969 -0.389 12.226 1.00 94.00 400 ALA A O 1
ATOM 3126 N N . LEU A 1 401 ? 4.399 -0.741 10.520 1.00 95.44 401 LEU A N 1
ATOM 3127 C CA . LEU A 1 401 ? 3.368 -0.874 9.477 1.00 95.44 401 LEU A CA 1
ATOM 3128 C C . LEU A 1 401 ? 2.439 -2.066 9.738 1.00 95.44 401 LEU A C 1
ATOM 3130 O O . LEU A 1 401 ? 1.226 -1.939 9.599 1.00 95.44 401 LEU A O 1
ATOM 3134 N N . SER A 1 402 ? 3.003 -3.217 10.118 1.00 95.56 402 SER A N 1
ATOM 3135 C CA . SER A 1 402 ? 2.243 -4.433 10.427 1.00 95.56 402 SER A CA 1
ATOM 3136 C C . SER A 1 402 ? 1.256 -4.210 11.573 1.00 95.56 402 SER A C 1
ATOM 3138 O O . SER A 1 402 ? 0.097 -4.612 11.481 1.00 95.56 402 SER A O 1
ATOM 3140 N N . ILE A 1 403 ? 1.718 -3.620 12.679 1.00 95.69 403 ILE A N 1
ATOM 3141 C CA . ILE A 1 403 ? 0.865 -3.376 13.845 1.00 95.69 403 ILE A CA 1
ATOM 3142 C C . ILE A 1 403 ? -0.181 -2.308 13.504 1.00 95.69 403 ILE A C 1
ATOM 3144 O O . ILE A 1 403 ? -1.374 -2.589 13.550 1.00 95.69 403 ILE A O 1
ATOM 3148 N N . SER A 1 404 ? 0.244 -1.116 13.069 1.00 95.81 404 SER A N 1
ATOM 3149 C CA . SER A 1 404 ? -0.659 0.031 12.914 1.00 95.81 404 SER A CA 1
ATOM 3150 C C . SER A 1 404 ? -1.783 -0.198 11.902 1.00 95.81 404 SER A C 1
ATOM 3152 O O . SER A 1 404 ? -2.914 0.231 12.142 1.00 95.81 404 SER A O 1
ATOM 3154 N N . ALA A 1 405 ? -1.502 -0.892 10.794 1.00 96.75 405 ALA A N 1
ATOM 3155 C CA . ALA A 1 405 ? -2.487 -1.171 9.756 1.00 96.75 405 ALA A CA 1
ATOM 3156 C C . ALA A 1 405 ? -3.594 -2.117 10.241 1.00 96.75 405 ALA A C 1
ATOM 3158 O O . ALA A 1 405 ? -4.775 -1.841 10.030 1.00 96.75 405 ALA A O 1
ATOM 3159 N N . ILE A 1 406 ? -3.230 -3.221 10.903 1.00 96.56 406 ILE A N 1
ATOM 3160 C CA . ILE A 1 406 ? -4.211 -4.206 11.376 1.00 96.56 406 ILE A CA 1
ATOM 3161 C C . ILE A 1 406 ? -4.978 -3.668 12.582 1.00 96.56 406 ILE A C 1
ATOM 3163 O O . ILE A 1 406 ? -6.200 -3.809 12.602 1.00 96.56 406 ILE A O 1
ATOM 3167 N N . SER A 1 407 ? -4.311 -2.988 13.519 1.00 95.38 407 SER A N 1
ATOM 3168 C CA . SER A 1 407 ? -4.969 -2.336 14.659 1.00 95.38 407 SER A CA 1
ATOM 3169 C C . SER A 1 407 ? -6.029 -1.332 14.202 1.00 95.38 407 SER A C 1
ATOM 3171 O O . SER A 1 407 ? -7.163 -1.377 14.672 1.00 95.38 407 SER A O 1
ATOM 3173 N N . LEU A 1 408 ? -5.714 -0.475 13.219 1.00 95.19 408 LEU A N 1
ATOM 3174 C CA . LEU A 1 408 ? -6.684 0.474 12.663 1.00 95.19 408 LEU A CA 1
ATOM 3175 C C . LEU A 1 408 ? -7.924 -0.237 12.104 1.00 95.19 408 LEU A C 1
ATOM 3177 O O . LEU A 1 408 ? -9.050 0.144 12.408 1.00 95.19 408 LEU A O 1
ATOM 3181 N N . VAL A 1 409 ? -7.722 -1.262 11.275 1.00 95.75 409 VAL A N 1
ATOM 3182 C CA . VAL A 1 409 ? -8.816 -2.006 10.633 1.00 95.75 409 VAL A CA 1
ATOM 3183 C C . VAL A 1 409 ? -9.660 -2.757 11.664 1.00 95.75 409 VAL A C 1
ATOM 3185 O O . VAL A 1 409 ? -10.888 -2.752 11.569 1.00 95.75 409 VAL A O 1
ATOM 3188 N N . LYS A 1 410 ? -9.014 -3.387 12.650 1.00 94.19 410 LYS A N 1
ATOM 3189 C CA . LYS A 1 410 ? -9.671 -4.103 13.746 1.00 94.19 410 LYS A CA 1
ATOM 3190 C C . LYS A 1 410 ? -10.561 -3.165 14.555 1.00 94.19 410 LYS A C 1
ATOM 3192 O O . LYS A 1 410 ? -11.723 -3.505 14.773 1.00 94.19 410 LYS A O 1
ATOM 3197 N N . ASP A 1 411 ? -10.044 -1.997 14.927 1.00 92.75 411 ASP A N 1
ATOM 3198 C CA . ASP A 1 411 ? -10.772 -1.017 15.730 1.00 92.75 411 ASP A CA 1
ATOM 3199 C C . ASP A 1 411 ? -11.946 -0.418 14.955 1.00 92.75 411 ASP A C 1
ATOM 3201 O O . ASP A 1 411 ? -13.062 -0.387 15.467 1.00 92.75 411 ASP A O 1
ATOM 3205 N N . VAL A 1 412 ? -11.716 0.001 13.705 1.00 93.81 412 VAL A N 1
ATOM 3206 C CA . VAL A 1 412 ? -12.739 0.674 12.888 1.00 93.81 412 VAL A CA 1
ATOM 3207 C C . VAL A 1 412 ? -13.894 -0.248 12.510 1.00 93.81 412 VAL A C 1
ATOM 3209 O O . VAL A 1 412 ? -15.037 0.196 12.419 1.00 93.81 412 VAL A O 1
ATOM 3212 N N . PHE A 1 413 ? -13.625 -1.534 12.280 1.00 94.44 413 PHE A N 1
ATOM 3213 C CA . PHE A 1 413 ? -14.655 -2.484 11.852 1.00 94.44 413 PHE A CA 1
ATOM 3214 C C . PHE A 1 413 ? -15.089 -3.480 12.928 1.00 94.44 413 PHE A C 1
ATOM 3216 O O . PHE A 1 413 ? -15.878 -4.380 12.613 1.00 94.44 413 PHE A O 1
ATOM 3223 N N . HIS A 1 414 ? -14.588 -3.331 14.158 1.00 92.94 414 HIS A N 1
ATOM 3224 C CA . HIS A 1 414 ? -14.859 -4.208 15.300 1.00 92.94 414 HIS A CA 1
ATOM 3225 C C . HIS A 1 414 ? -14.646 -5.695 14.958 1.00 92.94 414 HIS A C 1
ATOM 3227 O O . HIS A 1 414 ? -15.540 -6.533 15.100 1.00 92.94 414 HIS A O 1
ATOM 3233 N N . ILE A 1 415 ? -13.469 -6.025 14.411 1.00 91.38 415 ILE A N 1
ATOM 3234 C CA . ILE A 1 415 ? -13.129 -7.399 14.000 1.00 91.38 415 ILE A CA 1
ATOM 3235 C C . ILE A 1 415 ? -12.578 -8.183 15.200 1.00 91.38 415 ILE A C 1
ATOM 3237 O O . ILE A 1 415 ? -11.393 -8.506 15.263 1.00 91.38 415 ILE A O 1
ATOM 3241 N N . ASP A 1 416 ? -13.458 -8.529 16.140 1.00 86.38 416 ASP A N 1
ATOM 3242 C CA . ASP A 1 416 ? -13.098 -9.191 17.409 1.00 86.38 416 ASP A CA 1
ATOM 3243 C C . ASP A 1 416 ? -12.445 -10.572 17.233 1.00 86.38 416 ASP A C 1
ATOM 3245 O O . ASP A 1 416 ? -11.797 -11.091 18.140 1.00 86.38 416 ASP A O 1
ATOM 3249 N N . SER A 1 417 ? -12.591 -11.187 16.054 1.00 86.38 417 SER A N 1
ATOM 3250 C CA . SER A 1 417 ? -11.945 -12.462 15.730 1.00 86.38 417 SER A CA 1
ATOM 3251 C C . SER A 1 417 ? -10.427 -12.354 15.552 1.00 86.38 417 SER A C 1
ATOM 3253 O O . SER A 1 417 ? -9.756 -13.383 15.510 1.00 86.38 417 SER A O 1
ATOM 3255 N N . ILE A 1 418 ? -9.880 -11.143 15.399 1.00 88.38 418 ILE A N 1
ATOM 3256 C CA . ILE A 1 418 ? -8.435 -10.908 15.319 1.00 88.38 418 ILE A CA 1
ATOM 3257 C C . ILE A 1 418 ? -7.901 -10.683 16.737 1.00 88.38 418 ILE A C 1
ATOM 3259 O O . ILE A 1 418 ? -8.204 -9.676 17.381 1.00 88.38 418 ILE A O 1
ATOM 3263 N N . ALA A 1 419 ? -7.082 -11.620 17.219 1.00 85.94 419 ALA A N 1
ATOM 3264 C CA . ALA A 1 419 ? -6.409 -11.494 18.509 1.00 85.94 419 ALA A CA 1
ATOM 3265 C C . ALA A 1 419 ? -5.474 -10.273 18.532 1.00 85.94 419 ALA A C 1
ATOM 3267 O O . ALA A 1 419 ? -4.883 -9.923 17.513 1.00 85.94 419 ALA A O 1
ATOM 3268 N N . SER A 1 420 ? -5.334 -9.624 19.690 1.00 85.19 420 SER A N 1
ATOM 3269 C CA . SER A 1 420 ? -4.392 -8.511 19.858 1.00 85.19 420 SER A CA 1
ATOM 3270 C C . SER A 1 420 ? -2.942 -8.983 19.719 1.00 85.19 420 SER A C 1
ATOM 3272 O O . SER A 1 420 ? -2.550 -9.985 20.320 1.00 85.19 420 SER A O 1
ATOM 3274 N N . ALA A 1 421 ? -2.140 -8.237 18.961 1.00 83.50 421 ALA A N 1
ATOM 3275 C CA . ALA A 1 421 ? -0.688 -8.381 18.958 1.00 83.50 421 ALA A CA 1
ATOM 3276 C C . ALA A 1 421 ? -0.074 -7.839 20.265 1.00 83.50 421 ALA A C 1
ATOM 3278 O O . ALA A 1 421 ? -0.693 -7.049 20.976 1.00 83.50 421 ALA A O 1
ATOM 3279 N N . VAL A 1 422 ? 1.178 -8.212 20.560 1.00 73.94 422 VAL A N 1
ATOM 3280 C CA . VAL A 1 422 ? 1.893 -7.842 21.807 1.00 73.94 422 VAL A CA 1
ATOM 3281 C C . VAL A 1 422 ? 1.921 -6.328 22.069 1.00 73.94 422 VAL A C 1
ATOM 3283 O O . VAL A 1 422 ? 1.923 -5.914 23.222 1.00 73.94 422 VAL A O 1
ATOM 3286 N N . ASN A 1 423 ? 1.914 -5.513 21.013 1.00 78.62 423 ASN A N 1
ATOM 3287 C CA . ASN A 1 423 ? 1.979 -4.052 21.090 1.00 78.62 423 ASN A CA 1
ATOM 3288 C C . ASN A 1 423 ? 0.750 -3.360 20.474 1.00 78.62 423 ASN A C 1
ATOM 3290 O O . ASN A 1 423 ? 0.805 -2.169 20.180 1.00 78.62 423 ASN A O 1
ATOM 3294 N N . ASP A 1 424 ? -0.356 -4.088 20.288 1.00 78.38 424 ASP A N 1
ATOM 3295 C CA . ASP A 1 424 ? -1.627 -3.531 19.792 1.00 78.38 424 ASP A CA 1
ATOM 3296 C C . ASP A 1 424 ? -2.133 -2.397 20.708 1.00 78.38 424 ASP A C 1
ATOM 3298 O O . ASP A 1 424 ? -2.585 -1.350 20.247 1.00 78.38 424 ASP A O 1
ATOM 3302 N N . ASP A 1 425 ? -1.918 -2.539 22.018 1.00 77.56 425 ASP A N 1
ATOM 3303 C CA . ASP A 1 425 ? -2.330 -1.556 23.022 1.00 77.56 425 ASP A CA 1
ATOM 3304 C C . ASP A 1 425 ? -1.651 -0.184 22.834 1.00 77.56 425 ASP A C 1
ATOM 3306 O O . ASP A 1 425 ? -2.250 0.844 23.157 1.00 77.56 425 ASP A O 1
ATOM 3310 N N . ILE A 1 426 ? -0.443 -0.137 22.245 1.00 77.31 426 ILE A N 1
ATOM 3311 C CA . ILE A 1 426 ? 0.273 1.117 21.929 1.00 77.31 426 ILE A CA 1
ATOM 3312 C C . ILE A 1 426 ? -0.523 1.958 20.922 1.00 77.31 426 ILE A C 1
ATOM 3314 O O . ILE A 1 426 ? -0.464 3.188 20.941 1.00 77.31 426 ILE A O 1
ATOM 3318 N N . CYS A 1 427 ? -1.299 1.307 20.056 1.00 75.69 427 CYS A N 1
ATOM 3319 C CA . CYS A 1 427 ? -2.158 1.971 19.089 1.00 75.69 427 CYS A CA 1
ATOM 3320 C C . CYS A 1 427 ? -3.488 2.449 19.688 1.00 75.69 427 CYS A C 1
ATOM 3322 O O . CYS A 1 427 ? -4.207 3.162 18.995 1.00 75.69 427 CYS A O 1
ATOM 3324 N N . SER A 1 428 ? -3.829 2.042 20.913 1.00 57.88 428 SER A N 1
ATOM 3325 C CA . SER A 1 428 ? -5.118 2.308 21.572 1.00 57.88 428 SER A CA 1
ATOM 3326 C C . SER A 1 428 ? -5.039 3.376 22.669 1.00 57.88 428 SER A C 1
ATOM 3328 O O . SER A 1 428 ? -5.961 3.514 23.473 1.00 57.88 428 SER A O 1
ATOM 3330 N N . SER A 1 429 ? -3.932 4.125 22.742 1.00 46.66 429 SER A N 1
ATOM 3331 C CA . SER A 1 429 ? -3.734 5.126 23.786 1.00 46.66 429 SER A CA 1
ATOM 3332 C C . SER A 1 429 ? -4.833 6.190 23.729 1.00 46.66 429 SER A C 1
ATOM 3334 O O . SER A 1 429 ? -4.797 7.080 22.882 1.00 46.66 429 SER A O 1
ATOM 3336 N N . ASN A 1 430 ? -5.774 6.121 24.674 1.00 33.62 430 ASN A N 1
ATOM 3337 C CA . ASN A 1 430 ? -6.466 7.305 25.162 1.00 33.62 430 ASN A CA 1
ATOM 3338 C C . ASN A 1 430 ? -5.381 8.269 25.663 1.00 33.62 430 ASN A C 1
ATOM 3340 O O . ASN A 1 430 ? -4.803 8.038 26.730 1.00 33.62 430 ASN A O 1
ATOM 3344 N N . LEU A 1 431 ? -5.081 9.299 24.879 1.00 33.62 431 LEU A N 1
ATOM 3345 C CA . LEU A 1 431 ? -4.454 10.522 25.367 1.00 33.62 431 LEU A CA 1
ATOM 3346 C C . LEU A 1 431 ? -5.486 11.637 25.307 1.00 33.62 431 LEU A C 1
ATOM 3348 O O . LEU A 1 431 ? -6.048 11.836 24.211 1.00 33.62 431 LEU A O 1
#

Foldseek 3Di:
DDDDDDDDDDDDDDDDDDDDDDDDDDPPPPPDDDDDDDDDDDDQQDDVPCVVPPPPLCVVQQKDWPDFDDDSNHTFKTKIKHNDLQQAFLEEEEEQAQADDDDPLQDFDDPVLQDPPPVCSPPPNDDQDGLHQLVVLLVLLQSLLCVFFVHGYMYIYGNHHQRRAGLLGPLCRGHVPRVSNSSSSVVRLLSLLVRLVSLCVNQNWDWFAAPVGDIAIARLHEYEYEGADDDQQADDPPDLAHALAKEKFQQDALVCLVDPVACLVRGLCNGLCRHPVDHPCCQQANCLHLQNLLLLLLCPDPLNPPPNRHSRYPPYPVRSHVQSVCPPCSRVPDPDDDPDDRPRDDRDGPCSLLSQFSHSVDPDRPGYGYRYIYIYHHNCQRPNYVPDDSVSSSNSSSNSSSLSRSLSSCVSSVVVVGDHGPCSVSSVDPD

Radius of gyration: 25.13 Å; Cα contacts (8 Å, |Δi|>4): 828; chains: 1; bounding box: 99×72×73 Å

Sequence (431 aa):
MLRLLFVLVSAFAFTPSESQWGRREFVSATATMAIASNKIVREKGYSPTLAKFSSLSLNKAGLVVIDQYTHNGDVLVEILGPKNIEDAAPLVISVGHGGRFKPKYVPTRTEDKHPVGIQGAGSNGFATVSDANTDELGFATVSATIDNWNLVPYFVINHLHRSKVDMNRYIDVAAQGNPIAEGAWNAFHDFISQAQVKVKQKFGTVTGRLKNGRFVEGVKGLLIDLHGYAGANDWRSGGNDDLPFIHWGYNMEDSLLDNRVDDIANSTLTHMSSLPEYDLESLVRGENSLGTRFYNVFQSHPNSTGYPKIGLGLPSKEFPNPYATTMDPIYCGAVRDDTCKRCKYFSGGFTIIYHEYLDWRRPNIDGVRMNTVQIELPRPLRSGIDGHDKAFVHDACAYALSISAISLVKDVFHIDSIASAVNDDICSSNL

pLDDT: mean 73.53, std 22.65, range [25.25, 98.5]

Organism: NCBI:txid426638

Mean predicted aligned error: 12.15 Å

Solvent-accessible surface area (backbone atoms only — not comparable to full-atom values): 24179 Å² total; per-residue (Å²): 142,83,83,91,81,91,82,86,89,86,88,84,86,85,85,88,80,90,78,88,84,83,89,81,86,76,87,76,83,78,82,80,81,80,83,78,90,72,88,85,77,89,66,94,55,45,53,69,61,73,68,68,44,52,79,68,61,40,71,73,61,43,53,36,80,76,50,71,44,67,58,97,61,28,51,40,22,38,28,34,22,39,72,47,70,88,39,45,31,54,37,36,40,35,24,45,29,29,16,78,46,77,59,85,89,51,59,72,67,53,74,92,63,47,55,78,85,45,86,78,31,52,102,82,53,84,68,51,73,44,17,63,42,34,46,59,39,51,53,42,23,47,51,33,26,31,74,52,59,70,22,23,40,29,38,34,42,31,35,38,17,18,33,40,29,34,66,59,45,58,63,63,66,15,20,60,84,35,69,69,33,42,50,39,44,51,46,50,56,51,44,48,25,50,41,50,51,52,36,28,72,68,60,34,69,48,76,23,47,41,96,89,68,50,74,38,47,19,32,54,34,41,34,40,41,46,46,31,57,70,63,86,56,35,49,56,98,91,62,57,53,48,48,56,42,27,41,57,11,37,48,52,62,59,77,45,43,76,54,79,47,73,69,53,90,55,35,20,47,43,40,65,39,14,32,95,92,38,50,47,41,44,53,51,33,25,81,67,3,54,38,42,19,24,26,50,42,28,67,67,34,84,62,38,73,94,44,94,51,60,50,40,34,28,34,22,79,91,39,40,27,65,60,67,52,59,68,33,79,87,46,42,57,74,84,82,85,71,97,84,75,74,84,78,75,76,45,40,62,77,39,50,68,38,62,16,30,48,52,58,90,53,86,59,93,85,59,51,25,32,32,28,35,34,36,35,36,21,32,46,54,47,65,22,45,97,95,51,64,36,67,50,33,30,49,38,48,13,42,16,51,31,49,22,56,52,50,44,44,32,67,76,65,65,44,77,88,60,72,81,34,98,63,43,64,65,48,62,66,87,123

Nearest PDB structures (foldseek):
  6ica-assembly1_A  TM=4.342E-01  e=1.057E-02  Legionella pneumophila subsp. pneumophila str. Philadelphia 1
  6esl-assembly1_B  TM=4.251E-01  e=1.168E-01  Legionella pneumophila